Protein AF-0000000071460718 (afdb_homodimer)

Radius of gyration: 25.27 Å; Cα contacts (8 Å, |Δi|>4): 1252; chains: 2; bounding box: 59×72×71 Å

Secondary structure (DSSP, 8-state):
-HHHHHHHHHHHHHHHHHHHH-B-S-GGG-EEEES--SSHHHHHHHHHHHHHT-EEEEEESSHHHHHHHHHTS-TTEEEEE--TT-HHHHHHHHHHHHHHHGGG--SEEEE----------GGG--HHHHHHHIIIIIIIHHHHHHHHHHHHHHHT-EEEEE--GGGTS--SSSSHHHHHHHHHHHHHHHHHHHGGGT-EEEEEEE-SB-SSTT-HHHHHHHHHHHHTTS-HHHHHHH-TTHHHHHHHHHHHHGGG-B--THHHHHHHHHHHHBSS--SEEEESHHIIIIIHHHHTS-HHHHHHHHHTTSPPPS-TT--/-HHHHHHHHHHHHHHHHHHHH-B-S-GGG-EEEES--SSHHHHHHHHHHHHHT-EEEEEESSHHHHHHHHHTS-TTEEEEE--TT-HHHHHHHHHHHHHHHGGG--SEEEE----------GGG--HHHHHHHIIIIIIIHHHHHHHHHHHHHHHT-EEEEE--GGGTS--SSSSHHHHHHHHHHHHHHHHHHHGGGT-EEEEEEE-SB-SSTT-HHHHHHHHHHHHTTS-HHHHHHH-TTHHHHHHHHHHHHGGG-B--THHHHHHHHHHHHBSS--SEEEESHHIIIIIHHHHTS-HHHHHHHHHTTSPPPS-TT--

Solvent-accessible surface area (backbone atoms only — not comparable to full-atom values): 31815 Å² total; per-residue (Å²): 110,68,64,57,52,50,51,50,50,49,50,50,50,48,50,51,53,52,50,64,66,40,57,66,84,70,48,66,81,32,32,33,39,36,31,37,25,52,49,55,66,30,28,53,37,49,50,51,43,35,73,74,37,27,31,30,39,35,22,6,69,42,68,68,30,31,52,58,50,48,72,74,47,60,91,51,41,44,64,44,83,41,51,57,72,36,67,66,50,42,53,51,48,37,52,52,49,50,69,71,41,54,88,59,21,29,31,31,40,35,42,48,44,65,54,49,60,48,62,41,56,52,93,78,56,55,62,64,44,31,45,55,10,27,42,38,38,29,50,9,41,48,42,48,47,64,60,41,40,67,35,22,47,51,36,38,17,28,39,37,40,54,53,25,45,41,32,63,40,49,87,46,22,44,9,31,24,20,17,22,12,16,37,50,25,46,48,49,15,45,27,64,61,30,46,77,40,54,26,47,42,27,34,37,22,38,36,57,49,72,36,80,79,61,34,62,66,62,48,49,49,50,40,51,60,49,55,74,70,51,54,68,51,58,46,50,17,41,30,89,57,43,67,60,53,41,52,54,45,46,64,72,59,51,85,53,60,39,74,65,60,61,57,54,39,50,52,50,47,40,51,70,35,31,77,62,50,56,58,65,42,68,23,52,70,48,16,59,71,43,51,53,58,43,51,73,45,58,65,71,58,43,48,55,63,61,53,68,66,53,68,78,59,63,28,59,71,59,100,109,67,65,58,52,48,50,51,50,50,50,48,51,49,51,51,52,52,51,67,66,41,59,66,83,70,49,65,80,32,30,32,39,34,30,37,27,52,47,55,63,30,27,53,36,50,49,50,42,35,74,75,37,29,30,30,39,34,22,7,69,43,70,67,32,33,52,57,50,50,73,73,47,59,90,50,40,46,65,43,83,40,50,55,71,36,67,66,52,41,53,53,48,36,52,53,49,48,69,71,40,55,88,58,20,29,32,31,40,35,42,47,42,65,55,48,59,48,62,41,58,52,93,76,56,55,62,64,43,30,45,55,10,27,42,39,37,29,50,9,43,49,42,49,47,64,61,42,40,66,35,22,48,51,37,38,16,29,39,37,40,56,52,26,44,43,32,63,41,50,87,48,21,44,9,31,23,21,17,21,13,16,36,48,27,45,48,49,16,46,26,64,60,30,46,77,40,53,26,47,43,29,35,37,21,39,36,56,48,72,36,80,78,61,34,63,67,63,49,48,51,50,42,51,60,49,57,74,69,51,55,70,50,58,47,49,18,42,30,89,59,43,68,60,52,40,52,54,46,47,61,72,59,53,84,52,61,37,73,68,60,60,56,54,41,50,51,50,46,40,50,70,35,31,77,62,50,57,60,64,42,67,24,53,70,47,16,58,70,44,51,54,57,43,51,73,46,58,65,71,59,42,48,53,62,62,51,67,65,52,68,78,61,62,28,58,72,59,100

InterPro domains:
  IPR002347 Short-chain dehydrogenase/reductase SDR [PF00106] (30-220)
  IPR002347 Short-chain dehydrogenase/reductase SDR [PR00080] (104-115)
  IPR002347 Short-chain dehydrogenase/reductase SDR [PR00080] (157-165)
  IPR002347 Short-chain dehydrogenase/reductase SDR [PR00080] (176-195)
  IPR002347 Short-chain dehydrogenase/reductase SDR [PR00081] (31-48)
  IPR002347 Short-chain dehydrogenase/reductase SDR [PR00081] (104-115)
  IPR002347 Short-chain dehydrogenase/reductase SDR [PR00081] (151-167)
  IPR002347 Short-chain dehydrogenase/reductase SDR [PR00081] (176-195)
  IPR002347 Short-chain dehydrogenase/reductase SDR [PR00081] (197-214)
  IPR036291 NAD(P)-binding domain superfamily [SSF51735] (25-234)

Sequence (638 aa):
MFFCVLALLILCAFLWNYKGQLKISDITDKYIFITGCDTGFGNLAARTFDKKGFHVFAACLTESGSTALKANTSERLHTVLLDVTDPENVKRTAQWVKNQVGEKGLWGLINNAGILGVLAPTDWLTVEDYREPVEVNLFGLINVTLNMLPLVKKAQGRVINVSSIGGRLAFSGGGYVPSKYAVEGFNDSLRRDMKAFGVHVSCIEPGLFKTELSDPVKTAEKKLAIWKHLSPDIKQQYGEGYIEKSLDKLKGATSSVNTDLSLVVESMDHALTSLFPKTHYAVGNDAKTLWIPLSHMPAVLQDFLLLKQKVELANPKAVMFFCVLALLILCAFLWNYKGQLKISDITDKYIFITGCDTGFGNLAARTFDKKGFHVFAACLTESGSTALKANTSERLHTVLLDVTDPENVKRTAQWVKNQVGEKGLWGLINNAGILGVLAPTDWLTVEDYREPVEVNLFGLINVTLNMLPLVKKAQGRVINVSSIGGRLAFSGGGYVPSKYAVEGFNDSLRRDMKAFGVHVSCIEPGLFKTELSDPVKTAEKKLAIWKHLSPDIKQQYGEGYIEKSLDKLKGATSSVNTDLSLVVESMDHALTSLFPKTHYAVGNDAKTLWIPLSHMPAVLQDFLLLKQKVELANPKAV

Foldseek 3Di:
DVVVVVVVVVVVVVVVVVLLPAWDDPQLLAEEEAEACLWFLLVVLLQVSQVVRHQYEREHQDPVSQVVSVVRGDPSYHYDYDDLLDLVRLLVVLVVVCVVNPQQFHAEYEYDWFAQFAFAAAVLDDPVQQVVRLSTLPVSSVSNCVSRVVRNLSNLHEYEREAALLLLAPQTDTNNSVNSVNVVVVQVVVQVVCVVSSYHTAYEYEYAADIPRNPVVVNLVSHVVSVVVDDPLVCQFADPCQSVLLVVLVVVVPPFYHHDSVQRSVLVVSRGIRPDRDRYHYTGPCRVPPSVVLSPDDPVSVCVVSCVSHDHTNHNPSD/DVVVVVVVVVVVVVVVVVLLPAWDDPQLLAEEEAEACLWFLLVVLLAVSQVVRHQYEREHQDPVSQVVSVVNGDPSYHYDYDDLLDLVRLLVVLVVVCVVNPQQFHAEYEYDWFAQFAFAAAVLDDPVQQVVRLSTLPVSSVSNCVSRVVRNLSNLHEYEREAALLLLAPQTDTNNSVNSVNVVVVQVVVQVVCVVSSYHTAYEYEYAEDIPRNPVVVNLVSHVVSVVVDDPLVCQFADDCQSVLLVVLVVVVPPFYHHDSVQRSVLVVSRGIRPDRDRYHYTGPCRVPPSVVLSPDDPVSVCVVSCVSHDHTNHNPSD

pLDDT: mean 95.28, std 6.21, range [56.62, 99.0]

Nearest PDB structures (foldseek):
  2jap-assembly1_D  TM=8.401E-01  e=3.786E-17  Streptomyces clavuligerus
  3ndr-assembly1_D  TM=8.347E-01  e=1.167E-15  Mesorhizobium loti
  3wds-assembly1_B  TM=8.413E-01  e=2.013E-14  Agrobacterium tumefaciens
  6d9y-assembly1_A  TM=8.128E-01  e=1.667E-12  Paraburkholderia phymatum STM815
  6t6n-assembly1_A  TM=7.447E-01  e=9.668E-14  Klebsiella pneumoniae 30684/NJST258_2

Organism: Rhinolophus ferrumequinum (NCBI:txid59479)

Structure (mmCIF, N/CA/C/O backbone):
data_AF-0000000071460718-model_v1
#
loop_
_entity.id
_entity.type
_entity.pdbx_description
1 polymer 'Dehydrogenase/reductase 9'
#
loop_
_atom_site.group_PDB
_atom_site.id
_atom_site.type_symbol
_atom_site.label_atom_id
_atom_site.label_alt_id
_atom_site.label_comp_id
_atom_site.label_asym_id
_atom_site.label_entity_id
_atom_site.label_seq_id
_atom_site.pdbx_PDB_ins_code
_atom_site.Cartn_x
_atom_site.Cartn_y
_atom_site.Cartn_z
_atom_site.occupancy
_atom_site.B_iso_or_equiv
_atom_site.auth_seq_id
_atom_site.auth_comp_id
_atom_site.auth_asym_id
_atom_site.auth_atom_id
_atom_site.pdbx_PDB_model_num
ATOM 1 N N . MET A 1 1 ? -6.367 6.621 -45.938 1 82.19 1 MET A N 1
ATOM 2 C CA . MET A 1 1 ? -5.617 6.703 -44.688 1 82.19 1 MET A CA 1
ATOM 3 C C . MET A 1 1 ? -6.465 6.227 -43.531 1 82.19 1 MET A C 1
ATOM 5 O O . MET A 1 1 ? -6.031 5.379 -42.75 1 82.19 1 MET A O 1
ATOM 9 N N . PHE A 1 2 ? -7.703 6.555 -43.531 1 90.69 2 PHE A N 1
ATOM 10 C CA . PHE A 1 2 ? -8.617 6.164 -42.469 1 90.69 2 PHE A CA 1
ATOM 11 C C . PHE A 1 2 ? -8.914 4.672 -42.531 1 90.69 2 PHE A C 1
ATOM 13 O O . PHE A 1 2 ? -8.883 3.986 -41.5 1 90.69 2 PHE A O 1
ATOM 20 N N . PHE A 1 3 ? -9.117 4.137 -43.688 1 90 3 PHE A N 1
ATOM 21 C CA . PHE A 1 3 ? -9.445 2.723 -43.844 1 90 3 PHE A CA 1
ATOM 22 C C . PHE A 1 3 ? -8.25 1.848 -43.469 1 90 3 PHE A C 1
ATOM 24 O O . PHE A 1 3 ? -8.414 0.766 -42.906 1 90 3 PHE A O 1
ATOM 31 N N . CYS A 1 4 ? -7.09 2.281 -43.875 1 90.06 4 CYS A N 1
ATOM 32 C CA . CYS A 1 4 ? -5.875 1.55 -43.531 1 90.06 4 CYS A CA 1
ATOM 33 C C . CYS A 1 4 ? -5.672 1.506 -42.031 1 90.06 4 CYS A C 1
ATOM 35 O O . CYS A 1 4 ? -5.305 0.466 -41.469 1 90.06 4 CYS A O 1
ATOM 37 N N . VAL A 1 5 ? -5.871 2.672 -41.406 1 91 5 VAL A N 1
ATOM 38 C CA . VAL A 1 5 ? -5.754 2.736 -39.938 1 91 5 VAL A CA 1
ATOM 39 C C . VAL A 1 5 ? -6.793 1.818 -39.312 1 91 5 VAL A C 1
ATOM 41 O O . VAL A 1 5 ? -6.484 1.088 -38.375 1 91 5 VAL A O 1
ATOM 44 N N . LEU A 1 6 ? -7.934 1.84 -39.781 1 90.81 6 LEU A N 1
ATOM 45 C CA . LEU A 1 6 ? -9 0.997 -39.25 1 90.81 6 LEU A CA 1
ATOM 46 C C . LEU A 1 6 ? -8.672 -0.48 -39.438 1 90.81 6 LEU A C 1
ATOM 48 O O . LEU A 1 6 ? -8.891 -1.289 -38.531 1 90.81 6 LEU A O 1
ATOM 52 N N . ALA A 1 7 ? -8.242 -0.899 -40.625 1 89.25 7 ALA A N 1
ATOM 53 C CA . ALA A 1 7 ? -7.84 -2.275 -40.906 1 89.25 7 ALA A CA 1
ATOM 54 C C . ALA A 1 7 ? -6.723 -2.711 -39.938 1 89.25 7 ALA A C 1
ATOM 56 O O . ALA A 1 7 ? -6.73 -3.836 -39.438 1 89.25 7 ALA A O 1
ATOM 57 N N . LEU A 1 8 ? -5.793 -1.859 -39.844 1 91.19 8 LEU A N 1
ATOM 58 C CA . LEU A 1 8 ? -4.699 -2.146 -38.906 1 91.19 8 LEU A CA 1
ATOM 59 C C . LEU A 1 8 ? -5.219 -2.324 -37.5 1 91.19 8 LEU A C 1
ATOM 61 O O . LEU A 1 8 ? -4.77 -3.215 -36.781 1 91.19 8 LEU A O 1
ATOM 65 N N . LEU A 1 9 ? -6.117 -1.527 -37.062 1 89.75 9 LEU A N 1
ATOM 66 C CA . LEU A 1 9 ? -6.711 -1.631 -35.719 1 89.75 9 LEU A CA 1
ATOM 67 C C . LEU A 1 9 ? -7.477 -2.939 -35.562 1 89.75 9 LEU A C 1
ATOM 69 O O . LEU A 1 9 ? -7.398 -3.59 -34.531 1 89.75 9 LEU A O 1
ATOM 73 N N . ILE A 1 10 ? -8.148 -3.256 -36.531 1 88.88 10 ILE A N 1
ATOM 74 C CA . ILE A 1 10 ? -8.906 -4.504 -36.531 1 88.88 10 ILE A CA 1
ATOM 75 C C . ILE A 1 10 ? -7.949 -5.688 -36.469 1 88.88 10 ILE A C 1
ATOM 77 O O . ILE A 1 10 ? -8.18 -6.637 -35.719 1 88.88 10 ILE A O 1
ATOM 81 N N . LEU A 1 11 ? -6.941 -5.672 -37.281 1 88.69 11 LEU A N 1
ATOM 82 C CA . LEU A 1 11 ? -5.934 -6.727 -37.25 1 88.69 11 LEU A CA 1
ATOM 83 C C . LEU A 1 11 ? -5.293 -6.824 -35.875 1 88.69 11 LEU A C 1
ATOM 85 O O . LEU A 1 11 ? -5.094 -7.926 -35.344 1 88.69 11 LEU A O 1
ATOM 89 N N . CYS A 1 12 ? -4.93 -5.719 -35.344 1 86.62 12 CYS A N 1
ATOM 90 C CA . CYS A 1 12 ? -4.352 -5.707 -34 1 86.62 12 CYS A CA 1
ATOM 91 C C . CYS A 1 12 ? -5.32 -6.309 -33 1 86.62 12 CYS A C 1
ATOM 93 O O . CYS A 1 12 ? -4.914 -7.098 -32.125 1 86.62 12 CYS A O 1
ATOM 95 N N . ALA A 1 13 ? -6.465 -5.934 -33.094 1 85.25 13 ALA A N 1
ATOM 96 C CA . ALA A 1 13 ? -7.488 -6.477 -32.188 1 85.25 13 ALA A CA 1
ATOM 97 C C . ALA A 1 13 ? -7.621 -7.988 -32.375 1 85.25 13 ALA A C 1
ATOM 99 O O . ALA A 1 13 ? -7.758 -8.719 -31.375 1 85.25 13 ALA A O 1
ATOM 100 N N . PHE A 1 14 ? -7.613 -8.383 -33.562 1 85.69 14 PHE A N 1
ATOM 101 C CA . PHE A 1 14 ? -7.707 -9.812 -33.844 1 85.69 14 PHE A CA 1
ATOM 102 C C . PHE A 1 14 ? -6.504 -10.555 -33.312 1 85.69 14 PHE A C 1
ATOM 104 O O . PHE A 1 14 ? -6.656 -11.617 -32.688 1 85.69 14 PHE A O 1
ATOM 111 N N . LEU A 1 15 ? -5.391 -10.094 -33.531 1 84.75 15 LEU A N 1
ATOM 112 C CA . LEU A 1 15 ? -4.176 -10.734 -33.031 1 84.75 15 LEU A CA 1
ATOM 113 C C . LEU A 1 15 ? -4.152 -10.75 -31.516 1 84.75 15 LEU A C 1
ATOM 115 O O . LEU A 1 15 ? -3.719 -11.727 -30.906 1 84.75 15 LEU A O 1
ATOM 119 N N . TRP A 1 16 ? -4.605 -9.68 -31.016 1 82.12 16 TRP A N 1
ATOM 120 C CA . TRP A 1 16 ? -4.688 -9.594 -29.562 1 82.12 16 TRP A CA 1
ATOM 121 C C . TRP A 1 16 ? -5.637 -10.648 -29 1 82.12 16 TRP A C 1
ATOM 123 O O . TRP A 1 16 ? -5.316 -11.312 -28.016 1 82.12 16 TRP A O 1
ATOM 133 N N . ASN A 1 17 ? -6.688 -10.758 -29.641 1 82.31 17 ASN A N 1
ATOM 134 C CA . ASN A 1 17 ? -7.664 -11.758 -29.219 1 82.31 17 ASN A CA 1
ATOM 135 C C . ASN A 1 17 ? -7.133 -13.18 -29.422 1 82.31 17 ASN A C 1
ATOM 137 O O . ASN A 1 17 ? -7.367 -14.055 -28.594 1 82.31 17 ASN A O 1
ATOM 141 N N . TYR A 1 18 ? -6.539 -13.352 -30.516 1 82.69 18 TYR A N 1
ATOM 142 C CA . TYR A 1 18 ? -5.965 -14.664 -30.797 1 82.69 18 TYR A CA 1
ATOM 143 C C . TYR A 1 18 ? -4.91 -15.031 -29.75 1 82.69 18 TYR A C 1
ATOM 145 O O . TYR A 1 18 ? -4.922 -16.141 -29.219 1 82.69 18 TYR A O 1
ATOM 153 N N . LYS A 1 19 ? -4.094 -14.172 -29.5 1 83.38 19 LYS A N 1
ATOM 154 C CA . LYS A 1 19 ? -3.064 -14.383 -28.484 1 83.38 19 LYS A CA 1
ATOM 155 C C . LYS A 1 19 ? -3.684 -14.734 -27.141 1 83.38 19 LYS A C 1
ATOM 157 O O . LYS A 1 19 ? -3.164 -15.586 -26.406 1 83.38 19 LYS A O 1
ATOM 162 N N . GLY A 1 20 ? -4.727 -14.188 -26.859 1 83.88 20 GLY A N 1
ATOM 163 C CA . GLY A 1 20 ? -5.418 -14.406 -25.594 1 83.88 20 GLY A CA 1
ATOM 164 C C . GLY A 1 20 ? -6.016 -15.789 -25.469 1 83.88 20 GLY A C 1
ATOM 165 O O . GLY A 1 20 ? -6.301 -16.25 -24.359 1 83.88 20 GLY A O 1
ATOM 166 N N . GLN A 1 21 ? -6.062 -16.5 -26.578 1 85.88 21 GLN A N 1
ATOM 167 C CA . GLN A 1 21 ? -6.703 -17.812 -26.578 1 85.88 21 GLN A CA 1
ATOM 168 C C . GLN A 1 21 ? -5.668 -18.922 -26.531 1 85.88 21 GLN A C 1
ATOM 170 O O . GLN A 1 21 ? -6.008 -20.094 -26.297 1 85.88 21 GLN A O 1
ATOM 175 N N . LEU A 1 22 ? -4.469 -18.625 -26.688 1 90.75 22 LEU A N 1
ATOM 176 C CA . LEU A 1 22 ? -3.42 -19.641 -26.656 1 90.75 22 LEU A CA 1
ATOM 177 C C . LEU A 1 22 ? -3.107 -20.078 -25.234 1 90.75 22 LEU A C 1
ATOM 179 O O . LEU A 1 22 ? -2.787 -19.234 -24.391 1 90.75 22 LEU A O 1
ATOM 183 N N . LYS A 1 23 ? -3.223 -21.438 -24.984 1 94.5 23 LYS A N 1
ATOM 184 C CA . LYS A 1 23 ? -3.07 -21.969 -23.641 1 94.5 23 LYS A CA 1
ATOM 185 C C . LYS A 1 23 ? -2.07 -23.125 -23.609 1 94.5 23 LYS A C 1
ATOM 187 O O . LYS A 1 23 ? -1.806 -23.734 -24.641 1 94.5 23 LYS A O 1
ATOM 192 N N . ILE A 1 24 ? -1.594 -23.312 -22.469 1 94.25 24 ILE A N 1
ATOM 193 C CA . ILE A 1 24 ? -0.748 -24.484 -22.266 1 94.25 24 ILE A CA 1
ATOM 194 C C . ILE A 1 24 ? -1.6 -25.75 -22.312 1 94.25 24 ILE A C 1
ATOM 196 O O . ILE A 1 24 ? -2.787 -25.734 -21.984 1 94.25 24 ILE A O 1
ATOM 200 N N . SER A 1 25 ? -1.028 -26.922 -22.703 1 89.31 25 SER A N 1
ATOM 201 C CA . SER A 1 25 ? -1.805 -28.141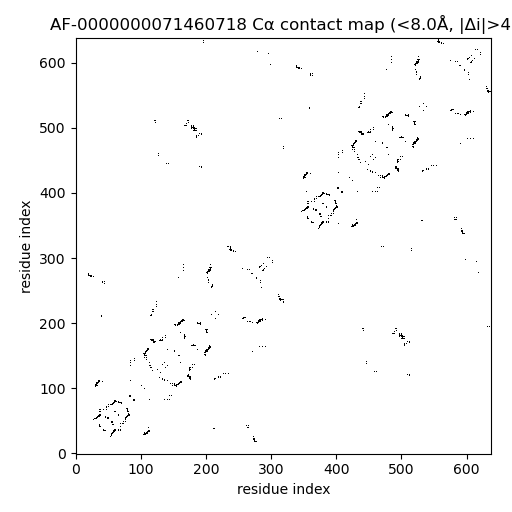 -22.938 1 89.31 25 SER A CA 1
ATOM 202 C C . SER A 1 25 ? -1.619 -29.141 -21.797 1 89.31 25 SER A C 1
ATOM 204 O O . SER A 1 25 ? -2.449 -30.031 -21.609 1 89.31 25 SER A O 1
ATOM 206 N N . ASP A 1 26 ? -0.626 -29.047 -20.984 1 93.06 26 ASP A N 1
ATOM 207 C CA . ASP A 1 26 ? -0.289 -30.109 -20.031 1 93.06 26 ASP A CA 1
ATOM 208 C C . ASP A 1 26 ? -0.698 -29.734 -18.609 1 93.06 26 ASP A C 1
ATOM 210 O O . ASP A 1 26 ? 0.083 -29.891 -17.672 1 93.06 26 ASP A O 1
ATOM 214 N N . ILE A 1 27 ? -2.01 -29.406 -18.406 1 95.44 27 ILE A N 1
ATOM 215 C CA . ILE A 1 27 ? -2.41 -28.875 -17.109 1 95.44 27 ILE A CA 1
ATOM 216 C C . ILE A 1 27 ? -2.627 -30.031 -16.125 1 95.44 27 ILE A C 1
ATOM 218 O O . ILE A 1 27 ? -2.533 -29.844 -14.914 1 95.44 27 ILE A O 1
ATOM 222 N N . THR A 1 28 ? -2.824 -31.219 -16.641 1 95.5 28 THR A N 1
ATOM 223 C CA . THR A 1 28 ? -3.166 -32.344 -15.789 1 95.5 28 THR A CA 1
ATOM 224 C C . THR A 1 28 ? -1.958 -32.812 -14.969 1 95.5 28 THR A C 1
ATOM 226 O O . THR A 1 28 ? -2.1 -33.531 -13.992 1 95.5 28 THR A O 1
ATOM 229 N N . ASP A 1 29 ? -0.791 -32.344 -15.289 1 95.81 29 ASP A N 1
ATOM 230 C CA . ASP A 1 29 ? 0.426 -32.688 -14.555 1 95.81 29 ASP A CA 1
ATOM 231 C C . ASP A 1 29 ? 0.872 -31.531 -13.664 1 95.81 29 ASP A C 1
ATOM 233 O O . ASP A 1 29 ? 1.933 -31.609 -13.039 1 95.81 29 ASP A O 1
ATOM 237 N N . LYS A 1 30 ? 0.063 -30.547 -13.547 1 98.44 30 LYS A N 1
ATOM 238 C CA . LYS A 1 30 ? 0.506 -29.328 -12.867 1 98.44 30 LYS A CA 1
ATOM 239 C C . LYS A 1 30 ? -0.198 -29.172 -11.523 1 98.44 30 LYS A C 1
ATOM 241 O O . LYS A 1 30 ? -1.395 -29.438 -11.406 1 98.44 30 LYS A O 1
ATOM 246 N N . TYR A 1 31 ? 0.574 -28.719 -10.508 1 98.88 31 TYR A N 1
ATOM 247 C CA . TYR A 1 31 ? 0.092 -28.484 -9.156 1 98.88 31 TYR A CA 1
ATOM 248 C C . TYR A 1 31 ? -0.147 -27 -8.906 1 98.88 31 TYR A C 1
ATOM 250 O O . TYR A 1 31 ? 0.646 -26.156 -9.328 1 98.88 31 TYR A O 1
ATOM 258 N N . ILE A 1 32 ? -1.26 -26.719 -8.273 1 98.88 32 ILE A N 1
ATOM 259 C CA . ILE A 1 32 ? -1.519 -25.328 -7.891 1 98.88 32 ILE A CA 1
ATOM 260 C C . ILE A 1 32 ? -1.892 -25.266 -6.41 1 98.88 32 ILE A C 1
ATOM 262 O O . ILE A 1 32 ? -2.482 -26.203 -5.871 1 98.88 32 ILE A O 1
ATOM 266 N N . PHE A 1 33 ? -1.486 -24.188 -5.727 1 99 33 PHE A N 1
ATOM 267 C CA . PHE A 1 33 ? -1.799 -23.906 -4.332 1 99 33 PHE A CA 1
ATOM 268 C C . PHE A 1 33 ? -2.648 -22.641 -4.223 1 99 33 PHE A C 1
ATOM 270 O O . PHE A 1 33 ? -2.301 -21.594 -4.789 1 99 33 PHE A O 1
ATOM 277 N N . ILE A 1 34 ? -3.768 -22.703 -3.543 1 99 34 ILE A N 1
ATOM 278 C CA . ILE A 1 34 ? -4.691 -21.578 -3.41 1 99 34 ILE A CA 1
ATOM 279 C C . ILE A 1 34 ? -4.961 -21.312 -1.933 1 99 34 ILE A C 1
ATOM 281 O O . ILE A 1 34 ? -5.301 -22.219 -1.177 1 99 34 ILE A O 1
ATOM 285 N N . THR A 1 35 ? -4.812 -20.078 -1.511 1 98.94 35 THR A N 1
ATOM 286 C CA . THR A 1 35 ? -5.164 -19.734 -0.14 1 98.94 35 THR A CA 1
ATOM 287 C C . THR A 1 35 ? -6.586 -19.188 -0.07 1 98.94 35 THR A C 1
ATOM 289 O O . THR A 1 35 ? -7.102 -18.656 -1.056 1 98.94 35 THR A O 1
ATOM 292 N N . GLY A 1 36 ? -7.188 -19.281 1.138 1 98.62 36 GLY A N 1
ATOM 293 C CA . GLY A 1 36 ? -8.508 -18.703 1.36 1 98.62 36 GLY A CA 1
ATOM 294 C C . GLY A 1 36 ? -9.609 -19.438 0.613 1 98.62 36 GLY A C 1
ATOM 295 O O . GLY A 1 36 ? -10.398 -18.828 -0.1 1 98.62 36 GLY A O 1
ATOM 296 N N . CYS A 1 37 ? -9.727 -20.766 0.796 1 98.75 37 CYS A N 1
ATOM 297 C CA . CYS A 1 37 ? -10.633 -21.578 -0.014 1 98.75 37 CYS A CA 1
ATOM 298 C C . CYS A 1 37 ? -11.906 -21.906 0.759 1 98.75 37 CYS A C 1
ATOM 300 O O . CYS A 1 37 ? -12.703 -22.75 0.322 1 98.75 37 CYS A O 1
ATOM 302 N N . ASP A 1 38 ? -12.156 -21.25 1.897 1 97.94 38 ASP A N 1
ATOM 303 C CA . ASP A 1 38 ? -13.359 -21.531 2.678 1 97.94 38 ASP A CA 1
ATOM 304 C C . ASP A 1 38 ? -14.617 -21.141 1.903 1 97.94 38 ASP A C 1
ATOM 306 O O . ASP A 1 38 ? -15.617 -21.859 1.921 1 97.94 38 ASP A O 1
ATOM 310 N N . THR A 1 39 ? -14.578 -20 1.27 1 96.44 39 THR A N 1
ATOM 311 C CA . THR A 1 39 ? -15.727 -19.422 0.567 1 96.44 39 THR A CA 1
ATOM 312 C C . THR A 1 39 ? -15.266 -18.531 -0.582 1 96.44 39 THR A C 1
ATOM 314 O O . THR A 1 39 ? -14.07 -18.438 -0.864 1 96.44 39 THR A O 1
ATOM 317 N N . GLY A 1 40 ? -16.188 -18.094 -1.299 1 97.12 40 GLY A N 1
ATOM 318 C CA . GLY A 1 40 ? -15.938 -17.016 -2.238 1 97.12 40 GLY A CA 1
ATOM 319 C C . GLY A 1 40 ? -15.094 -17.438 -3.426 1 97.12 40 GLY A C 1
ATOM 320 O O . GLY A 1 40 ? -15.312 -18.5 -3.996 1 97.12 40 GLY A O 1
ATOM 321 N N . PHE A 1 41 ? -14.211 -16.516 -3.857 1 98.56 41 PHE A N 1
ATOM 322 C CA . PHE A 1 41 ? -13.391 -16.719 -5.047 1 98.56 41 PHE A CA 1
ATOM 323 C C . PHE A 1 41 ? -12.539 -17.969 -4.91 1 98.56 41 PHE A C 1
ATOM 325 O O . PHE A 1 41 ? -12.461 -18.781 -5.836 1 98.56 41 PHE A O 1
ATOM 332 N N . GLY A 1 42 ? -11.875 -18.078 -3.727 1 98.75 42 GLY A N 1
ATOM 333 C CA . GLY A 1 42 ? -10.977 -19.203 -3.521 1 98.75 42 GLY A CA 1
ATOM 334 C C . GLY A 1 42 ? -11.672 -20.547 -3.6 1 98.75 42 GLY A C 1
ATOM 335 O O . GLY A 1 42 ? -11.148 -21.484 -4.203 1 98.75 42 GLY A O 1
ATOM 336 N N . ASN A 1 43 ? -12.805 -20.594 -2.965 1 98.69 43 ASN A N 1
ATOM 337 C CA . ASN A 1 43 ? -13.594 -21.828 -2.992 1 98.69 43 ASN A CA 1
ATOM 338 C C . ASN A 1 43 ? -13.992 -22.203 -4.418 1 98.69 43 ASN A C 1
ATOM 340 O O . ASN A 1 43 ? -13.781 -23.344 -4.844 1 98.69 43 ASN A O 1
ATOM 344 N N . LEU A 1 44 ? -14.523 -21.266 -5.125 1 98.69 44 LEU A N 1
ATOM 345 C CA . LEU A 1 44 ? -14.938 -21.5 -6.504 1 98.69 44 LEU A CA 1
ATOM 346 C C . LEU A 1 44 ? -13.734 -21.859 -7.375 1 98.69 44 LEU A C 1
ATOM 348 O O . LEU A 1 44 ? -13.82 -22.719 -8.242 1 98.69 44 LEU A O 1
ATOM 352 N N . ALA A 1 45 ? -12.633 -21.188 -7.152 1 98.88 45 ALA A N 1
ATOM 353 C CA . ALA A 1 45 ? -11.422 -21.469 -7.914 1 98.88 45 ALA A CA 1
ATOM 354 C C . ALA A 1 45 ? -10.938 -22.891 -7.684 1 98.88 45 ALA A C 1
ATOM 356 O O . ALA A 1 45 ? -10.609 -23.609 -8.633 1 98.88 45 ALA A O 1
ATOM 357 N N . ALA A 1 46 ? -10.906 -23.266 -6.414 1 98.88 46 ALA A N 1
ATOM 358 C CA . ALA A 1 46 ? -10.453 -24.609 -6.082 1 98.88 46 ALA A CA 1
ATOM 359 C C . ALA A 1 46 ? -11.289 -25.672 -6.812 1 98.88 46 ALA A C 1
ATOM 361 O O . ALA A 1 46 ? -10.742 -26.578 -7.438 1 98.88 46 ALA A O 1
ATOM 362 N N . ARG A 1 47 ? -12.57 -25.516 -6.809 1 98.81 47 ARG A N 1
ATOM 363 C CA . ARG A 1 47 ? -13.461 -26.469 -7.457 1 98.81 47 ARG A CA 1
ATOM 364 C C . ARG A 1 47 ? -13.289 -26.438 -8.977 1 98.81 47 ARG A C 1
ATOM 366 O O . ARG A 1 47 ? -13.289 -27.484 -9.625 1 98.81 47 ARG A O 1
ATOM 373 N N . THR A 1 48 ? -13.18 -25.25 -9.484 1 98.81 48 THR A N 1
ATOM 374 C CA . THR A 1 48 ? -13.078 -25.078 -10.93 1 98.81 48 THR A CA 1
ATOM 375 C C . THR A 1 48 ? -11.797 -25.703 -11.461 1 98.81 48 THR A C 1
ATOM 377 O O . THR A 1 48 ? -11.828 -26.422 -12.461 1 98.81 48 THR A O 1
ATOM 380 N N . PHE A 1 49 ? -10.68 -25.5 -10.805 1 98.81 49 PHE A N 1
ATOM 381 C CA . PHE A 1 49 ? -9.398 -26 -11.305 1 98.81 49 PHE A CA 1
ATOM 382 C C . PHE A 1 49 ? -9.266 -27.484 -11.062 1 98.81 49 PHE A C 1
ATOM 384 O O . PHE A 1 49 ? -8.625 -28.203 -11.836 1 98.81 49 PHE A O 1
ATOM 391 N N . ASP A 1 50 ? -9.93 -27.953 -10 1 98.75 50 ASP A N 1
ATOM 392 C CA . ASP A 1 50 ? -10.031 -29.391 -9.797 1 98.75 50 ASP A CA 1
ATOM 393 C C . ASP A 1 50 ? -10.766 -30.047 -10.969 1 98.75 50 ASP A C 1
ATOM 395 O O . ASP A 1 50 ? -10.281 -31.031 -11.531 1 98.75 50 ASP A O 1
ATOM 399 N N . LYS A 1 51 ? -11.859 -29.5 -11.328 1 98.25 51 LYS A N 1
ATOM 400 C CA . LYS A 1 51 ? -12.664 -30.031 -12.43 1 98.25 51 LYS A CA 1
ATOM 401 C C . LYS A 1 51 ? -11.906 -29.953 -13.75 1 98.25 51 LYS A C 1
ATOM 403 O O . LYS A 1 51 ? -12.062 -30.828 -14.609 1 98.25 51 LYS A O 1
ATOM 408 N N . LYS A 1 52 ? -11.094 -29 -13.914 1 97.44 52 LYS A N 1
ATOM 409 C CA . LYS A 1 52 ? -10.328 -28.812 -15.141 1 97.44 52 LYS A CA 1
ATOM 410 C C . LYS A 1 52 ? -9.203 -29.828 -15.258 1 97.44 52 LYS A C 1
ATOM 412 O O . LYS A 1 52 ? -8.703 -30.094 -16.344 1 97.44 52 LYS A O 1
ATOM 417 N N . GLY A 1 53 ? -8.742 -30.328 -14.055 1 97.81 53 GLY A N 1
ATOM 418 C CA . GLY A 1 53 ? -7.785 -31.422 -14.117 1 97.81 53 GLY A CA 1
ATOM 419 C C . GLY A 1 53 ? -6.477 -31.109 -13.422 1 97.81 53 GLY A C 1
ATOM 420 O O . GLY A 1 53 ? -5.574 -31.953 -13.375 1 97.81 53 GLY A O 1
ATOM 421 N N . PHE A 1 54 ? -6.324 -29.906 -12.828 1 98.62 54 PHE A N 1
ATOM 422 C CA . PHE A 1 54 ? -5.133 -29.578 -12.047 1 98.62 54 PHE A CA 1
ATOM 423 C C . PHE A 1 54 ? -5.066 -30.438 -10.781 1 98.62 54 PHE A C 1
ATOM 425 O O . PHE A 1 54 ? -6.09 -30.922 -10.297 1 98.62 54 PHE A O 1
ATOM 432 N N . HIS A 1 55 ? -3.846 -30.656 -10.305 1 98.75 55 HIS A N 1
ATOM 433 C CA . HIS A 1 55 ? -3.686 -31.016 -8.906 1 98.75 55 HIS A CA 1
ATOM 434 C C . HIS A 1 55 ? -3.781 -29.797 -8 1 98.75 55 HIS A C 1
ATOM 436 O O . HIS A 1 55 ? -2.943 -28.891 -8.086 1 98.75 55 HIS A O 1
ATOM 442 N N . VAL A 1 56 ? -4.789 -29.797 -7.109 1 98.94 56 VAL A N 1
ATOM 443 C CA . VAL A 1 56 ? -5.082 -28.562 -6.379 1 98.94 56 VAL A CA 1
ATOM 444 C C . VAL A 1 56 ? -4.812 -28.781 -4.891 1 98.94 56 VAL A C 1
ATOM 446 O O . VAL A 1 56 ? -5.336 -29.719 -4.285 1 98.94 56 VAL A O 1
ATOM 449 N N . PHE A 1 57 ? -3.945 -27.984 -4.305 1 98.94 57 PHE A N 1
ATOM 450 C CA . PHE A 1 57 ? -3.852 -27.812 -2.859 1 98.94 57 PHE A CA 1
ATOM 451 C C . PHE A 1 57 ? -4.672 -26.609 -2.402 1 98.94 57 PHE A C 1
ATOM 453 O O . PHE A 1 57 ? -4.324 -25.453 -2.695 1 98.94 57 PHE A O 1
ATOM 460 N N . ALA A 1 58 ? -5.766 -26.875 -1.711 1 98.94 58 ALA A N 1
ATOM 461 C CA . ALA A 1 58 ? -6.684 -25.828 -1.266 1 98.94 58 ALA A CA 1
ATOM 462 C C . ALA A 1 58 ? -6.512 -25.547 0.224 1 98.94 58 ALA A C 1
ATOM 464 O O . ALA A 1 58 ? -6.809 -26.406 1.062 1 98.94 58 ALA A O 1
ATOM 465 N N . ALA A 1 59 ? -6.039 -24.391 0.556 1 98.94 59 ALA A N 1
ATOM 466 C CA . ALA A 1 59 ? -5.848 -24 1.953 1 98.94 59 ALA A CA 1
ATOM 467 C C . ALA A 1 59 ? -7.094 -23.328 2.512 1 98.94 59 ALA A C 1
ATOM 469 O O . ALA A 1 59 ? -7.566 -22.328 1.957 1 98.94 59 ALA A O 1
ATOM 470 N N . CYS A 1 60 ? -7.602 -23.875 3.586 1 98.75 60 CYS A N 1
ATOM 471 C CA . CYS A 1 60 ? -8.75 -23.328 4.309 1 98.75 60 CYS A CA 1
ATOM 472 C C . CYS A 1 60 ? -8.344 -22.875 5.707 1 98.75 60 CYS A C 1
ATOM 474 O O . CYS A 1 60 ? -7.457 -23.469 6.324 1 98.75 60 CYS A O 1
ATOM 476 N N . LEU A 1 61 ? -8.992 -21.828 6.121 1 98.5 61 LEU A N 1
ATOM 477 C CA . LEU A 1 61 ? -8.758 -21.359 7.48 1 98.5 61 LEU A CA 1
ATOM 478 C C . LEU A 1 61 ? -9.492 -22.219 8.5 1 98.5 61 LEU A C 1
ATOM 480 O O . LEU A 1 61 ? -9 -22.438 9.602 1 98.5 61 LEU A O 1
ATOM 484 N N . THR A 1 62 ? -10.68 -22.719 8.109 1 98.31 62 THR A N 1
ATOM 485 C CA . THR A 1 62 ? -11.531 -23.438 9.055 1 98.31 62 THR A CA 1
ATOM 486 C C . THR A 1 62 ? -11.633 -24.906 8.695 1 98.31 62 THR A C 1
ATOM 488 O O . THR A 1 62 ? -11.602 -25.266 7.516 1 98.31 62 THR A O 1
ATOM 491 N N . GLU A 1 63 ? -11.844 -25.719 9.688 1 98.25 63 GLU A N 1
ATOM 492 C CA . GLU A 1 63 ? -12.047 -27.141 9.484 1 98.25 63 GLU A CA 1
ATOM 493 C C . GLU A 1 63 ? -13.328 -27.422 8.711 1 98.25 63 GLU A C 1
ATOM 495 O O . GLU A 1 63 ? -13.367 -28.297 7.852 1 98.25 63 GLU A O 1
ATOM 500 N N . SER A 1 64 ? -14.344 -26.641 9.039 1 98.19 64 SER A N 1
ATOM 501 C CA . SER A 1 64 ? -15.625 -26.828 8.367 1 98.19 64 SER A CA 1
ATOM 502 C C . SER A 1 64 ? -15.508 -26.547 6.871 1 98.19 64 SER A C 1
ATOM 504 O O . SER A 1 64 ? -16.031 -27.297 6.051 1 98.19 64 SER A O 1
ATOM 506 N N . GLY A 1 65 ? -14.844 -25.453 6.52 1 97.81 65 GLY A N 1
ATOM 507 C CA . GLY A 1 65 ? -14.625 -25.141 5.117 1 97.81 65 GLY A CA 1
ATOM 508 C C . GLY A 1 65 ? -13.812 -26.203 4.391 1 97.81 65 GLY A C 1
ATOM 509 O O . GLY A 1 65 ? -14.141 -26.578 3.268 1 97.81 65 GLY A O 1
ATOM 510 N N . SER A 1 66 ? -12.805 -26.672 5.059 1 98.19 66 SER A N 1
ATOM 511 C CA . SER A 1 66 ? -11.945 -27.719 4.508 1 98.19 66 SER A CA 1
ATOM 512 C C . SER A 1 66 ? -12.727 -28.984 4.223 1 98.19 66 SER A C 1
ATOM 514 O O . SER A 1 66 ? -12.609 -29.562 3.137 1 98.19 66 SER A O 1
ATOM 516 N N . THR A 1 67 ? -13.508 -29.391 5.148 1 98.12 67 THR A N 1
ATOM 517 C CA . THR A 1 67 ? -14.289 -30.609 5.027 1 98.12 67 THR A CA 1
ATOM 518 C C . THR A 1 67 ? -15.312 -30.5 3.9 1 98.12 67 THR A C 1
ATOM 520 O O . THR A 1 67 ? -15.461 -31.406 3.09 1 98.12 67 THR A O 1
ATOM 523 N N . ALA A 1 68 ? -15.992 -29.375 3.896 1 98.19 68 ALA A N 1
ATOM 524 C CA . ALA A 1 68 ? -17.016 -29.141 2.879 1 98.19 68 ALA A CA 1
ATOM 525 C C . ALA A 1 68 ? -16.406 -29.156 1.479 1 98.19 68 ALA A C 1
ATOM 527 O O . ALA A 1 68 ? -17 -29.719 0.547 1 98.19 68 ALA A O 1
ATOM 528 N N . LEU A 1 69 ? -15.289 -28.562 1.336 1 98.31 69 LEU A N 1
ATOM 529 C CA . LEU A 1 69 ? -14.633 -28.484 0.035 1 98.31 69 LEU A CA 1
ATOM 530 C C . LEU A 1 69 ? -14.156 -29.859 -0.419 1 98.31 69 LEU A C 1
ATOM 532 O O . LEU A 1 69 ? -14.344 -30.234 -1.579 1 98.31 69 LEU A O 1
ATOM 536 N N . LYS A 1 70 ? -13.602 -30.562 0.432 1 97.56 70 LYS A N 1
ATOM 537 C CA . LYS A 1 70 ? -13.102 -31.906 0.126 1 97.56 70 LYS A CA 1
ATOM 538 C C . LYS A 1 70 ? -14.234 -32.812 -0.319 1 97.56 70 LYS A C 1
ATOM 540 O O . LYS A 1 70 ? -14.055 -33.656 -1.22 1 97.56 70 LYS A O 1
ATOM 545 N N . ALA A 1 71 ? -15.367 -32.688 0.24 1 97.38 71 ALA A N 1
ATOM 546 C CA . ALA A 1 71 ? -16.516 -33.531 -0.026 1 97.38 71 ALA A CA 1
ATOM 547 C C . ALA A 1 71 ? -17.047 -33.344 -1.439 1 97.38 71 ALA A C 1
ATOM 549 O O . ALA A 1 71 ? -17.688 -34.219 -2.008 1 97.38 71 ALA A O 1
ATOM 550 N N . ASN A 1 72 ? -16.719 -32.25 -2.053 1 95.62 72 ASN A N 1
ATOM 551 C CA . ASN A 1 72 ? -17.328 -31.891 -3.328 1 95.62 72 ASN A CA 1
ATOM 552 C C . ASN A 1 72 ? -16.297 -31.812 -4.449 1 95.62 72 ASN A C 1
ATOM 554 O O . ASN A 1 72 ? -16.516 -31.125 -5.449 1 95.62 72 ASN A O 1
ATOM 558 N N . THR A 1 73 ? -15.133 -32.438 -4.172 1 97.94 73 THR A N 1
ATOM 559 C CA . THR A 1 73 ? -14.062 -32.344 -5.164 1 97.94 73 THR A CA 1
ATOM 560 C C . THR A 1 73 ? -13.414 -33.719 -5.355 1 97.94 73 THR A C 1
ATOM 562 O O . THR A 1 73 ? -13.719 -34.656 -4.621 1 97.94 73 THR A O 1
ATOM 565 N N . SER A 1 74 ? -12.688 -33.875 -6.414 1 97.69 74 SER A N 1
ATOM 566 C CA . SER A 1 74 ? -12.078 -35.156 -6.766 1 97.69 74 SER A CA 1
ATOM 567 C C . SER A 1 74 ? -10.898 -35.469 -5.859 1 97.69 74 SER A C 1
ATOM 569 O O . SER A 1 74 ? -10.57 -34.688 -4.957 1 97.69 74 SER A O 1
ATOM 571 N N . GLU A 1 75 ? -10.219 -36.562 -6.109 1 96.94 75 GLU A N 1
ATOM 572 C CA . GLU A 1 75 ? -9.047 -37.031 -5.352 1 96.94 75 GLU A CA 1
ATOM 573 C C . GLU A 1 75 ? -7.824 -36.188 -5.691 1 96.94 75 GLU A C 1
ATOM 575 O O . GLU A 1 75 ? -6.812 -36.219 -4.984 1 96.94 75 GLU A O 1
ATOM 580 N N . ARG A 1 76 ? -7.926 -35.375 -6.711 1 97.75 76 ARG A N 1
ATOM 581 C CA . ARG A 1 76 ? -6.801 -34.531 -7.121 1 97.75 76 ARG A CA 1
ATOM 582 C C . ARG A 1 76 ? -6.734 -33.25 -6.289 1 97.75 76 ARG A C 1
ATOM 584 O O . ARG A 1 76 ? -5.73 -32.562 -6.316 1 97.75 76 ARG A O 1
ATOM 591 N N . LEU A 1 77 ? -7.77 -33 -5.605 1 98.69 77 LEU A N 1
ATOM 592 C CA . LEU A 1 77 ? -7.762 -31.828 -4.715 1 98.69 77 LEU A CA 1
ATOM 593 C C . LEU A 1 77 ? -7.504 -32.25 -3.271 1 98.69 77 LEU A C 1
ATOM 595 O O . LEU A 1 77 ? -8.18 -33.156 -2.756 1 98.69 77 LEU A O 1
ATOM 599 N N . HIS A 1 78 ? -6.531 -31.703 -2.643 1 98.62 78 HIS A N 1
ATOM 600 C CA . HIS A 1 78 ? -6.207 -31.906 -1.234 1 98.62 78 HIS A CA 1
ATOM 601 C C . HIS A 1 78 ? -6.383 -30.609 -0.439 1 98.62 78 HIS A C 1
ATOM 603 O O . HIS A 1 78 ? -5.828 -29.578 -0.804 1 98.62 78 HIS A O 1
ATOM 609 N N . THR A 1 79 ? -7.125 -30.688 0.608 1 98.62 79 THR A N 1
ATOM 610 C CA . THR A 1 79 ? -7.285 -29.531 1.473 1 98.62 79 THR A CA 1
ATOM 611 C C . THR A 1 79 ? -6.215 -29.516 2.561 1 98.62 79 THR A C 1
ATOM 613 O O . THR A 1 79 ? -5.691 -30.562 2.939 1 98.62 79 THR A O 1
ATOM 616 N N . VAL A 1 80 ? -5.867 -28.328 3.023 1 98.62 80 VAL A N 1
ATOM 617 C CA . VAL A 1 80 ? -4.941 -28.141 4.137 1 98.62 80 VAL A CA 1
ATOM 618 C C . VAL A 1 80 ? -5.383 -26.953 4.984 1 98.62 80 VAL A C 1
ATOM 620 O O . VAL A 1 80 ? -5.883 -25.953 4.457 1 98.62 80 VAL A O 1
ATOM 623 N N . LEU A 1 81 ? -5.309 -27.094 6.34 1 98.75 81 LEU A N 1
ATOM 624 C CA . LEU A 1 81 ? -5.613 -25.984 7.234 1 98.75 81 LEU A CA 1
ATOM 625 C C . LEU A 1 81 ? -4.449 -25 7.305 1 98.75 81 LEU A C 1
ATOM 627 O O . LEU A 1 81 ? -3.334 -25.391 7.668 1 98.75 81 LEU A O 1
ATOM 631 N N . LEU A 1 82 ? -4.754 -23.734 6.988 1 98.88 82 LEU A N 1
ATOM 632 C CA . LEU A 1 82 ? -3.686 -22.75 6.961 1 98.88 82 LEU A CA 1
ATOM 633 C C . LEU A 1 82 ? -4.191 -21.391 7.438 1 98.88 82 LEU A C 1
ATOM 635 O O . LEU A 1 82 ? -5.188 -20.875 6.922 1 98.88 82 LEU A O 1
ATOM 639 N N . ASP A 1 83 ? -3.613 -20.891 8.453 1 98.88 83 ASP A N 1
ATOM 640 C CA . ASP A 1 83 ? -3.652 -19.469 8.812 1 98.88 83 ASP A CA 1
ATOM 641 C C . ASP A 1 83 ? -2.43 -18.734 8.266 1 98.88 83 ASP A C 1
ATOM 643 O O . ASP A 1 83 ? -1.323 -18.891 8.789 1 98.88 83 ASP A O 1
ATOM 647 N N . VAL A 1 84 ? -2.645 -17.891 7.277 1 98.88 84 VAL A N 1
ATOM 648 C CA . VAL A 1 84 ? -1.535 -17.281 6.555 1 98.88 84 VAL A CA 1
ATOM 649 C C . VAL A 1 84 ? -0.773 -16.344 7.488 1 98.88 84 VAL A C 1
ATOM 651 O O . VAL A 1 84 ? 0.34 -15.914 7.176 1 98.88 84 VAL A O 1
ATOM 654 N N . THR A 1 85 ? -1.373 -15.945 8.656 1 98.62 85 THR A N 1
ATOM 655 C CA . THR A 1 85 ? -0.72 -15.031 9.586 1 98.62 85 THR A CA 1
ATOM 656 C C . THR A 1 85 ? 0.163 -15.797 10.562 1 98.62 85 THR A C 1
ATOM 658 O O . THR A 1 85 ? 0.845 -15.195 11.398 1 98.62 85 THR A O 1
ATOM 661 N N . ASP A 1 86 ? 0.141 -17.094 10.5 1 98.62 86 ASP A N 1
ATOM 662 C CA . ASP A 1 86 ? 0.949 -17.938 11.375 1 98.62 86 ASP A CA 1
ATOM 663 C C . ASP A 1 86 ? 2.193 -18.438 10.648 1 98.62 86 ASP A C 1
ATOM 665 O O . ASP A 1 86 ? 2.123 -19.406 9.875 1 98.62 86 ASP A O 1
ATOM 669 N N . PRO A 1 87 ? 3.314 -17.891 10.969 1 97.94 87 PRO A N 1
ATOM 670 C CA . PRO A 1 87 ? 4.523 -18.219 10.211 1 97.94 87 PRO A CA 1
ATOM 671 C C . PRO A 1 87 ? 4.891 -19.703 10.305 1 97.94 87 PRO A C 1
ATOM 673 O O . PRO A 1 87 ? 5.359 -20.281 9.328 1 97.94 87 PRO A O 1
ATOM 676 N N . GLU A 1 88 ? 4.68 -20.312 11.406 1 98.25 88 GLU A N 1
ATOM 677 C CA . GLU A 1 88 ? 5.008 -21.719 11.555 1 98.25 88 GLU A CA 1
ATOM 678 C C . GLU A 1 88 ? 4.059 -22.594 10.734 1 98.25 88 GLU A C 1
ATOM 680 O O . GLU A 1 88 ? 4.48 -23.594 10.148 1 98.25 88 GLU A O 1
ATOM 685 N N . ASN A 1 89 ? 2.816 -22.25 10.758 1 98.75 89 ASN A N 1
ATOM 686 C CA . ASN A 1 89 ? 1.841 -22.938 9.922 1 98.75 89 ASN A CA 1
ATOM 687 C C . ASN A 1 89 ? 2.199 -22.844 8.445 1 98.75 89 ASN A C 1
ATOM 689 O O . ASN A 1 89 ? 2.129 -23.844 7.723 1 98.75 89 ASN A O 1
ATOM 693 N N . VAL A 1 90 ? 2.611 -21.703 8.023 1 98.88 90 VAL A N 1
ATOM 694 C CA . VAL A 1 90 ? 2.979 -21.484 6.625 1 98.88 90 VAL A CA 1
ATOM 695 C C . VAL A 1 90 ? 4.203 -22.328 6.273 1 98.88 90 VAL A C 1
ATOM 697 O O . VAL A 1 90 ? 4.234 -22.984 5.23 1 98.88 90 VAL A O 1
ATOM 700 N N . LYS A 1 91 ? 5.168 -22.328 7.121 1 98.5 91 LYS A N 1
ATOM 701 C CA . LYS A 1 91 ? 6.391 -23.094 6.887 1 98.5 91 LYS A CA 1
ATOM 702 C C . LYS A 1 91 ? 6.098 -24.578 6.789 1 98.5 91 LYS A C 1
ATOM 704 O O . LYS A 1 91 ? 6.602 -25.266 5.891 1 98.5 91 LYS A O 1
ATOM 709 N N . ARG A 1 92 ? 5.312 -25.078 7.684 1 98.62 92 ARG A N 1
ATOM 710 C CA . ARG A 1 92 ? 4.953 -26.484 7.676 1 98.62 92 ARG A CA 1
ATOM 711 C C . ARG A 1 92 ? 4.164 -26.844 6.422 1 98.62 92 ARG A C 1
ATOM 713 O O . ARG A 1 92 ? 4.379 -27.906 5.832 1 98.62 92 ARG A O 1
ATOM 720 N N . THR A 1 93 ? 3.289 -26 6.078 1 98.88 93 THR A N 1
ATOM 721 C CA . THR A 1 93 ? 2.49 -26.234 4.879 1 98.88 93 THR A CA 1
ATOM 722 C C . THR A 1 93 ? 3.375 -26.234 3.633 1 98.88 93 THR A C 1
ATOM 724 O O . THR A 1 93 ? 3.199 -27.078 2.746 1 98.88 93 THR A O 1
ATOM 727 N N . ALA A 1 94 ? 4.305 -25.312 3.533 1 98.81 94 ALA A N 1
ATOM 728 C CA . ALA A 1 94 ? 5.219 -25.25 2.395 1 98.81 94 ALA A CA 1
ATOM 729 C C . ALA A 1 94 ? 6.035 -26.531 2.281 1 98.81 94 ALA A C 1
ATOM 731 O O . ALA A 1 94 ? 6.266 -27.047 1.18 1 98.81 94 ALA A O 1
ATOM 732 N N . GLN A 1 95 ? 6.477 -27.016 3.428 1 98.56 95 GLN A N 1
ATOM 733 C CA . GLN A 1 95 ? 7.211 -28.281 3.432 1 98.56 95 GLN A CA 1
ATOM 734 C C . GLN A 1 95 ? 6.336 -29.438 2.957 1 98.56 95 GLN A C 1
ATOM 736 O O . GLN A 1 95 ? 6.789 -30.297 2.211 1 98.56 95 GLN A O 1
ATOM 741 N N . TRP A 1 96 ? 5.152 -29.469 3.426 1 98.81 96 TRP A N 1
ATOM 742 C CA . TRP A 1 96 ? 4.203 -30.484 2.986 1 98.81 96 TRP A CA 1
ATOM 743 C C . TRP A 1 96 ? 3.996 -30.422 1.477 1 98.81 96 TRP A C 1
ATOM 745 O O . TRP A 1 96 ? 4 -31.453 0.798 1 98.81 96 TRP A O 1
ATOM 755 N N . VAL A 1 97 ? 3.811 -29.219 0.916 1 98.88 97 VAL A N 1
ATOM 756 C CA . VAL A 1 97 ? 3.633 -29.031 -0.52 1 98.88 97 VAL A CA 1
ATOM 757 C C . VAL A 1 97 ? 4.871 -29.516 -1.265 1 98.88 97 VAL A C 1
ATOM 759 O O . VAL A 1 97 ? 4.758 -30.188 -2.291 1 98.88 97 VAL A O 1
ATOM 762 N N . LYS A 1 98 ? 6.02 -29.172 -0.777 1 98.62 98 LYS A N 1
ATOM 763 C CA . LYS A 1 98 ? 7.273 -29.594 -1.386 1 98.62 98 LYS A CA 1
ATOM 764 C C . LYS A 1 98 ? 7.324 -31.109 -1.522 1 98.62 98 LYS A C 1
ATOM 766 O O . LYS A 1 98 ? 7.719 -31.641 -2.568 1 98.62 98 LYS A O 1
ATOM 771 N N . ASN A 1 99 ? 6.906 -31.781 -0.475 1 98.38 99 ASN A N 1
ATOM 772 C CA . ASN A 1 99 ? 6.906 -33.25 -0.479 1 98.38 99 ASN A CA 1
ATOM 773 C C . ASN A 1 99 ? 5.922 -33.781 -1.5 1 98.38 99 ASN A C 1
ATOM 775 O O . ASN A 1 99 ? 6.145 -34.875 -2.064 1 98.38 99 ASN A O 1
ATOM 779 N N . GLN A 1 100 ? 4.891 -33.125 -1.742 1 98.19 100 GLN A N 1
ATOM 780 C CA . GLN A 1 100 ? 3.852 -33.562 -2.656 1 98.19 100 GLN A CA 1
ATOM 781 C C . GLN A 1 100 ? 4.266 -33.375 -4.109 1 98.19 100 GLN A C 1
ATOM 783 O O . GLN A 1 100 ? 4.027 -34.219 -4.961 1 98.19 100 GLN A O 1
ATOM 788 N N . VAL A 1 101 ? 4.867 -32.281 -4.41 1 98.25 101 VAL A N 1
ATOM 789 C CA . VAL A 1 101 ? 5.055 -31.891 -5.805 1 98.25 101 VAL A CA 1
ATOM 790 C C . VAL A 1 101 ? 6.379 -32.438 -6.32 1 98.25 101 VAL A C 1
ATOM 792 O O . VAL A 1 101 ? 6.551 -32.625 -7.527 1 98.25 101 VAL A O 1
ATOM 795 N N . GLY A 1 102 ? 7.418 -32.656 -5.48 1 96.5 102 GLY A N 1
ATOM 796 C CA . GLY A 1 102 ? 8.711 -33.219 -5.875 1 96.5 102 GLY A CA 1
ATOM 797 C C . GLY A 1 102 ? 9.414 -32.344 -6.914 1 96.5 102 GLY A C 1
ATOM 798 O O . GLY A 1 102 ? 9.484 -31.141 -6.785 1 96.5 102 GLY A O 1
ATOM 799 N N . GLU A 1 103 ? 9.891 -33 -7.953 1 96.06 103 GLU A N 1
ATOM 800 C CA . GLU A 1 103 ? 10.719 -32.344 -8.961 1 96.06 103 GLU A CA 1
ATOM 801 C C . GLU A 1 103 ? 9.875 -31.516 -9.922 1 96.06 103 GLU A C 1
ATOM 803 O O . GLU A 1 103 ? 10.398 -30.672 -10.648 1 96.06 103 GLU A O 1
ATOM 808 N N . LYS A 1 104 ? 8.602 -31.75 -9.898 1 97.19 104 LYS A N 1
ATOM 809 C CA . LYS A 1 104 ? 7.719 -31 -10.797 1 97.19 104 LYS A CA 1
ATOM 810 C C . LYS A 1 104 ? 7.586 -29.547 -10.352 1 97.19 104 LYS A C 1
ATOM 812 O O . LYS A 1 104 ? 7.375 -28.656 -11.18 1 97.19 104 LYS A O 1
ATOM 817 N N . GLY A 1 105 ? 7.68 -29.375 -9.055 1 98.38 105 GLY A N 1
ATOM 818 C CA . GLY A 1 105 ? 7.488 -28.031 -8.516 1 98.38 105 GLY A CA 1
ATOM 819 C C . GLY A 1 105 ? 6.031 -27.609 -8.5 1 98.38 105 GLY A C 1
ATOM 820 O O . GLY A 1 105 ? 5.133 -28.422 -8.711 1 98.38 105 GLY A O 1
ATOM 821 N N . LEU A 1 106 ? 5.852 -26.344 -8.156 1 98.88 106 LEU A N 1
ATOM 822 C CA . LEU A 1 106 ? 4.523 -25.75 -8.055 1 98.88 106 LEU A CA 1
ATOM 823 C C . LEU A 1 106 ? 4.246 -24.844 -9.242 1 98.88 106 LEU A C 1
ATOM 825 O O . LEU A 1 106 ? 4.879 -23.781 -9.391 1 98.88 106 LEU A O 1
ATOM 829 N N . TRP A 1 107 ? 3.271 -25.203 -10.047 1 98.81 107 TRP A N 1
ATOM 830 C CA . TRP A 1 107 ? 2.973 -24.438 -11.258 1 98.81 107 TRP A CA 1
ATOM 831 C C . TRP A 1 107 ? 2.312 -23.109 -10.914 1 98.81 107 TRP A C 1
ATOM 833 O O . TRP A 1 107 ? 2.648 -22.062 -11.492 1 98.81 107 TRP A O 1
ATOM 843 N N . GLY A 1 108 ? 1.349 -23.188 -10.016 1 98.88 108 GLY A N 1
ATOM 844 C CA . GLY A 1 108 ? 0.599 -21.984 -9.711 1 98.88 108 GLY A CA 1
ATOM 845 C C . GLY A 1 108 ? 0.441 -21.75 -8.219 1 98.88 108 GLY A C 1
ATOM 846 O O . GLY A 1 108 ? 0.101 -22.656 -7.473 1 98.88 108 GLY A O 1
ATOM 847 N N . LEU A 1 109 ? 0.735 -20.562 -7.773 1 99 109 LEU A N 1
ATOM 848 C CA . LEU A 1 109 ? 0.414 -20.047 -6.441 1 99 109 LEU A CA 1
ATOM 849 C C . LEU A 1 109 ? -0.619 -18.938 -6.523 1 99 109 LEU A C 1
ATOM 851 O O . LEU A 1 109 ? -0.362 -17.891 -7.125 1 99 109 LEU A O 1
ATOM 855 N N . ILE A 1 110 ? -1.784 -19.156 -6.004 1 99 110 ILE A N 1
ATOM 856 C CA . ILE A 1 110 ? -2.838 -18.156 -5.973 1 99 110 ILE A CA 1
ATOM 857 C C . ILE A 1 110 ? -3.037 -17.656 -4.547 1 99 110 ILE A C 1
ATOM 859 O O . ILE A 1 110 ? -3.619 -18.344 -3.713 1 99 110 ILE A O 1
ATOM 863 N N . ASN A 1 111 ? -2.533 -16.5 -4.297 1 98.94 111 ASN A N 1
ATOM 864 C CA . ASN A 1 111 ? -2.773 -15.82 -3.029 1 98.94 111 ASN A CA 1
ATOM 865 C C . ASN A 1 111 ? -4.117 -15.094 -3.027 1 98.94 111 ASN A C 1
ATOM 867 O O . ASN A 1 111 ? -4.215 -13.953 -3.48 1 98.94 111 ASN A O 1
ATOM 871 N N . ASN A 1 112 ? -5.082 -15.727 -2.414 1 98.88 112 ASN A N 1
ATOM 872 C CA . ASN A 1 112 ? -6.453 -15.234 -2.461 1 98.88 112 ASN A CA 1
ATOM 873 C C . ASN A 1 112 ? -6.969 -14.875 -1.071 1 98.88 112 ASN A C 1
ATOM 875 O O . ASN A 1 112 ? -7.926 -14.109 -0.938 1 98.88 112 ASN A O 1
ATOM 879 N N . ALA A 1 113 ? -6.332 -15.414 -0.018 1 98.81 113 ALA A N 1
ATOM 880 C CA . ALA A 1 113 ? -6.766 -15.117 1.345 1 98.81 113 ALA A CA 1
ATOM 881 C C . ALA A 1 113 ? -6.777 -13.617 1.601 1 98.81 113 ALA A C 1
ATOM 883 O O . ALA A 1 113 ? -5.852 -12.906 1.203 1 98.81 113 ALA A O 1
ATOM 884 N N . GLY A 1 114 ? -7.809 -13.148 2.182 1 98.31 114 GLY A N 1
ATOM 885 C CA . GLY A 1 114 ? -7.922 -11.727 2.494 1 98.31 114 GLY A CA 1
ATOM 886 C C . GLY A 1 114 ? -9.125 -11.406 3.355 1 98.31 114 GLY A C 1
ATOM 887 O O . GLY A 1 114 ? -10.07 -12.195 3.436 1 98.31 114 GLY A O 1
ATOM 888 N N . ILE A 1 115 ? -9.078 -10.297 4.012 1 98.38 115 ILE A N 1
ATOM 889 C CA . ILE A 1 115 ? -10.195 -9.797 4.805 1 98.38 115 ILE A CA 1
ATOM 890 C C . ILE A 1 115 ? -10.383 -8.305 4.555 1 98.38 115 ILE A C 1
ATOM 892 O O . ILE A 1 115 ? -9.445 -7.613 4.141 1 98.38 115 ILE A O 1
ATOM 896 N N . LEU A 1 116 ? -11.562 -7.898 4.832 1 97.56 116 LEU A N 1
ATOM 897 C CA . LEU A 1 116 ? -11.891 -6.484 4.66 1 97.56 116 LEU A CA 1
ATOM 898 C C . LEU A 1 116 ? -11.445 -5.676 5.875 1 97.56 116 LEU A C 1
ATOM 900 O O . LEU A 1 116 ? -11.008 -4.531 5.738 1 97.56 116 LEU A O 1
ATOM 904 N N . GLY A 1 117 ? -11.531 -6.262 7.066 1 97.62 117 GLY A N 1
ATOM 905 C CA . GLY A 1 117 ? -11.445 -5.488 8.289 1 97.62 117 GLY A CA 1
ATOM 906 C C . GLY A 1 117 ? -12.602 -4.523 8.469 1 97.62 117 GLY A C 1
ATOM 907 O O . GLY A 1 117 ? -13.672 -4.719 7.891 1 97.62 117 GLY A O 1
ATOM 908 N N . VAL A 1 118 ? -12.422 -3.602 9.328 1 96.94 118 VAL A N 1
ATOM 909 C CA . VAL A 1 118 ? -13.461 -2.602 9.562 1 96.94 118 VAL A CA 1
ATOM 910 C C . VAL A 1 118 ? -13.336 -1.479 8.531 1 96.94 118 VAL A C 1
ATOM 912 O O . VAL A 1 118 ? -12.234 -0.981 8.281 1 96.94 118 VAL A O 1
ATOM 915 N N . LEU A 1 119 ? -14.398 -1.173 7.945 1 96.25 119 LEU A N 1
ATOM 916 C CA . LEU A 1 119 ? -14.492 -0.006 7.074 1 96.25 119 LEU A CA 1
ATOM 917 C C . LEU A 1 119 ? -15.273 1.115 7.742 1 96.25 119 LEU A C 1
ATOM 919 O O . LEU A 1 119 ? -16.484 1.01 7.914 1 96.25 119 LEU A O 1
ATOM 923 N N . ALA A 1 120 ? -14.664 2.109 8.141 1 97.19 120 ALA A N 1
ATOM 924 C CA . ALA A 1 120 ? -15.258 3.242 8.844 1 97.19 120 ALA A CA 1
ATOM 925 C C . ALA A 1 120 ? -14.43 4.508 8.648 1 97.19 120 ALA A C 1
ATOM 927 O O . ALA A 1 120 ? -13.297 4.445 8.18 1 97.19 120 ALA A O 1
ATOM 928 N N . PRO A 1 121 ? -15.016 5.672 8.867 1 97.38 121 PRO A N 1
ATOM 929 C CA . PRO A 1 121 ? -14.219 6.895 8.805 1 97.38 121 PRO A CA 1
ATOM 930 C C . PRO A 1 121 ? -12.938 6.809 9.633 1 97.38 121 PRO A C 1
ATOM 932 O O . PRO A 1 121 ? -12.93 6.207 10.711 1 97.38 121 PRO A O 1
ATOM 935 N N . THR A 1 122 ? -11.945 7.449 9.203 1 98.38 122 THR A N 1
ATOM 936 C CA . THR A 1 122 ? -10.602 7.328 9.758 1 98.38 122 THR A CA 1
ATOM 937 C C . THR A 1 122 ? -10.594 7.715 11.234 1 98.38 122 THR A C 1
ATOM 939 O O . THR A 1 122 ? -9.945 7.059 12.055 1 98.38 122 THR A O 1
ATOM 942 N N . ASP A 1 123 ? -11.336 8.75 11.586 1 97.81 123 ASP A N 1
ATOM 943 C CA . ASP A 1 123 ? -11.258 9.273 12.945 1 97.81 123 ASP A CA 1
ATOM 944 C C . ASP A 1 123 ? -12.094 8.43 13.906 1 97.81 123 ASP A C 1
ATOM 946 O O . ASP A 1 123 ? -12.188 8.742 15.094 1 97.81 123 ASP A O 1
ATOM 950 N N . TRP A 1 124 ? -12.742 7.27 13.383 1 98.31 124 TRP A N 1
ATOM 951 C CA . TRP A 1 124 ? -13.406 6.289 14.234 1 98.31 124 TRP A CA 1
ATOM 952 C C . TRP A 1 124 ? -12.438 5.184 14.648 1 98.31 124 TRP A C 1
ATOM 954 O O . TRP A 1 124 ? -12.711 4.434 15.594 1 98.31 124 TRP A O 1
ATOM 964 N N . LEU A 1 125 ? -11.32 5.078 14.016 1 98.5 125 LEU A N 1
ATOM 965 C CA . LEU A 1 125 ? -10.547 3.84 13.977 1 98.5 125 LEU A CA 1
ATOM 966 C C . LEU A 1 125 ? -9.305 3.953 14.852 1 98.5 125 LEU A C 1
ATOM 968 O O . LEU A 1 125 ? -8.883 5.059 15.195 1 98.5 125 LEU A O 1
ATOM 972 N N . THR A 1 126 ? -8.773 2.828 15.219 1 97.81 126 THR A N 1
ATOM 973 C CA . THR A 1 126 ? -7.488 2.693 15.898 1 97.81 126 THR A CA 1
ATOM 974 C C . THR A 1 126 ? -6.438 2.098 14.969 1 97.81 126 THR A C 1
ATOM 976 O O . THR A 1 126 ? -6.766 1.62 13.883 1 97.81 126 THR A O 1
ATOM 979 N N . VAL A 1 127 ? -5.215 2.141 15.43 1 98.25 127 VAL A N 1
ATOM 980 C CA . VAL A 1 127 ? -4.137 1.583 14.617 1 98.25 127 VAL A CA 1
ATOM 981 C C . VAL A 1 127 ? -4.367 0.087 14.414 1 98.25 127 VAL A C 1
ATOM 983 O O . VAL A 1 127 ? -4.055 -0.456 13.352 1 98.25 127 VAL A O 1
ATOM 986 N N . GLU A 1 128 ? -4.938 -0.592 15.375 1 98.06 128 GLU A N 1
ATOM 987 C CA . GLU A 1 128 ? -5.172 -2.029 15.289 1 98.06 128 GLU A CA 1
ATOM 988 C C . GLU A 1 128 ? -6.207 -2.355 14.211 1 98.06 128 GLU A C 1
ATOM 990 O O . GLU A 1 128 ? -6.121 -3.396 13.555 1 98.06 128 GLU A O 1
ATOM 995 N N . ASP A 1 129 ? -7.164 -1.488 14.008 1 98.31 129 ASP A N 1
ATOM 996 C CA . ASP A 1 129 ? -8.133 -1.666 12.93 1 98.31 129 ASP A CA 1
ATOM 997 C C . ASP A 1 129 ? -7.438 -1.68 11.57 1 98.31 129 ASP A C 1
ATOM 999 O O . ASP A 1 129 ? -7.887 -2.361 10.648 1 98.31 129 ASP A O 1
ATOM 1003 N N . TYR A 1 130 ? -6.379 -0.93 11.461 1 98.75 130 TYR A N 1
ATOM 1004 C CA . TYR A 1 130 ? -5.594 -0.929 10.234 1 98.75 130 TYR A CA 1
ATOM 1005 C C . TYR A 1 130 ? -4.699 -2.16 10.156 1 98.75 130 TYR A C 1
ATOM 1007 O O . TYR A 1 130 ? -4.52 -2.738 9.078 1 98.75 130 TYR A O 1
ATOM 1015 N N . ARG A 1 131 ? -4.164 -2.553 11.266 1 98.69 131 ARG A N 1
ATOM 1016 C CA . ARG A 1 131 ? -3.195 -3.645 11.328 1 98.69 131 ARG A CA 1
ATOM 1017 C C . ARG A 1 131 ? -3.834 -4.965 10.914 1 98.69 131 ARG A C 1
ATOM 1019 O O . ARG A 1 131 ? -3.205 -5.781 10.234 1 98.69 131 ARG A O 1
ATOM 1026 N N . GLU A 1 132 ? -5.031 -5.172 11.242 1 98.62 132 GLU A N 1
ATOM 1027 C CA . GLU A 1 132 ? -5.684 -6.461 11.039 1 98.62 132 GLU A CA 1
ATOM 1028 C C . GLU A 1 132 ? -5.691 -6.855 9.57 1 98.62 132 GLU A C 1
ATOM 1030 O O . GLU A 1 132 ? -5.18 -7.914 9.195 1 98.62 132 GLU A O 1
ATOM 1035 N N . PRO A 1 133 ? -6.203 -6.012 8.641 1 98.75 133 PRO A N 1
ATOM 1036 C CA . PRO A 1 133 ? -6.156 -6.402 7.234 1 98.75 133 PRO A CA 1
ATOM 1037 C C . PRO A 1 133 ? -4.73 -6.484 6.691 1 98.75 133 PRO A C 1
ATOM 1039 O O . PRO A 1 133 ? -4.438 -7.32 5.832 1 98.75 133 PRO A O 1
ATOM 1042 N N . VAL A 1 134 ? -3.857 -5.66 7.164 1 98.94 134 VAL A N 1
ATOM 1043 C CA . VAL A 1 134 ? -2.486 -5.66 6.66 1 98.94 134 VAL A CA 1
ATOM 1044 C C . VAL A 1 134 ? -1.806 -6.977 7.02 1 98.94 134 VAL A C 1
ATOM 1046 O O . VAL A 1 134 ? -1.038 -7.523 6.223 1 98.94 134 VAL A O 1
ATOM 1049 N N . GLU A 1 135 ? -2.098 -7.496 8.203 1 98.88 135 GLU A N 1
ATOM 1050 C CA . GLU A 1 135 ? -1.509 -8.758 8.641 1 98.88 135 GLU A CA 1
ATOM 1051 C C . GLU A 1 135 ? -1.935 -9.906 7.734 1 98.88 135 GLU A C 1
ATOM 1053 O O . GLU A 1 135 ? -1.122 -10.773 7.395 1 98.88 135 GLU A O 1
ATOM 1058 N N . VAL A 1 136 ? -3.139 -9.898 7.32 1 98.88 136 VAL A N 1
ATOM 1059 C CA . VAL A 1 136 ? -3.672 -11.008 6.535 1 98.88 136 VAL A CA 1
ATOM 1060 C C . VAL A 1 136 ? -3.398 -10.766 5.051 1 98.88 136 VAL A C 1
ATOM 1062 O O . VAL A 1 136 ? -2.771 -11.594 4.387 1 98.88 136 VAL A O 1
ATOM 1065 N N . ASN A 1 137 ? -3.83 -9.594 4.531 1 98.94 137 ASN A N 1
ATOM 1066 C CA . ASN A 1 137 ? -3.854 -9.328 3.096 1 98.94 137 ASN A CA 1
ATOM 1067 C C . ASN A 1 137 ? -2.445 -9.141 2.537 1 98.94 137 ASN A C 1
ATOM 1069 O O . ASN A 1 137 ? -2.189 -9.445 1.371 1 98.94 137 ASN A O 1
ATOM 1073 N N . LEU A 1 138 ? -1.592 -8.602 3.4 1 98.94 138 LEU A N 1
ATOM 1074 C CA . LEU A 1 138 ? -0.255 -8.289 2.908 1 98.94 138 LEU A CA 1
ATOM 1075 C C . LEU A 1 138 ? 0.771 -9.273 3.457 1 98.94 138 LEU A C 1
ATOM 1077 O O . LEU A 1 138 ? 1.379 -10.031 2.697 1 98.94 138 LEU A O 1
ATOM 1081 N N . PHE A 1 139 ? 0.932 -9.281 4.789 1 98.94 139 PHE A N 1
ATOM 1082 C CA . PHE A 1 139 ? 1.999 -10.094 5.359 1 98.94 139 PHE A CA 1
ATOM 1083 C C . PHE A 1 139 ? 1.7 -11.578 5.18 1 98.94 139 PHE A C 1
ATOM 1085 O O . PHE A 1 139 ? 2.611 -12.375 4.961 1 98.94 139 PHE A O 1
ATOM 1092 N N . GLY A 1 140 ? 0.42 -11.977 5.359 1 98.94 140 GLY A N 1
ATOM 1093 C CA . GLY A 1 140 ? 0.06 -13.344 5.039 1 98.94 140 GLY A CA 1
ATOM 1094 C C . GLY A 1 140 ? 0.4 -13.734 3.613 1 98.94 140 GLY A C 1
ATOM 1095 O O . GLY A 1 140 ? 0.985 -14.797 3.377 1 98.94 140 GLY A O 1
ATOM 1096 N N . LEU A 1 141 ? 0.073 -12.883 2.678 1 98.94 141 LEU A N 1
ATOM 1097 C CA . LEU A 1 141 ? 0.366 -13.086 1.264 1 98.94 141 LEU A CA 1
ATOM 1098 C C . LEU A 1 141 ? 1.869 -13.188 1.029 1 98.94 141 LEU A C 1
ATOM 1100 O O . LEU A 1 141 ? 2.332 -14.094 0.333 1 98.94 141 LEU A O 1
ATOM 1104 N N . ILE A 1 142 ? 2.639 -12.281 1.623 1 98.94 142 ILE A N 1
ATOM 1105 C CA . ILE A 1 142 ? 4.09 -12.258 1.462 1 98.94 142 ILE A CA 1
ATOM 1106 C C . ILE A 1 142 ? 4.691 -13.531 2.059 1 98.94 142 ILE A C 1
ATOM 1108 O O . ILE A 1 142 ? 5.559 -14.156 1.448 1 98.94 142 ILE A O 1
ATOM 1112 N N . ASN A 1 143 ? 4.211 -13.867 3.221 1 98.88 143 ASN A N 1
ATOM 1113 C CA . ASN A 1 143 ? 4.727 -15.039 3.922 1 98.88 143 ASN A CA 1
ATOM 1114 C C . ASN A 1 143 ? 4.535 -16.312 3.102 1 98.88 143 ASN A C 1
ATOM 1116 O O . ASN A 1 143 ? 5.473 -17.094 2.926 1 98.88 143 ASN A O 1
ATOM 1120 N N . VAL A 1 144 ? 3.383 -16.516 2.604 1 98.94 144 VAL A N 1
ATOM 1121 C CA . VAL A 1 144 ? 3.098 -17.688 1.78 1 98.94 144 VAL A CA 1
ATOM 1122 C C . VAL A 1 144 ? 3.941 -17.641 0.509 1 98.94 144 VAL A C 1
ATOM 1124 O O . VAL A 1 144 ? 4.539 -18.641 0.121 1 98.94 144 VAL A O 1
ATOM 1127 N N . THR A 1 145 ? 4 -16.5 -0.135 1 98.94 145 THR A N 1
ATOM 1128 C CA . THR A 1 145 ? 4.742 -16.344 -1.382 1 98.94 145 THR A CA 1
ATOM 1129 C C . THR A 1 145 ? 6.207 -16.719 -1.188 1 98.94 145 THR A C 1
ATOM 1131 O O . THR A 1 145 ? 6.758 -17.516 -1.952 1 98.94 145 THR A O 1
ATOM 1134 N N . LEU A 1 146 ? 6.824 -16.188 -0.139 1 98.75 146 LEU A N 1
ATOM 1135 C CA . LEU A 1 146 ? 8.25 -16.406 0.075 1 98.75 146 LEU A CA 1
ATOM 1136 C C . LEU A 1 146 ? 8.547 -17.875 0.345 1 98.75 146 LEU A C 1
ATOM 1138 O O . LEU A 1 146 ? 9.57 -18.391 -0.098 1 98.75 146 LEU A O 1
ATOM 1142 N N . ASN A 1 147 ? 7.652 -18.531 1.013 1 98.75 147 ASN A N 1
ATOM 1143 C CA . ASN A 1 147 ? 7.875 -19.922 1.37 1 98.75 147 ASN A CA 1
ATOM 1144 C C . ASN A 1 147 ? 7.605 -20.859 0.192 1 98.75 147 ASN A C 1
ATOM 1146 O O . ASN A 1 147 ? 8.211 -21.922 0.086 1 98.75 147 ASN A O 1
ATOM 1150 N N . MET A 1 148 ? 6.762 -20.469 -0.73 1 98.88 148 MET A N 1
ATOM 1151 C CA . MET A 1 148 ? 6.398 -21.328 -1.862 1 98.88 148 MET A CA 1
ATOM 1152 C C . MET A 1 148 ? 7.258 -21 -3.08 1 98.88 148 MET A C 1
ATOM 1154 O O . MET A 1 148 ? 7.312 -21.781 -4.027 1 98.88 148 MET A O 1
ATOM 1158 N N . LEU A 1 149 ? 7.93 -19.922 -3.057 1 98.56 149 LEU A N 1
ATOM 1159 C CA . LEU A 1 149 ? 8.562 -19.328 -4.227 1 98.56 149 LEU A CA 1
ATOM 1160 C C . LEU A 1 149 ? 9.609 -20.266 -4.816 1 98.56 149 LEU A C 1
ATOM 1162 O O . LEU A 1 149 ? 9.703 -20.406 -6.039 1 98.56 149 LEU A O 1
ATOM 1166 N N . PRO A 1 150 ? 10.43 -20.953 -3.975 1 97.62 150 PRO A N 1
ATOM 1167 C CA . PRO A 1 150 ? 11.391 -21.891 -4.57 1 97.62 150 PRO A CA 1
ATOM 1168 C C . PRO A 1 150 ? 10.719 -22.969 -5.422 1 97.62 150 PRO A C 1
ATOM 1170 O O . PRO A 1 150 ? 11.25 -23.344 -6.469 1 97.62 150 PRO A O 1
ATOM 1173 N N . LEU A 1 151 ? 9.578 -23.422 -5.043 1 98.56 151 LEU A N 1
ATOM 1174 C CA . LEU A 1 151 ? 8.859 -24.438 -5.789 1 98.56 151 LEU A CA 1
ATOM 1175 C C . LEU A 1 151 ? 8.273 -23.859 -7.074 1 98.56 151 LEU A C 1
ATOM 1177 O O . LEU A 1 151 ? 8.203 -24.547 -8.094 1 98.56 151 LEU A O 1
ATOM 1181 N N . VAL A 1 152 ? 7.848 -22.609 -7.008 1 98.81 152 VAL A N 1
ATOM 1182 C CA . VAL A 1 152 ? 7.312 -21.953 -8.195 1 98.81 152 VAL A CA 1
ATOM 1183 C C . VAL A 1 152 ? 8.43 -21.734 -9.211 1 98.81 152 VAL A C 1
ATOM 1185 O O . VAL A 1 152 ? 8.227 -21.922 -10.414 1 98.81 152 VAL A O 1
ATOM 1188 N N . LYS A 1 153 ? 9.57 -21.312 -8.742 1 98.06 153 LYS A N 1
ATOM 1189 C CA . LYS A 1 153 ? 10.727 -21.156 -9.625 1 98.06 153 LYS A CA 1
ATOM 1190 C C . LYS A 1 153 ? 11.094 -22.469 -10.297 1 98.06 153 LYS A C 1
ATOM 1192 O O . LYS A 1 153 ? 11.391 -22.5 -11.492 1 98.06 153 LYS A O 1
ATOM 1197 N N . LYS A 1 154 ? 11.055 -23.5 -9.5 1 97.12 154 LYS A N 1
ATOM 1198 C CA . LYS A 1 154 ? 11.391 -24.828 -10.023 1 97.12 154 LYS A CA 1
ATOM 1199 C C . LYS A 1 154 ? 10.492 -25.203 -11.195 1 97.12 154 LYS A C 1
ATOM 1201 O O . LYS A 1 154 ? 10.953 -25.781 -12.18 1 97.12 154 LYS A O 1
ATOM 1206 N N . ALA A 1 155 ? 9.297 -24.812 -11.156 1 97.88 155 ALA A N 1
ATOM 1207 C CA . ALA A 1 155 ? 8.328 -25.156 -12.188 1 97.88 155 ALA A CA 1
ATOM 1208 C C . ALA A 1 155 ? 8.266 -24.094 -13.273 1 97.88 155 ALA A C 1
ATOM 1210 O O . ALA A 1 155 ? 7.559 -24.25 -14.273 1 97.88 155 ALA A O 1
ATOM 1211 N N . GLN A 1 156 ? 9.016 -22.969 -13.062 1 97.75 156 GLN A N 1
ATOM 1212 C CA . GLN A 1 156 ? 8.828 -21.812 -13.914 1 97.75 156 GLN A CA 1
ATOM 1213 C C . GLN A 1 156 ? 7.344 -21.469 -14.055 1 97.75 156 GLN A C 1
ATOM 1215 O O . GLN A 1 156 ? 6.836 -21.344 -15.172 1 97.75 156 GLN A O 1
ATOM 1220 N N . GLY A 1 157 ? 6.738 -21.344 -12.891 1 98.44 157 GLY A N 1
ATOM 1221 C CA . GLY A 1 157 ? 5.285 -21.297 -12.812 1 98.44 157 GLY A CA 1
ATOM 1222 C C . GLY A 1 157 ? 4.738 -19.875 -12.758 1 98.44 157 GLY A C 1
ATOM 1223 O O . GLY A 1 157 ? 5.27 -18.969 -13.406 1 98.44 157 GLY A O 1
ATOM 1224 N N . ARG A 1 158 ? 3.533 -19.781 -12.055 1 98.75 158 ARG A N 1
ATOM 1225 C CA . ARG A 1 158 ? 2.756 -18.547 -12.008 1 98.75 158 ARG A CA 1
ATOM 1226 C C . ARG A 1 158 ? 2.418 -18.172 -10.562 1 98.75 158 ARG A C 1
ATOM 1228 O O . ARG A 1 158 ? 2.123 -19.047 -9.742 1 98.75 158 ARG A O 1
ATOM 1235 N N . VAL A 1 159 ? 2.586 -16.922 -10.266 1 98.94 159 VAL A N 1
ATOM 1236 C CA . VAL A 1 159 ? 2.041 -16.375 -9.031 1 98.94 159 VAL A CA 1
ATOM 1237 C C . VAL A 1 159 ? 0.887 -15.43 -9.344 1 98.94 159 VAL A C 1
ATOM 1239 O O . VAL A 1 159 ? 1.019 -14.547 -10.188 1 98.94 159 VAL A O 1
ATOM 1242 N N . ILE A 1 160 ? -0.233 -15.664 -8.75 1 99 160 ILE A N 1
ATOM 1243 C CA . ILE A 1 160 ? -1.413 -14.82 -8.891 1 99 160 ILE A CA 1
ATOM 1244 C C . ILE A 1 160 ? -1.775 -14.211 -7.535 1 99 160 ILE A C 1
ATOM 1246 O O . ILE A 1 160 ? -2.078 -14.938 -6.586 1 99 160 ILE A O 1
ATOM 1250 N N . ASN A 1 161 ? -1.655 -12.945 -7.418 1 98.94 161 ASN A N 1
ATOM 1251 C CA . ASN A 1 161 ? -2.057 -12.219 -6.219 1 98.94 161 ASN A CA 1
ATOM 1252 C C . ASN A 1 161 ? -3.412 -11.539 -6.398 1 98.94 161 ASN A C 1
ATOM 1254 O O . ASN A 1 161 ? -3.607 -10.781 -7.348 1 98.94 161 ASN A O 1
ATOM 1258 N N . VAL A 1 162 ? -4.32 -11.836 -5.484 1 98.94 162 VAL A N 1
ATOM 1259 C CA . VAL A 1 162 ? -5.641 -11.219 -5.555 1 98.94 162 VAL A CA 1
ATOM 1260 C C . VAL A 1 162 ? -5.641 -9.914 -4.758 1 98.94 162 VAL A C 1
ATOM 1262 O O . VAL A 1 162 ? -5.598 -9.93 -3.527 1 98.94 162 VAL A O 1
ATOM 1265 N N . SER A 1 163 ? -5.688 -8.859 -5.453 1 98.69 163 SER A N 1
ATOM 1266 C CA . SER A 1 163 ? -5.812 -7.531 -4.871 1 98.69 163 SER A CA 1
ATOM 1267 C C . SER A 1 163 ? -7.262 -7.055 -4.887 1 98.69 163 SER A C 1
ATOM 1269 O O . SER A 1 163 ? -8.156 -7.758 -4.422 1 98.69 163 SER A O 1
ATOM 1271 N N . SER A 1 164 ? -7.559 -5.926 -5.406 1 98.19 164 SER A N 1
ATOM 1272 C CA . SER A 1 164 ? -8.859 -5.27 -5.484 1 98.19 164 SER A CA 1
ATOM 1273 C C . SER A 1 164 ? -8.758 -3.924 -6.195 1 98.19 164 SER A C 1
ATOM 1275 O O . SER A 1 164 ? -7.668 -3.379 -6.355 1 98.19 164 SER A O 1
ATOM 1277 N N . ILE A 1 165 ? -9.922 -3.447 -6.664 1 97.31 165 ILE A N 1
ATOM 1278 C CA . ILE A 1 165 ? -9.961 -2.045 -7.066 1 97.31 165 ILE A CA 1
ATOM 1279 C C . ILE A 1 165 ? -9.547 -1.158 -5.895 1 97.31 165 ILE A C 1
ATOM 1281 O O . ILE A 1 165 ? -9.078 -0.036 -6.094 1 97.31 165 ILE A O 1
ATOM 1285 N N . GLY A 1 166 ? -9.695 -1.705 -4.676 1 97.62 166 GLY A N 1
ATOM 1286 C CA . GLY A 1 166 ? -9.25 -1.008 -3.479 1 97.62 166 GLY A CA 1
ATOM 1287 C C . GLY A 1 166 ? -7.742 -0.852 -3.406 1 97.62 166 GLY A C 1
ATOM 1288 O O . GLY A 1 166 ? -7.227 -0.129 -2.549 1 97.62 166 GLY A O 1
ATOM 1289 N N . GLY A 1 167 ? -7 -1.507 -4.273 1 98.31 167 GLY A N 1
ATOM 1290 C CA . GLY A 1 167 ? -5.562 -1.333 -4.402 1 98.31 167 GLY A CA 1
ATOM 1291 C C . GLY A 1 167 ? -5.18 -0.219 -5.355 1 98.31 167 GLY A C 1
ATOM 1292 O O . GLY A 1 167 ? -3.996 0.105 -5.496 1 98.31 167 GLY A O 1
ATOM 1293 N N . ARG A 1 168 ? -6.234 0.389 -5.98 1 96.5 168 ARG A N 1
ATOM 1294 C CA . ARG A 1 168 ? -6.039 1.44 -6.977 1 96.5 168 ARG A CA 1
ATOM 1295 C C . ARG A 1 168 ? -6.703 2.74 -6.535 1 96.5 168 ARG A C 1
ATOM 1297 O O . ARG A 1 168 ? -6.293 3.826 -6.949 1 96.5 168 ARG A O 1
ATOM 1304 N N . LEU A 1 169 ? -7.723 2.609 -5.816 1 96.62 169 LEU A N 1
ATOM 1305 C CA . LEU A 1 169 ? -8.547 3.742 -5.406 1 96.62 169 LEU A CA 1
ATOM 1306 C C . LEU A 1 169 ? -8.969 3.604 -3.947 1 96.62 169 LEU A C 1
ATOM 1308 O O . LEU A 1 169 ? -9.398 2.531 -3.521 1 96.62 169 LEU A O 1
ATOM 1312 N N . ALA A 1 170 ? -8.867 4.695 -3.217 1 96.75 170 ALA A N 1
ATOM 1313 C CA . ALA A 1 170 ? -9.227 4.68 -1.801 1 96.75 170 ALA A CA 1
ATOM 1314 C C . ALA A 1 170 ? -10.695 5.047 -1.6 1 96.75 170 ALA A C 1
ATOM 1316 O O . ALA A 1 170 ? -11.078 6.203 -1.773 1 96.75 170 ALA A O 1
ATOM 1317 N N . PHE A 1 171 ? -11.523 4.133 -1.09 1 91.19 171 PHE A N 1
ATOM 1318 C CA . PHE A 1 171 ? -12.961 4.332 -0.988 1 91.19 171 PHE A CA 1
ATOM 1319 C C . PHE A 1 171 ? -13.367 4.625 0.451 1 91.19 171 PHE A C 1
ATOM 1321 O O . PHE A 1 171 ? -14.453 5.152 0.701 1 91.19 171 PHE A O 1
ATOM 1328 N N . SER A 1 172 ? -12.531 4.195 1.327 1 90.75 172 SER A N 1
ATOM 1329 C CA . SER A 1 172 ? -12.922 4.281 2.729 1 90.75 172 SER A CA 1
ATOM 1330 C C . SER A 1 172 ? -11.711 4.242 3.65 1 90.75 172 SER A C 1
ATOM 1332 O O . SER A 1 172 ? -10.609 3.893 3.221 1 90.75 172 SER A O 1
ATOM 1334 N N . GLY A 1 173 ? -12.031 4.68 4.879 1 95.75 173 GLY A N 1
ATOM 1335 C CA . GLY A 1 173 ? -11.055 4.418 5.918 1 95.75 173 GLY A CA 1
ATOM 1336 C C . GLY A 1 173 ? -11 2.961 6.34 1 95.75 173 GLY A C 1
ATOM 1337 O O . GLY A 1 173 ? -11.961 2.215 6.129 1 95.75 173 GLY A O 1
ATOM 1338 N N . GLY A 1 174 ? -9.914 2.602 7.023 1 98 174 GLY A N 1
ATOM 1339 C CA . GLY A 1 174 ? -9.664 1.224 7.414 1 98 174 GLY A CA 1
ATOM 1340 C C . GLY A 1 174 ? -8.43 0.632 6.773 1 98 174 GLY A C 1
ATOM 1341 O O . GLY A 1 174 ? -7.793 1.271 5.93 1 98 174 GLY A O 1
ATOM 1342 N N . GLY A 1 175 ? -8.102 -0.582 7.164 1 98.62 175 GLY A N 1
ATOM 1343 C CA . GLY A 1 175 ? -6.844 -1.174 6.75 1 98.62 175 GLY A CA 1
ATOM 1344 C C . GLY A 1 175 ? -6.926 -1.881 5.41 1 98.62 175 GLY A C 1
ATOM 1345 O O . GLY A 1 175 ? -5.902 -2.27 4.844 1 98.62 175 GLY A O 1
ATOM 1346 N N . TYR A 1 176 ? -8.125 -2.02 4.855 1 98.69 176 TYR A N 1
ATOM 1347 C CA . TYR A 1 176 ? -8.273 -2.766 3.611 1 98.69 176 TYR A CA 1
ATOM 1348 C C . TYR A 1 176 ? -7.562 -2.059 2.463 1 98.69 176 TYR A C 1
ATOM 1350 O O . TYR A 1 176 ? -6.73 -2.656 1.777 1 98.69 176 TYR A O 1
ATOM 1358 N N . VAL A 1 177 ? -7.84 -0.761 2.287 1 98.75 177 VAL A N 1
ATOM 1359 C CA . VAL A 1 177 ? -7.305 0.01 1.17 1 98.75 177 VAL A CA 1
ATOM 1360 C C . VAL A 1 177 ? -5.781 0.058 1.257 1 98.75 177 VAL A C 1
ATOM 1362 O O . VAL A 1 177 ? -5.086 -0.362 0.329 1 98.75 177 VAL A O 1
ATOM 1365 N N . PRO A 1 178 ? -5.23 0.462 2.398 1 98.88 178 PRO A N 1
ATOM 1366 C CA . PRO A 1 178 ? -3.768 0.438 2.453 1 98.88 178 PRO A CA 1
ATOM 1367 C C . PRO A 1 178 ? -3.191 -0.958 2.229 1 98.88 178 PRO A C 1
ATOM 1369 O O . PRO A 1 178 ? -2.135 -1.102 1.606 1 98.88 178 PRO A O 1
ATOM 1372 N N . SER A 1 179 ? -3.807 -1.983 2.734 1 98.94 179 SER A N 1
ATOM 1373 C CA . SER A 1 179 ? -3.297 -3.338 2.549 1 98.94 179 SER A CA 1
ATOM 1374 C C . SER A 1 179 ? -3.27 -3.723 1.073 1 98.94 179 SER A C 1
ATOM 1376 O O . SER A 1 179 ? -2.301 -4.32 0.599 1 98.94 179 SER A O 1
ATOM 1378 N N . LYS A 1 180 ? -4.316 -3.4 0.363 1 98.94 180 LYS A N 1
ATOM 1379 C CA . LYS A 1 180 ? -4.391 -3.795 -1.041 1 98.94 180 LYS A CA 1
ATOM 1380 C C . LYS A 1 180 ? -3.5 -2.912 -1.91 1 98.94 180 LYS A C 1
ATOM 1382 O O . LYS A 1 180 ? -2.941 -3.375 -2.906 1 98.94 180 LYS A O 1
ATOM 1387 N N . TYR A 1 181 ? -3.312 -1.614 -1.524 1 98.88 181 TYR A N 1
ATOM 1388 C CA . TYR A 1 181 ? -2.277 -0.809 -2.162 1 98.88 181 TYR A CA 1
ATOM 1389 C C . TYR A 1 181 ? -0.908 -1.463 -2.012 1 98.88 181 TYR A C 1
ATOM 1391 O O . TYR A 1 181 ? -0.154 -1.566 -2.982 1 98.88 181 TYR A O 1
ATOM 1399 N N . ALA A 1 182 ? -0.667 -1.88 -0.833 1 98.94 182 ALA A N 1
ATOM 1400 C CA . ALA A 1 182 ? 0.619 -2.514 -0.555 1 98.94 182 ALA A CA 1
ATOM 1401 C C . ALA A 1 182 ? 0.788 -3.793 -1.37 1 98.94 182 ALA A C 1
ATOM 1403 O O . ALA A 1 182 ? 1.884 -4.09 -1.85 1 98.94 182 ALA A O 1
ATOM 1404 N N . VAL A 1 183 ? -0.279 -4.531 -1.546 1 98.94 183 VAL A N 1
ATOM 1405 C CA . VAL A 1 183 ? -0.244 -5.754 -2.338 1 98.94 183 VAL A CA 1
ATOM 1406 C C . VAL A 1 183 ? 0.143 -5.426 -3.779 1 98.94 183 VAL A C 1
ATOM 1408 O O . VAL A 1 183 ? 0.917 -6.156 -4.402 1 98.94 183 VAL A O 1
ATOM 1411 N N . GLU A 1 184 ? -0.372 -4.336 -4.344 1 98.81 184 GLU A N 1
ATOM 1412 C CA . GLU A 1 184 ? -0.005 -3.92 -5.691 1 98.81 184 GLU A CA 1
ATOM 1413 C C . GLU A 1 184 ? 1.496 -3.666 -5.805 1 98.81 184 GLU A C 1
ATOM 1415 O O . GLU A 1 184 ? 2.137 -4.109 -6.758 1 98.81 184 GLU A O 1
ATOM 1420 N N . GLY A 1 185 ? 2.006 -2.938 -4.848 1 98.75 185 GLY A N 1
ATOM 1421 C CA . GLY A 1 185 ? 3.436 -2.668 -4.844 1 98.75 185 GLY A CA 1
ATOM 1422 C C . GLY A 1 185 ? 4.281 -3.926 -4.746 1 98.75 185 GLY A C 1
ATOM 1423 O O . GLY A 1 185 ? 5.266 -4.074 -5.469 1 98.75 185 GLY A O 1
ATOM 1424 N N . PHE A 1 186 ? 3.871 -4.832 -3.807 1 98.94 186 PHE A N 1
ATOM 1425 C CA . PHE A 1 186 ? 4.578 -6.098 -3.662 1 98.94 186 PHE A CA 1
ATOM 1426 C C . PHE A 1 186 ? 4.52 -6.902 -4.957 1 98.94 186 PHE A C 1
ATOM 1428 O O . PHE A 1 186 ? 5.531 -7.441 -5.406 1 98.94 186 PHE A O 1
ATOM 1435 N N . ASN A 1 187 ? 3.326 -6.949 -5.523 1 98.94 187 ASN A N 1
ATOM 1436 C CA . ASN A 1 187 ? 3.102 -7.711 -6.75 1 98.94 187 ASN A CA 1
ATOM 1437 C C . ASN A 1 187 ? 4.039 -7.258 -7.867 1 98.94 187 ASN A C 1
ATOM 1439 O O . ASN A 1 187 ? 4.676 -8.086 -8.516 1 98.94 187 ASN A O 1
ATOM 1443 N N . ASP A 1 188 ? 4.109 -5.992 -8.117 1 98.56 188 ASP A N 1
ATOM 1444 C CA . ASP A 1 188 ? 4.918 -5.465 -9.211 1 98.56 188 ASP A CA 1
ATOM 1445 C C . ASP A 1 188 ? 6.406 -5.691 -8.961 1 98.56 188 ASP A C 1
ATOM 1447 O O . ASP A 1 188 ? 7.164 -5.961 -9.891 1 98.56 188 ASP A O 1
ATOM 1451 N N . SER A 1 189 ? 6.824 -5.539 -7.68 1 98.44 189 SER A N 1
ATOM 1452 C CA . SER A 1 189 ? 8.203 -5.852 -7.336 1 98.44 189 SER A CA 1
ATOM 1453 C C . SER A 1 189 ? 8.531 -7.316 -7.609 1 98.44 189 SER A C 1
ATOM 1455 O O . SER A 1 189 ? 9.57 -7.629 -8.203 1 98.44 189 SER A O 1
ATOM 1457 N N . LEU A 1 190 ? 7.645 -8.148 -7.18 1 98.81 190 LEU A N 1
ATOM 1458 C CA . LEU A 1 190 ? 7.832 -9.578 -7.375 1 98.81 190 LEU A CA 1
ATOM 1459 C C . LEU A 1 190 ? 7.871 -9.922 -8.859 1 98.81 190 LEU A C 1
ATOM 1461 O O . LEU A 1 190 ? 8.711 -10.719 -9.297 1 98.81 190 LEU A O 1
ATOM 1465 N N . ARG A 1 191 ? 6.973 -9.367 -9.617 1 98.69 191 ARG A N 1
ATOM 1466 C CA . ARG A 1 191 ? 6.898 -9.625 -11.055 1 98.69 191 ARG A CA 1
ATOM 1467 C C . ARG A 1 191 ? 8.234 -9.328 -11.727 1 98.69 191 ARG A C 1
ATOM 1469 O O . ARG A 1 191 ? 8.734 -10.148 -12.5 1 98.69 191 ARG A O 1
ATOM 1476 N N . ARG A 1 192 ? 8.758 -8.227 -11.414 1 97.56 192 ARG A N 1
ATOM 1477 C CA . ARG A 1 192 ? 10.016 -7.82 -12.031 1 97.56 192 ARG A CA 1
ATOM 1478 C C . ARG A 1 192 ? 11.164 -8.703 -11.57 1 97.56 192 ARG A C 1
ATOM 1480 O O . ARG A 1 192 ? 12.023 -9.086 -12.367 1 97.56 192 ARG A O 1
ATOM 1487 N N . ASP A 1 193 ? 11.18 -9.086 -10.312 1 97.38 193 ASP A N 1
ATOM 1488 C CA . ASP A 1 193 ? 12.234 -9.922 -9.742 1 97.38 193 ASP A CA 1
ATOM 1489 C C . ASP A 1 193 ? 12.195 -11.328 -10.336 1 97.38 193 ASP A C 1
ATOM 1491 O O . ASP A 1 193 ? 13.227 -11.984 -10.461 1 97.38 193 ASP A O 1
ATOM 1495 N N . MET A 1 194 ? 11.023 -11.797 -10.703 1 97.88 194 MET A N 1
ATOM 1496 C CA . MET A 1 194 ? 10.852 -13.203 -11.055 1 97.88 194 MET A CA 1
ATOM 1497 C C . MET A 1 194 ? 10.93 -13.398 -12.562 1 97.88 194 MET A C 1
ATOM 1499 O O . MET A 1 194 ? 11.039 -14.531 -13.047 1 97.88 194 MET A O 1
ATOM 1503 N N . LYS A 1 195 ? 10.969 -12.305 -13.258 1 96.81 195 LYS A N 1
ATOM 1504 C CA . LYS A 1 195 ? 10.961 -12.383 -14.719 1 96.81 195 LYS A CA 1
ATOM 1505 C C . LYS A 1 195 ? 12.125 -13.234 -15.227 1 96.81 195 LYS A C 1
ATOM 1507 O O . LYS A 1 195 ? 11.93 -14.102 -16.078 1 96.81 195 LYS A O 1
ATOM 1512 N N . ALA A 1 196 ? 13.266 -13.086 -14.617 1 95.56 196 ALA A N 1
ATOM 1513 C CA . ALA A 1 196 ? 14.469 -13.781 -15.086 1 95.56 196 ALA A CA 1
ATOM 1514 C C . ALA A 1 196 ? 14.375 -15.281 -14.812 1 95.56 196 ALA A C 1
ATOM 1516 O O . ALA A 1 196 ? 15.117 -16.062 -15.398 1 95.56 196 ALA A O 1
ATOM 1517 N N . PHE A 1 197 ? 13.508 -15.68 -13.977 1 97.38 197 PHE A N 1
ATOM 1518 C CA . PHE A 1 197 ? 13.383 -17.078 -13.594 1 97.38 197 PHE A CA 1
ATOM 1519 C C . PHE A 1 197 ? 12.289 -17.766 -14.398 1 97.38 197 PHE A C 1
ATOM 1521 O O . PHE A 1 197 ? 11.977 -18.938 -14.164 1 97.38 197 PHE A O 1
ATOM 1528 N N . GLY A 1 198 ? 11.617 -17 -15.312 1 97.06 198 GLY A N 1
ATOM 1529 C CA . GLY A 1 198 ? 10.531 -17.562 -16.094 1 97.06 198 GLY A CA 1
ATOM 1530 C C . GLY A 1 198 ? 9.227 -17.656 -15.336 1 97.06 198 GLY A C 1
ATOM 1531 O O . GLY A 1 198 ? 8.312 -18.391 -15.734 1 97.06 198 GLY A O 1
ATOM 1532 N N . VAL A 1 199 ? 9.172 -17.016 -14.188 1 98.44 199 VAL A N 1
ATOM 1533 C CA . VAL A 1 199 ? 7.961 -17 -13.375 1 98.44 199 VAL A CA 1
ATOM 1534 C C . VAL A 1 199 ? 7.098 -15.797 -13.734 1 98.44 199 VAL A C 1
ATOM 1536 O O . VAL A 1 199 ? 7.578 -14.664 -13.734 1 98.44 199 VAL A O 1
ATOM 1539 N N . HIS A 1 200 ? 5.832 -16.047 -14.086 1 98.5 200 HIS A N 1
ATOM 1540 C CA . HIS A 1 200 ? 4.895 -14.969 -14.367 1 98.5 200 HIS A CA 1
ATOM 1541 C C . HIS A 1 200 ? 4.102 -14.586 -13.125 1 98.5 200 HIS A C 1
ATOM 1543 O O . HIS A 1 200 ? 3.637 -15.461 -12.391 1 98.5 200 HIS A O 1
ATOM 1549 N N . VAL A 1 201 ? 4.027 -13.305 -12.852 1 98.88 201 VAL A N 1
ATOM 1550 C CA . VAL A 1 201 ? 3.289 -12.789 -11.703 1 98.88 201 VAL A CA 1
ATOM 1551 C C . VAL A 1 201 ? 2.162 -11.875 -12.18 1 98.88 201 VAL A C 1
ATOM 1553 O O . VAL A 1 201 ? 2.4 -10.922 -12.93 1 98.88 201 VAL A O 1
ATOM 1556 N N . SER A 1 202 ? 0.92 -12.195 -11.797 1 98.88 202 SER A N 1
ATOM 1557 C CA . SER A 1 202 ? -0.256 -11.422 -12.18 1 98.88 202 SER A CA 1
ATOM 1558 C C . SER A 1 202 ? -1.008 -10.914 -10.953 1 98.88 202 SER A C 1
ATOM 1560 O O . SER A 1 202 ? -0.963 -11.539 -9.891 1 98.88 202 SER A O 1
ATOM 1562 N N . CYS A 1 203 ? -1.608 -9.836 -11.141 1 98.81 203 CYS A N 1
ATOM 1563 C CA . CYS A 1 203 ? -2.471 -9.258 -10.117 1 98.81 203 CYS A CA 1
ATOM 1564 C C . CYS A 1 203 ? -3.926 -9.25 -10.57 1 98.81 203 CYS A C 1
ATOM 1566 O O . CYS A 1 203 ? -4.242 -8.75 -11.656 1 98.81 203 CYS A O 1
ATOM 1568 N N . ILE A 1 204 ? -4.809 -9.859 -9.781 1 98.94 204 ILE A N 1
ATOM 1569 C CA . ILE A 1 204 ? -6.242 -9.797 -10.031 1 98.94 204 ILE A CA 1
ATOM 1570 C C . ILE A 1 204 ? -6.859 -8.648 -9.234 1 98.94 204 ILE A C 1
ATOM 1572 O O . ILE A 1 204 ? -6.672 -8.555 -8.016 1 98.94 204 ILE A O 1
ATOM 1576 N N . GLU A 1 205 ? -7.594 -7.805 -9.867 1 98.62 205 GLU A N 1
ATOM 1577 C CA . GLU A 1 205 ? -8.188 -6.629 -9.242 1 98.62 205 GLU A CA 1
ATOM 1578 C C . GLU A 1 205 ? -9.703 -6.625 -9.398 1 98.62 205 GLU A C 1
ATOM 1580 O O . GLU A 1 205 ? -10.25 -5.859 -10.195 1 98.62 205 GLU A O 1
ATOM 1585 N N . PRO A 1 206 ? -10.367 -7.359 -8.539 1 98.38 206 PRO A N 1
ATOM 1586 C CA . PRO A 1 206 ? -11.828 -7.406 -8.625 1 98.38 206 PRO A CA 1
ATOM 1587 C C . PRO A 1 206 ? -12.484 -6.098 -8.203 1 98.38 206 PRO A C 1
ATOM 1589 O O . PRO A 1 206 ? -11.992 -5.418 -7.297 1 98.38 206 PRO A O 1
ATOM 1592 N N . GLY A 1 207 ? -13.617 -5.805 -8.875 1 96.69 207 GLY A N 1
ATOM 1593 C CA . GLY A 1 207 ? -14.516 -4.777 -8.375 1 96.69 207 GLY A CA 1
ATOM 1594 C C . GLY A 1 207 ? -15.375 -5.25 -7.211 1 96.69 207 GLY A C 1
ATOM 1595 O O . GLY A 1 207 ? -14.898 -5.988 -6.348 1 96.69 207 GLY A O 1
ATOM 1596 N N . LEU A 1 208 ? -16.562 -4.785 -7.152 1 94.06 208 LEU A N 1
ATOM 1597 C CA . LEU A 1 208 ? -17.469 -5.18 -6.078 1 94.06 208 LEU A CA 1
ATOM 1598 C C . LEU A 1 208 ? -18.25 -6.438 -6.453 1 94.06 208 LEU A C 1
ATOM 1600 O O . LEU A 1 208 ? -19.094 -6.402 -7.344 1 94.06 208 LEU A O 1
ATOM 1604 N N . PHE A 1 209 ? -17.922 -7.527 -5.805 1 95.62 209 PHE A N 1
ATOM 1605 C CA . PHE A 1 209 ? -18.594 -8.805 -6.02 1 95.62 209 PHE A CA 1
ATOM 1606 C C . PHE A 1 209 ? -19.344 -9.227 -4.766 1 95.62 209 PHE A C 1
ATOM 1608 O O . PHE A 1 209 ? -18.922 -8.938 -3.646 1 95.62 209 PHE A O 1
ATOM 1615 N N . LYS A 1 210 ? -20.422 -9.922 -5.004 1 92.81 210 LYS A N 1
ATOM 1616 C CA . LYS A 1 210 ? -21.188 -10.445 -3.879 1 92.81 210 LYS A CA 1
ATOM 1617 C C . LYS A 1 210 ? -20.5 -11.672 -3.27 1 92.81 210 LYS A C 1
ATOM 1619 O O . LYS A 1 210 ? -20.547 -12.758 -3.842 1 92.81 210 LYS A O 1
ATOM 1624 N N . THR A 1 211 ? -19.828 -11.477 -2.191 1 93.69 211 THR A N 1
ATOM 1625 C CA . THR A 1 211 ? -19.172 -12.523 -1.408 1 93.69 211 THR A CA 1
ATOM 1626 C C . THR A 1 211 ? -19.375 -12.289 0.085 1 93.69 211 THR A C 1
ATOM 1628 O O . THR A 1 211 ? -19.953 -11.273 0.486 1 93.69 211 THR A O 1
ATOM 1631 N N . GLU A 1 212 ? -18.984 -13.281 0.908 1 91.25 212 GLU A N 1
ATOM 1632 C CA . GLU A 1 212 ? -19.031 -13.078 2.354 1 91.25 212 GLU A CA 1
ATOM 1633 C C . GLU A 1 212 ? -18.188 -11.891 2.777 1 91.25 212 GLU A C 1
ATOM 1635 O O . GLU A 1 212 ? -18.531 -11.18 3.727 1 91.25 212 GLU A O 1
ATOM 1640 N N . LEU A 1 213 ? -17.156 -11.648 2.084 1 88.75 213 LEU A N 1
ATOM 1641 C CA . LEU A 1 213 ? -16.234 -10.555 2.385 1 88.75 213 LEU A CA 1
ATOM 1642 C C . LEU A 1 213 ? -16.922 -9.203 2.207 1 88.75 213 LEU A C 1
ATOM 1644 O O . LEU A 1 213 ? -16.703 -8.281 2.994 1 88.75 213 LEU A O 1
ATOM 1648 N N . SER A 1 214 ? -17.812 -9.094 1.241 1 90.56 214 SER A N 1
ATOM 1649 C CA . SER A 1 214 ? -18.406 -7.805 0.898 1 90.56 214 SER A CA 1
ATOM 1650 C C . SER A 1 214 ? -19.828 -7.695 1.446 1 90.56 214 SER A C 1
ATOM 1652 O O . SER A 1 214 ? -20.609 -6.867 0.983 1 90.56 214 SER A O 1
ATOM 1654 N N . ASP A 1 215 ? -20.172 -8.562 2.322 1 90.25 215 ASP A N 1
ATOM 1655 C CA . ASP A 1 215 ? -21.516 -8.555 2.898 1 90.25 215 ASP A CA 1
ATOM 1656 C C . ASP A 1 215 ? -21.797 -7.23 3.605 1 90.25 215 ASP A C 1
ATOM 1658 O O . ASP A 1 215 ? -21.188 -6.926 4.633 1 90.25 215 ASP A O 1
ATOM 1662 N N . PRO A 1 216 ? -22.766 -6.492 3.166 1 87.62 216 PRO A N 1
ATOM 1663 C CA . PRO A 1 216 ? -23.016 -5.172 3.742 1 87.62 216 PRO A CA 1
ATOM 1664 C C . PRO A 1 216 ? -23.516 -5.242 5.184 1 87.62 216 PRO A C 1
ATOM 1666 O O . PRO A 1 216 ? -23.281 -4.32 5.969 1 87.62 216 PRO A O 1
ATOM 1669 N N . VAL A 1 217 ? -24.219 -6.355 5.461 1 89.44 217 VAL A N 1
ATOM 1670 C CA . VAL A 1 217 ? -24.734 -6.523 6.816 1 89.44 217 VAL A CA 1
ATOM 1671 C C . VAL A 1 217 ? -23.578 -6.68 7.797 1 89.44 217 VAL A C 1
ATOM 1673 O O . VAL A 1 217 ? -23.547 -6.035 8.852 1 89.44 217 VAL A O 1
ATOM 1676 N N . LYS A 1 218 ? -22.656 -7.477 7.449 1 91.94 218 LYS A N 1
ATOM 1677 C CA . LYS A 1 218 ? -21.484 -7.688 8.305 1 91.94 218 LYS A CA 1
ATOM 1678 C C . LYS A 1 218 ? -20.672 -6.406 8.453 1 91.94 218 LYS A C 1
ATOM 1680 O O . LYS A 1 218 ? -20.156 -6.105 9.531 1 91.94 218 LYS A O 1
ATOM 1685 N N . THR A 1 219 ? -20.516 -5.691 7.367 1 91.5 219 THR A N 1
ATOM 1686 C CA . THR A 1 219 ? -19.766 -4.434 7.387 1 91.5 219 THR A CA 1
ATOM 1687 C C . THR A 1 219 ? -20.453 -3.418 8.297 1 91.5 219 THR A C 1
ATOM 1689 O O . THR A 1 219 ? -19.797 -2.719 9.07 1 91.5 219 THR A O 1
ATOM 1692 N N . ALA A 1 220 ? -21.766 -3.385 8.195 1 92 220 ALA A N 1
ATOM 1693 C CA . ALA A 1 220 ? -22.547 -2.461 9.023 1 92 220 ALA A CA 1
ATOM 1694 C C . ALA A 1 220 ? -22.453 -2.836 10.5 1 92 220 ALA A C 1
ATOM 1696 O O . ALA A 1 220 ? -22.391 -1.961 11.367 1 92 220 ALA A O 1
ATOM 1697 N N . GLU A 1 221 ? -22.484 -4.094 10.711 1 95.06 221 GLU A N 1
ATOM 1698 C CA . GLU A 1 221 ? -22.375 -4.578 12.086 1 95.06 221 GLU A CA 1
ATOM 1699 C C . GLU A 1 221 ? -21.062 -4.148 12.727 1 95.06 221 GLU A C 1
ATOM 1701 O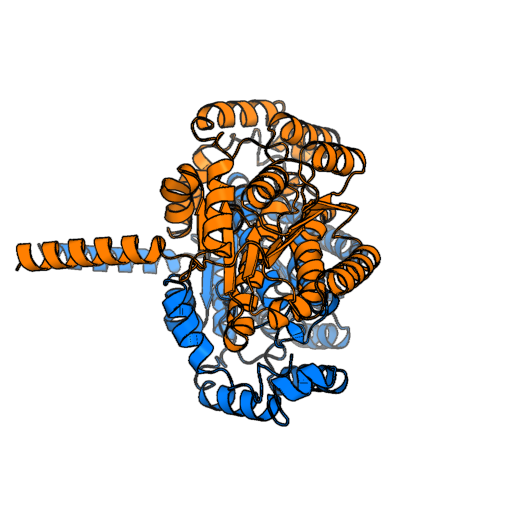 O . GLU A 1 221 ? -21.031 -3.734 13.883 1 95.06 221 GLU A O 1
ATOM 1706 N N . LYS A 1 222 ? -19.969 -4.258 12.008 1 95.56 222 LYS A N 1
ATOM 1707 C CA . LYS A 1 222 ? -18.672 -3.852 12.523 1 95.56 222 LYS A CA 1
ATOM 1708 C C . LYS A 1 222 ? -18.625 -2.35 12.789 1 95.56 222 LYS A C 1
ATOM 1710 O O . LYS A 1 222 ? -18.094 -1.906 13.805 1 95.56 222 LYS A O 1
ATOM 1715 N N . LYS A 1 223 ? -19.188 -1.582 11.906 1 95.12 223 LYS A N 1
ATOM 1716 C CA . LYS A 1 223 ? -19.234 -0.131 12.062 1 95.12 223 LYS A CA 1
ATOM 1717 C C . LYS A 1 223 ? -20.062 0.263 13.281 1 95.12 223 LYS A C 1
ATOM 1719 O O . LYS A 1 223 ? -19.688 1.172 14.023 1 95.12 223 LYS A O 1
ATOM 1724 N N . LEU A 1 224 ? -21.188 -0.414 13.453 1 95.5 224 LEU A N 1
ATOM 1725 C CA . LEU A 1 224 ? -22.078 -0.135 14.586 1 95.5 224 LEU A CA 1
ATOM 1726 C C . LEU A 1 224 ? -21.391 -0.46 15.906 1 95.5 224 LEU A C 1
ATOM 1728 O O . LEU A 1 224 ? -21.562 0.252 16.891 1 95.5 224 LEU A O 1
ATOM 1732 N N . ALA A 1 225 ? -20.656 -1.558 15.859 1 96.94 225 ALA A N 1
ATOM 1733 C CA . ALA A 1 225 ? -19.922 -1.942 17.062 1 96.94 225 ALA A CA 1
ATOM 1734 C C . ALA A 1 225 ? -18.938 -0.858 17.469 1 96.94 225 ALA A C 1
ATOM 1736 O O . ALA A 1 225 ? -18.766 -0.586 18.656 1 96.94 225 ALA A O 1
ATOM 1737 N N . ILE A 1 226 ? -18.297 -0.197 16.547 1 97.31 226 ILE A N 1
ATOM 1738 C CA . ILE A 1 226 ? -17.344 0.875 16.828 1 97.31 226 ILE A CA 1
ATOM 1739 C C . ILE A 1 226 ? -18.078 2.121 17.297 1 97.31 226 ILE A C 1
ATOM 1741 O O . ILE A 1 226 ? -17.656 2.787 18.25 1 97.31 226 ILE A O 1
ATOM 1745 N N . TRP A 1 227 ? -19.172 2.379 16.656 1 97.06 227 TRP A N 1
ATOM 1746 C CA . TRP A 1 227 ? -19.969 3.562 16.969 1 97.06 227 TRP A CA 1
ATOM 1747 C C . TRP A 1 227 ? -20.312 3.619 18.453 1 97.06 227 TRP A C 1
ATOM 1749 O O . TRP A 1 227 ? -20.25 4.688 19.062 1 97.06 227 TRP A O 1
ATOM 1759 N N . LYS A 1 228 ? -20.625 2.471 18.953 1 96.06 228 LYS A N 1
ATOM 1760 C CA . LYS A 1 228 ? -21.062 2.377 20.328 1 96.06 228 LYS A CA 1
ATOM 1761 C C . LYS A 1 228 ? -19.984 2.869 21.297 1 96.06 228 LYS A C 1
ATOM 1763 O O . LYS A 1 228 ? -20.297 3.359 22.391 1 96.06 228 LYS A O 1
ATOM 1768 N N . HIS A 1 229 ? -18.75 2.84 20.859 1 96 229 HIS A N 1
ATOM 1769 C CA . HIS A 1 229 ? -17.641 3.143 21.781 1 96 229 HIS A CA 1
ATOM 1770 C C . HIS A 1 229 ? -17 4.48 21.438 1 96 229 HIS A C 1
ATOM 1772 O O . HIS A 1 229 ? -16.031 4.887 22.078 1 96 229 HIS A O 1
ATOM 1778 N N . LEU A 1 230 ? -17.516 5.145 20.469 1 97 230 LEU A N 1
ATOM 1779 C CA . LEU A 1 230 ? -16.938 6.422 20.078 1 97 230 LEU A CA 1
ATOM 1780 C C . LEU A 1 230 ? -17.203 7.488 21.125 1 97 230 LEU A C 1
ATOM 1782 O O . LEU A 1 230 ? -18.156 7.383 21.906 1 97 230 LEU A O 1
ATOM 1786 N N . SER A 1 231 ? -16.359 8.461 21.188 1 94.69 231 SER A N 1
ATOM 1787 C CA . SER A 1 231 ? -16.547 9.562 22.109 1 94.69 231 SER A CA 1
ATOM 1788 C C . SER A 1 231 ? -17.766 10.398 21.75 1 94.69 231 SER A C 1
ATOM 1790 O O . SER A 1 231 ? -18.188 10.422 20.594 1 94.69 231 SER A O 1
ATOM 1792 N N . PRO A 1 232 ? -18.344 11.117 22.672 1 94.69 232 PRO A N 1
ATOM 1793 C CA . PRO A 1 232 ? -19.484 11.984 22.406 1 94.69 232 PRO A CA 1
ATOM 1794 C C . PRO A 1 232 ? -19.188 13.039 21.344 1 94.69 232 PRO A C 1
ATOM 1796 O O . PRO A 1 232 ? -20.062 13.375 20.531 1 94.69 232 PRO A O 1
ATOM 1799 N N . ASP A 1 233 ? -18 13.484 21.359 1 93.69 233 ASP A N 1
ATOM 1800 C CA . ASP A 1 233 ? -17.625 14.508 20.375 1 93.69 233 ASP A CA 1
ATOM 1801 C C . ASP A 1 233 ? -17.734 13.977 18.953 1 93.69 233 ASP A C 1
ATOM 1803 O O . ASP A 1 233 ? -18.281 14.648 18.078 1 93.69 233 ASP A O 1
ATOM 1807 N N . ILE A 1 234 ? -17.25 12.836 18.719 1 96.19 234 ILE A N 1
ATOM 1808 C CA . ILE A 1 234 ? -17.312 12.242 17.391 1 96.19 234 ILE A CA 1
ATOM 1809 C C . ILE A 1 234 ? -18.766 11.961 17.016 1 96.19 234 ILE A C 1
ATOM 1811 O O . ILE A 1 234 ? -19.188 12.211 15.891 1 96.19 234 ILE A O 1
ATOM 1815 N N . LYS A 1 235 ? -19.5 11.477 17.984 1 96.5 235 LYS A N 1
ATOM 1816 C CA . LYS A 1 235 ? -20.906 11.18 17.734 1 96.5 235 LYS A CA 1
ATOM 1817 C C . LYS A 1 235 ? -21.672 12.445 17.359 1 96.5 235 LYS A C 1
ATOM 1819 O O . LYS A 1 235 ? -22.562 12.414 16.516 1 96.5 235 LYS A O 1
ATOM 1824 N N . GLN A 1 236 ? -21.344 13.492 17.984 1 96.25 236 GLN A N 1
ATOM 1825 C CA . GLN A 1 236 ? -21.984 14.766 17.672 1 96.25 236 GLN A CA 1
ATOM 1826 C C . GLN A 1 236 ? -21.609 15.242 16.281 1 96.25 236 GLN A C 1
ATOM 1828 O O . GLN A 1 236 ? -22.438 15.836 15.57 1 96.25 236 GLN A O 1
ATOM 1833 N N . GLN A 1 237 ? -20.406 15.031 15.914 1 97.31 237 GLN A N 1
ATOM 1834 C CA . GLN A 1 237 ? -19.938 15.422 14.586 1 97.31 237 GLN A CA 1
ATOM 1835 C C . GLN A 1 237 ? -20.703 14.695 13.492 1 97.31 237 GLN A C 1
ATOM 1837 O O . GLN A 1 237 ? -21.141 15.312 12.516 1 97.31 237 GLN A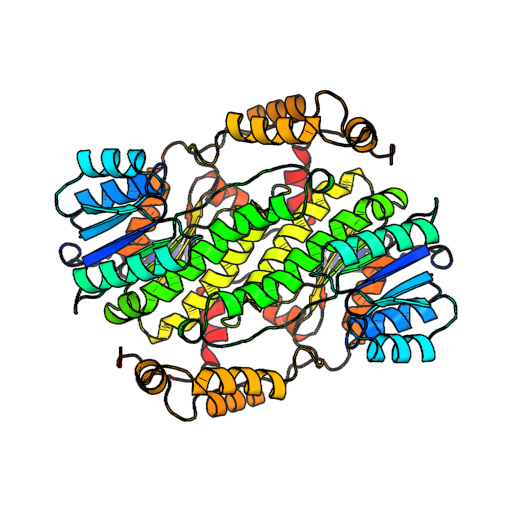 O 1
ATOM 1842 N N . TYR A 1 238 ? -20.906 13.461 13.633 1 97.06 238 TYR A N 1
ATOM 1843 C CA . TYR A 1 238 ? -21.484 12.633 12.586 1 97.06 238 TYR A CA 1
ATOM 1844 C C . TYR A 1 238 ? -23 12.555 12.711 1 97.06 238 TYR A C 1
ATOM 1846 O O . TYR A 1 238 ? -23.719 12.484 11.711 1 97.06 238 TYR A O 1
ATOM 1854 N N . GLY A 1 239 ? -23.469 12.648 13.969 1 95.94 239 GLY A N 1
ATOM 1855 C CA . GLY A 1 239 ? -24.891 12.602 14.211 1 95.94 239 GLY A CA 1
ATOM 1856 C C . GLY A 1 239 ? -25.438 11.188 14.328 1 95.94 239 GLY A C 1
ATOM 1857 O O . GLY A 1 239 ? -24.922 10.273 13.672 1 95.94 239 GLY A O 1
ATOM 1858 N N . GLU A 1 240 ? -26.609 11.211 15.055 1 91.31 240 GLU A N 1
ATOM 1859 C CA . GLU A 1 240 ? -27.312 9.938 15.156 1 91.31 240 GLU A CA 1
ATOM 1860 C C . GLU A 1 240 ? -27.859 9.492 13.805 1 91.31 240 GLU A C 1
ATOM 1862 O O . GLU A 1 240 ? -28.281 10.328 13 1 91.31 240 GLU A O 1
ATOM 1867 N N . GLY A 1 241 ? -27.75 8.273 13.43 1 92.5 241 GLY A N 1
ATOM 1868 C CA . GLY A 1 241 ? -28.297 7.746 12.195 1 92.5 241 GLY A CA 1
ATOM 1869 C C . GLY A 1 241 ? -27.297 7.738 11.055 1 92.5 241 GLY A C 1
ATOM 1870 O O . GLY A 1 241 ? -27.625 7.316 9.938 1 92.5 241 GLY A O 1
ATOM 1871 N N . TYR A 1 242 ? -26.141 8.367 11.281 1 94.88 242 TYR A N 1
ATOM 1872 C CA . TYR A 1 242 ? -25.141 8.453 10.234 1 94.88 242 TYR A CA 1
ATOM 1873 C C . TYR A 1 242 ? -24.984 7.121 9.516 1 94.88 242 TYR A C 1
ATOM 1875 O O . TYR A 1 242 ? -24.938 7.074 8.281 1 94.88 242 TYR A O 1
ATOM 1883 N N . ILE A 1 243 ? -24.891 6.031 10.234 1 94 243 ILE A N 1
ATOM 1884 C CA . ILE A 1 243 ? -24.656 4.711 9.656 1 94 243 ILE A CA 1
ATOM 1885 C C . ILE A 1 243 ? -25.844 4.305 8.789 1 94 243 ILE A C 1
ATOM 1887 O O . ILE A 1 243 ? -25.672 3.811 7.676 1 94 243 ILE A O 1
ATOM 1891 N N . GLU A 1 244 ? -27.047 4.535 9.266 1 92.75 244 GLU A N 1
ATOM 1892 C CA . GLU A 1 244 ? -28.234 4.211 8.5 1 92.75 244 GLU A CA 1
ATOM 1893 C C . GLU A 1 244 ? -28.312 5.027 7.215 1 92.75 244 GLU A C 1
ATOM 1895 O O . GLU A 1 244 ? -28.672 4.5 6.16 1 92.75 244 GLU A O 1
ATOM 1900 N N . LYS A 1 245 ? -28.016 6.27 7.355 1 92.25 245 LYS A N 1
ATOM 1901 C CA . LYS A 1 245 ? -28.016 7.133 6.18 1 92.25 245 LYS A CA 1
ATOM 1902 C C . LYS A 1 245 ? -26.969 6.688 5.164 1 92.25 245 LYS A C 1
ATOM 1904 O O . LYS A 1 245 ? -27.203 6.746 3.953 1 92.25 245 LYS A O 1
ATOM 1909 N N . SER A 1 246 ? -25.828 6.328 5.691 1 89.75 246 SER A N 1
ATOM 1910 C CA . SER A 1 246 ? -24.75 5.855 4.82 1 89.75 246 SER A CA 1
ATOM 1911 C C . SER A 1 246 ? -25.172 4.594 4.07 1 89.75 246 SER A C 1
ATOM 1913 O O . SER A 1 246 ? -24.875 4.445 2.883 1 89.75 246 SER A O 1
ATOM 1915 N N . LEU A 1 247 ? -25.812 3.658 4.762 1 87.81 247 LEU A N 1
ATOM 1916 C CA . LEU A 1 247 ? -26.297 2.424 4.152 1 87.81 247 LEU A CA 1
ATOM 1917 C C . LEU A 1 247 ? -27.344 2.715 3.082 1 87.81 247 LEU A C 1
ATOM 1919 O O . LEU A 1 247 ? -27.359 2.062 2.035 1 87.81 247 LEU A O 1
ATOM 1923 N N . ASP A 1 248 ? -28.156 3.619 3.334 1 86.88 248 ASP A N 1
ATOM 1924 C CA . ASP A 1 248 ? -29.203 3.99 2.387 1 86.88 248 ASP A CA 1
ATOM 1925 C C . ASP A 1 248 ? -28.609 4.57 1.106 1 86.88 248 ASP A C 1
ATOM 1927 O O . ASP A 1 248 ? -29.109 4.309 0.009 1 86.88 248 ASP A O 1
ATOM 1931 N N . LYS A 1 249 ? -27.609 5.332 1.292 1 83 249 LYS A N 1
ATOM 1932 C CA . LYS A 1 249 ? -26.953 5.93 0.129 1 83 249 LYS A CA 1
ATOM 1933 C C . LYS A 1 249 ? -26.266 4.867 -0.718 1 83 249 LYS A C 1
ATOM 1935 O O . LYS A 1 249 ? -26.203 4.984 -1.943 1 83 249 LYS A O 1
ATOM 1940 N N . LEU A 1 250 ? -25.734 3.895 -0.013 1 75.94 250 LEU A N 1
ATOM 1941 C CA . LEU A 1 250 ? -25.031 2.826 -0.714 1 75.94 250 LEU A CA 1
ATOM 1942 C C . LEU A 1 250 ? -26 1.959 -1.504 1 75.94 250 LEU A C 1
ATOM 1944 O O . LEU A 1 250 ? -25.672 1.444 -2.57 1 75.94 250 LEU A O 1
ATOM 1948 N N . LYS A 1 251 ? -27.25 1.72 -0.939 1 73.81 251 LYS A N 1
ATOM 1949 C CA . LYS A 1 251 ? -28.266 0.939 -1.632 1 73.81 251 LYS A CA 1
ATOM 1950 C C . LYS A 1 251 ? -28.625 1.572 -2.973 1 73.81 251 LYS A C 1
ATOM 1952 O O . LYS A 1 251 ? -28.906 0.866 -3.947 1 73.81 251 LYS A O 1
ATOM 1957 N N . GLY A 1 252 ? -28.516 2.805 -3.02 1 63.47 252 GLY A N 1
ATOM 1958 C CA . GLY A 1 252 ? -28.828 3.525 -4.242 1 63.47 252 GLY A CA 1
ATOM 1959 C C . GLY A 1 252 ? -27.734 3.418 -5.293 1 63.47 252 GLY A C 1
ATOM 1960 O O . GLY A 1 252 ? -28 3.604 -6.484 1 63.47 252 GLY A O 1
ATOM 1961 N N . ALA A 1 253 ? -26.656 3.184 -4.766 1 57.16 253 ALA A N 1
ATOM 1962 C CA . ALA A 1 253 ? -25.531 3.09 -5.684 1 57.16 253 ALA A CA 1
ATOM 1963 C C . ALA A 1 253 ? -25.297 1.648 -6.125 1 57.16 253 ALA A C 1
ATOM 1965 O O . ALA A 1 253 ? -24.547 1.395 -7.07 1 57.16 253 ALA A O 1
ATOM 1966 N N . THR A 1 254 ? -25.766 0.583 -5.309 1 56.62 254 THR A N 1
ATOM 1967 C CA . THR A 1 254 ? -25.438 -0.836 -5.402 1 56.62 254 THR A CA 1
ATOM 1968 C C . THR A 1 254 ? -25.953 -1.42 -6.719 1 56.62 254 THR A C 1
ATOM 1970 O O . THR A 1 254 ? -26.016 -2.641 -6.871 1 56.62 254 THR A O 1
ATOM 1973 N N . SER A 1 255 ? -26.406 -0.692 -7.617 1 58.06 255 SER A N 1
ATOM 1974 C CA . SER A 1 255 ? -26.766 -1.324 -8.883 1 58.06 255 SER A CA 1
ATOM 1975 C C . SER A 1 255 ? -25.547 -1.896 -9.586 1 58.06 255 SER A C 1
ATOM 1977 O O . SER A 1 255 ? -25.672 -2.615 -10.578 1 58.06 255 SER A O 1
ATOM 1979 N N . SER A 1 256 ? -24.438 -2.004 -8.734 1 77 256 SER A N 1
ATOM 1980 C CA . SER A 1 256 ? -23.297 -2.332 -9.562 1 77 256 SER A CA 1
ATOM 1981 C C . SER A 1 256 ? -22.484 -3.473 -8.953 1 77 256 SER A C 1
ATOM 1983 O O . SER A 1 256 ? -21.328 -3.699 -9.344 1 77 256 SER A O 1
ATOM 1985 N N . VAL A 1 257 ? -23.234 -4.309 -8.078 1 86.38 257 VAL A N 1
ATOM 1986 C CA . VAL A 1 257 ? -22.516 -5.438 -7.492 1 86.38 257 VAL A CA 1
ATOM 1987 C C . VAL A 1 257 ? -22.531 -6.617 -8.461 1 86.38 257 VAL A C 1
ATOM 1989 O O . VAL A 1 257 ? -23.578 -6.961 -9.016 1 86.38 257 VAL A O 1
ATOM 1992 N N . ASN A 1 258 ? -21.328 -7.172 -8.648 1 92.31 258 ASN A N 1
ATOM 1993 C CA . ASN A 1 258 ? -21.219 -8.352 -9.5 1 92.31 258 ASN A CA 1
ATOM 1994 C C . ASN A 1 258 ? -21.625 -9.617 -8.75 1 92.31 258 ASN A C 1
ATOM 1996 O O . ASN A 1 258 ? -21.156 -9.859 -7.637 1 92.31 258 ASN A O 1
ATOM 2000 N N . THR A 1 259 ? -22.469 -10.398 -9.352 1 93.06 259 THR A N 1
ATOM 2001 C CA . THR A 1 259 ? -22.922 -11.609 -8.688 1 93.06 259 THR A CA 1
ATOM 2002 C C . THR A 1 259 ? -22.234 -12.844 -9.281 1 93.06 259 THR A C 1
ATOM 2004 O O . THR A 1 259 ? -22.25 -13.914 -8.672 1 93.06 259 THR A O 1
ATOM 2007 N N . ASP A 1 260 ? -21.656 -12.68 -10.453 1 96.88 260 ASP A N 1
ATOM 2008 C CA . ASP A 1 260 ? -21.016 -13.805 -11.117 1 96.88 260 ASP A CA 1
ATOM 2009 C C . ASP A 1 260 ? -19.531 -13.891 -10.734 1 96.88 260 ASP A C 1
ATOM 2011 O O . ASP A 1 260 ? -18.688 -13.305 -11.414 1 96.88 260 ASP A O 1
ATOM 2015 N N . LEU A 1 261 ? -19.219 -14.734 -9.773 1 97.62 261 LEU A N 1
ATOM 2016 C CA . LEU A 1 261 ? -17.859 -14.875 -9.266 1 97.62 261 LEU A CA 1
ATOM 2017 C C . LEU A 1 261 ? -16.969 -15.539 -10.305 1 97.62 261 LEU A C 1
ATOM 2019 O O . LEU A 1 261 ? -15.734 -15.477 -10.211 1 97.62 261 LEU A O 1
ATOM 2023 N N . SER A 1 262 ? -17.547 -16.234 -11.305 1 98.25 262 SER A N 1
ATOM 2024 C CA . SER A 1 262 ? -16.75 -16.953 -12.305 1 98.25 262 SER A CA 1
ATOM 2025 C C . SER A 1 262 ? -15.867 -15.992 -13.094 1 98.25 262 SER A C 1
ATOM 2027 O O . SER A 1 262 ? -14.836 -16.391 -13.633 1 98.25 262 SER A O 1
ATOM 2029 N N . LEU A 1 263 ? -16.266 -14.734 -13.117 1 98.38 263 LEU A N 1
ATOM 2030 C CA . LEU A 1 263 ? -15.461 -13.75 -13.828 1 98.38 263 LEU A CA 1
ATOM 2031 C C . LEU A 1 263 ? -14.062 -13.656 -13.227 1 98.38 263 LEU A C 1
ATOM 2033 O O . LEU A 1 263 ? -13.07 -13.547 -13.953 1 98.38 263 LEU A O 1
ATOM 2037 N N . VAL A 1 264 ? -14 -13.656 -11.906 1 98.75 264 VAL A N 1
ATOM 2038 C CA . VAL A 1 264 ? -12.719 -13.594 -11.219 1 98.75 264 VAL A CA 1
ATOM 2039 C C . VAL A 1 264 ? -11.938 -14.883 -11.453 1 98.75 264 VAL A C 1
ATOM 2041 O O . VAL A 1 264 ? -10.742 -14.836 -11.758 1 98.75 264 VAL A O 1
ATOM 2044 N N . VAL A 1 265 ? -12.562 -16.016 -11.367 1 98.88 265 VAL A N 1
ATOM 2045 C CA . VAL A 1 265 ? -11.922 -17.312 -11.523 1 98.88 265 VAL A CA 1
ATOM 2046 C C . VAL A 1 265 ? -11.445 -17.469 -12.969 1 98.88 265 VAL A C 1
ATOM 2048 O O . VAL A 1 265 ? -10.391 -18.062 -13.211 1 98.88 265 VAL A O 1
ATOM 2051 N N . GLU A 1 266 ? -12.227 -16.969 -13.93 1 98.56 266 GLU A N 1
ATOM 2052 C CA . GLU A 1 266 ? -11.805 -17 -15.328 1 98.56 266 GLU A CA 1
ATOM 2053 C C . GLU A 1 266 ? -10.523 -16.188 -15.539 1 98.56 266 GLU A C 1
ATOM 2055 O O . GLU A 1 266 ? -9.672 -16.578 -16.344 1 98.56 266 GLU A O 1
ATOM 2060 N N . SER A 1 267 ? -10.438 -15.109 -14.844 1 98.69 267 SER A N 1
ATOM 2061 C CA . SER A 1 267 ? -9.203 -14.336 -14.906 1 98.69 267 SER A CA 1
ATOM 2062 C C . SER A 1 267 ? -8.039 -15.109 -14.305 1 98.69 267 SER A C 1
ATOM 2064 O O . SER A 1 267 ? -6.926 -15.07 -14.828 1 98.69 267 SER A O 1
ATOM 2066 N N . MET A 1 268 ? -8.281 -15.797 -13.164 1 98.88 268 MET A N 1
ATOM 2067 C CA . MET A 1 268 ? -7.254 -16.672 -12.586 1 98.88 268 MET A CA 1
ATOM 2068 C C . MET A 1 268 ? -6.844 -17.75 -13.578 1 98.88 268 MET A C 1
ATOM 2070 O O . MET A 1 268 ? -5.656 -18.047 -13.719 1 98.88 268 MET A O 1
ATOM 2074 N N . ASP A 1 269 ? -7.832 -18.297 -14.234 1 98.69 269 ASP A N 1
ATOM 2075 C CA . ASP A 1 269 ? -7.574 -19.359 -15.211 1 98.69 269 ASP A CA 1
ATOM 2076 C C . ASP A 1 269 ? -6.684 -18.844 -16.344 1 98.69 269 ASP A C 1
ATOM 2078 O O . ASP A 1 269 ? -5.723 -19.516 -16.734 1 98.69 269 ASP A O 1
ATOM 2082 N N . HIS A 1 270 ? -7.02 -17.703 -16.859 1 98.56 270 HIS A N 1
ATOM 2083 C CA . HIS A 1 270 ? -6.191 -17.125 -17.906 1 98.56 270 HIS A CA 1
ATOM 2084 C C . HIS A 1 270 ? -4.762 -16.891 -17.422 1 98.56 270 HIS A C 1
ATOM 2086 O O . HIS A 1 270 ? -3.803 -17.188 -18.141 1 98.56 270 HIS A O 1
ATOM 2092 N N . ALA A 1 271 ? -4.629 -16.406 -16.234 1 98.62 271 ALA A N 1
ATOM 2093 C CA . ALA A 1 271 ? -3.309 -16.156 -15.664 1 98.62 271 ALA A CA 1
ATOM 2094 C C . ALA A 1 271 ? -2.523 -17.453 -15.492 1 98.62 271 ALA A C 1
ATOM 2096 O O . ALA A 1 271 ? -1.303 -17.469 -15.672 1 98.62 271 ALA A O 1
ATOM 2097 N N . LEU A 1 272 ? -3.195 -18.531 -15.203 1 98.56 272 LEU A N 1
ATOM 2098 C CA . LEU A 1 272 ? -2.561 -19.812 -14.93 1 98.56 272 LEU A CA 1
ATOM 2099 C C . LEU A 1 272 ? -2.211 -20.531 -16.219 1 98.56 272 LEU A C 1
ATOM 2101 O O . LEU A 1 272 ? -1.249 -21.312 -16.266 1 98.56 272 LEU A O 1
ATOM 2105 N N . THR A 1 273 ? -3.006 -20.281 -17.281 1 98.19 273 THR A N 1
ATOM 2106 C CA . THR A 1 273 ? -2.926 -21.234 -18.391 1 98.19 273 THR A CA 1
ATOM 2107 C C . THR A 1 273 ? -2.525 -20.547 -19.688 1 98.19 273 THR A C 1
ATOM 2109 O O . THR A 1 273 ? -2.121 -21.188 -20.641 1 98.19 273 THR A O 1
ATOM 2112 N N . SER A 1 274 ? -2.688 -19.219 -19.719 1 97.75 274 SER A N 1
ATOM 2113 C CA . SER A 1 274 ? -2.404 -18.5 -20.969 1 97.75 274 SER A CA 1
ATOM 2114 C C . SER A 1 274 ? -0.915 -18.531 -21.297 1 97.75 274 SER A C 1
ATOM 2116 O O . SER A 1 274 ? -0.078 -18.438 -20.391 1 97.75 274 SER A O 1
ATOM 2118 N N . LEU A 1 275 ? -0.541 -18.609 -22.594 1 96.88 275 LEU A N 1
ATOM 2119 C CA . LEU A 1 275 ? 0.841 -18.438 -23.031 1 96.88 275 LEU A CA 1
ATOM 2120 C C . LEU A 1 275 ? 1.291 -17 -22.859 1 96.88 275 LEU A C 1
ATOM 2122 O O . LEU A 1 275 ? 2.49 -16.719 -22.781 1 96.88 275 LEU A O 1
ATOM 2126 N N . PHE A 1 276 ? 0.268 -16.094 -22.812 1 95.5 276 PHE A N 1
ATOM 2127 C CA . PHE A 1 276 ? 0.542 -14.664 -22.672 1 95.5 276 PHE A CA 1
ATOM 2128 C C . PHE A 1 276 ? -0.305 -14.047 -21.578 1 95.5 276 PHE A C 1
ATOM 2130 O O . PHE A 1 276 ? -1.156 -13.195 -21.844 1 95.5 276 PHE A O 1
ATOM 2137 N N . PRO A 1 277 ? -0.022 -14.422 -20.312 1 96.94 277 PRO A N 1
ATOM 2138 C CA . PRO A 1 277 ? -0.792 -13.852 -19.219 1 96.94 277 PRO A CA 1
ATOM 2139 C C . PRO A 1 277 ? -0.59 -12.344 -19.062 1 96.94 277 PRO A C 1
ATOM 2141 O O . PRO A 1 277 ? 0.434 -11.812 -19.5 1 96.94 277 PRO A O 1
ATOM 2144 N N . LYS A 1 278 ? -1.57 -11.695 -18.562 1 96.75 278 LYS A N 1
ATOM 2145 C CA . LYS A 1 278 ? -1.487 -10.266 -18.312 1 96.75 278 LYS A CA 1
ATOM 2146 C C . LYS A 1 278 ? -0.846 -9.984 -16.953 1 96.75 278 LYS A C 1
ATOM 2148 O O . LYS A 1 278 ? -0.777 -10.867 -16.094 1 96.75 278 LYS A O 1
ATOM 2153 N N . THR A 1 279 ? -0.398 -8.766 -16.828 1 97.56 279 THR A N 1
ATOM 2154 C CA . THR A 1 279 ? 0.197 -8.359 -15.555 1 97.56 279 THR A CA 1
ATOM 2155 C C . THR A 1 279 ? -0.886 -8.016 -14.539 1 97.56 279 THR A C 1
ATOM 2157 O O . THR A 1 279 ? -0.703 -8.219 -13.336 1 97.56 279 THR A O 1
ATOM 2160 N N . HIS A 1 280 ? -1.964 -7.43 -15.031 1 97.88 280 HIS A N 1
ATOM 2161 C CA . HIS A 1 280 ? -3.092 -7.043 -14.188 1 97.88 280 HIS A CA 1
ATOM 2162 C C . HIS A 1 280 ? -4.418 -7.371 -14.867 1 97.88 280 HIS A C 1
ATOM 2164 O O . HIS A 1 280 ? -4.566 -7.184 -16.078 1 97.88 280 HIS A O 1
ATOM 2170 N N . TYR A 1 281 ? -5.328 -7.91 -14.109 1 98.25 281 TYR A N 1
ATOM 2171 C CA . TYR A 1 281 ? -6.68 -8.219 -14.555 1 98.25 281 TYR A CA 1
ATOM 2172 C C . TYR A 1 281 ? -7.711 -7.406 -13.789 1 98.25 281 TYR A C 1
ATOM 2174 O O . TYR A 1 281 ? -7.949 -7.66 -12.602 1 98.25 281 TYR A O 1
ATOM 2182 N N . ALA A 1 282 ? -8.266 -6.41 -14.406 1 97.81 282 ALA A N 1
ATOM 2183 C CA . ALA A 1 282 ? -9.445 -5.766 -13.836 1 97.81 282 ALA A CA 1
ATOM 2184 C C . ALA A 1 282 ? -10.695 -6.621 -14.047 1 97.81 282 ALA A C 1
ATOM 2186 O O . ALA A 1 282 ? -11.023 -6.988 -15.172 1 97.81 282 ALA A O 1
ATOM 2187 N N . VAL A 1 283 ? -11.375 -6.922 -12.977 1 98.38 283 VAL A N 1
ATOM 2188 C CA . VAL A 1 283 ? -12.461 -7.887 -13.102 1 98.38 283 VAL A CA 1
ATOM 2189 C C . VAL A 1 283 ? -13.758 -7.273 -12.578 1 98.38 283 VAL A C 1
ATOM 2191 O O . VAL A 1 283 ? -13.805 -6.762 -11.461 1 98.38 283 VAL A O 1
ATOM 2194 N N . GLY A 1 284 ? -14.805 -7.492 -13.312 1 96.81 284 GLY A N 1
ATOM 2195 C CA . GLY A 1 284 ? -16.094 -6.883 -13.047 1 96.81 284 GLY A CA 1
ATOM 2196 C C . GLY A 1 284 ? -16.359 -5.656 -13.891 1 96.81 284 GLY A C 1
ATOM 2197 O O . GLY A 1 284 ? -15.445 -4.887 -14.188 1 96.81 284 GLY A O 1
ATOM 2198 N N . ASN A 1 285 ? -17.609 -5.441 -14.281 1 93.69 285 ASN A N 1
ATOM 2199 C CA . ASN A 1 285 ? -17.969 -4.301 -15.125 1 93.69 285 ASN A CA 1
ATOM 2200 C C . ASN A 1 285 ? -17.672 -2.977 -14.422 1 93.69 285 ASN A C 1
ATOM 2202 O O . ASN A 1 285 ? -17.219 -2.02 -15.055 1 93.69 285 ASN A O 1
ATOM 2206 N N . ASP A 1 286 ? -17.938 -2.969 -13.172 1 93.75 286 ASP A N 1
ATOM 2207 C CA . ASP A 1 286 ? -17.688 -1.748 -12.414 1 93.75 286 ASP A CA 1
ATOM 2208 C C . ASP A 1 286 ? -16.188 -1.422 -12.398 1 93.75 286 ASP A C 1
ATOM 2210 O O . ASP A 1 286 ? -15.797 -0.267 -12.578 1 93.75 286 ASP A O 1
ATOM 2214 N N . ALA A 1 287 ? -15.359 -2.428 -12.18 1 95.88 287 ALA A N 1
ATOM 2215 C CA . ALA A 1 287 ? -13.914 -2.225 -12.164 1 95.88 287 ALA A CA 1
ATOM 2216 C C . ALA A 1 287 ? -13.414 -1.723 -13.523 1 95.88 287 ALA A C 1
ATOM 2218 O O . ALA A 1 287 ? -12.68 -0.739 -13.594 1 95.88 287 ALA A O 1
ATOM 2219 N N . LYS A 1 288 ? -13.836 -2.342 -14.602 1 95.19 288 LYS A N 1
ATOM 2220 C CA . LYS A 1 288 ? -13.336 -2.078 -15.945 1 95.19 288 LYS A CA 1
ATOM 2221 C C . LYS A 1 288 ? -13.82 -0.727 -16.469 1 95.19 288 LYS A C 1
ATOM 2223 O O . LYS A 1 288 ? -13.078 -0.014 -17.141 1 95.19 288 LYS A O 1
ATOM 2228 N N . THR A 1 289 ? -15.047 -0.374 -16.141 1 94.31 289 THR A N 1
ATOM 2229 C CA . THR A 1 289 ? -15.648 0.763 -16.828 1 94.31 289 THR A CA 1
ATOM 2230 C C . THR A 1 289 ? -15.641 2.002 -15.938 1 94.31 289 THR A C 1
ATOM 2232 O O . THR A 1 289 ? -15.719 3.129 -16.438 1 94.31 289 THR A O 1
ATOM 2235 N N . LEU A 1 290 ? -15.523 1.792 -14.656 1 94 290 LEU A N 1
ATOM 2236 C CA . LEU A 1 290 ? -15.68 2.945 -13.773 1 94 290 LEU A CA 1
ATOM 2237 C C . LEU A 1 290 ? -14.445 3.121 -12.898 1 94 290 LEU A C 1
ATOM 2239 O O . LEU A 1 290 ? -13.727 4.117 -13.016 1 94 290 LEU A O 1
ATOM 2243 N N . TRP A 1 291 ? -14.117 2.15 -12.086 1 95.06 291 TRP A N 1
ATOM 2244 C CA . TRP A 1 291 ? -13.148 2.363 -11.016 1 95.06 291 TRP A CA 1
ATOM 2245 C C . TRP A 1 291 ? -11.734 2.482 -11.578 1 95.06 291 TRP A C 1
ATOM 2247 O O . TRP A 1 291 ? -10.977 3.369 -11.18 1 95.06 291 TRP A O 1
ATOM 2257 N N . ILE A 1 292 ? -11.344 1.604 -12.508 1 95.19 292 ILE A N 1
ATOM 2258 C CA . ILE A 1 292 ? -9.992 1.645 -13.047 1 95.19 292 ILE A CA 1
ATOM 2259 C C . ILE A 1 292 ? -9.797 2.926 -13.852 1 95.19 292 ILE A C 1
ATOM 2261 O O . ILE A 1 292 ? -8.82 3.652 -13.648 1 95.19 292 ILE A O 1
ATOM 2265 N N . PRO A 1 293 ? -10.727 3.295 -14.734 1 94.94 293 PRO A N 1
ATOM 2266 C CA . PRO A 1 293 ? -10.57 4.586 -15.406 1 94.94 293 PRO A CA 1
ATOM 2267 C C . PRO A 1 293 ? -10.5 5.758 -14.43 1 94.94 293 PRO A C 1
ATOM 2269 O O . PRO A 1 293 ? -9.672 6.656 -14.602 1 94.94 293 PRO A O 1
ATOM 2272 N N . LEU A 1 294 ? -11.32 5.723 -13.398 1 95.69 294 LEU A N 1
ATOM 2273 C CA . LEU A 1 294 ? -11.32 6.789 -12.398 1 95.69 294 LEU A CA 1
ATOM 2274 C C . LEU A 1 294 ? -9.977 6.859 -11.68 1 95.69 294 LEU A C 1
ATOM 2276 O O . LEU A 1 294 ? -9.5 7.949 -11.352 1 95.69 294 LEU A O 1
ATOM 2280 N N . SER A 1 295 ? -9.367 5.727 -11.43 1 95.5 295 SER A N 1
ATOM 2281 C CA . SER A 1 295 ? -8.102 5.672 -10.703 1 95.5 295 SER A CA 1
ATOM 2282 C C . SER A 1 295 ? -6.992 6.371 -11.477 1 95.5 295 SER A C 1
ATOM 2284 O O . SER A 1 295 ? -5.977 6.766 -10.898 1 95.5 295 SER A O 1
ATOM 2286 N N . HIS A 1 296 ? -7.16 6.621 -12.773 1 93.25 296 HIS A N 1
ATOM 2287 C CA . HIS A 1 296 ? -6.16 7.273 -13.602 1 93.25 296 HIS A CA 1
ATOM 2288 C C . HIS A 1 296 ? -6.48 8.75 -13.797 1 93.25 296 HIS A C 1
ATOM 2290 O O . HIS A 1 296 ? -5.707 9.484 -14.414 1 93.25 296 HIS A O 1
ATOM 2296 N N . MET A 1 297 ? -7.559 9.188 -13.258 1 94.5 297 MET A N 1
ATOM 2297 C CA . MET A 1 297 ? -7.969 10.578 -13.398 1 94.5 297 MET A CA 1
ATOM 2298 C C . MET A 1 297 ? -7.371 11.438 -12.289 1 94.5 297 MET A C 1
ATOM 2300 O O . MET A 1 297 ? -6.922 10.914 -11.266 1 94.5 297 MET A O 1
ATOM 2304 N N . PRO A 1 298 ? -7.402 12.727 -12.492 1 93.88 298 PRO A N 1
ATOM 2305 C CA . PRO A 1 298 ? -6.914 13.609 -11.43 1 93.88 298 PRO A CA 1
ATOM 2306 C C . PRO A 1 298 ? -7.688 13.453 -10.125 1 93.88 298 PRO A C 1
ATOM 2308 O O . PRO A 1 298 ? -8.883 13.141 -10.141 1 93.88 298 PRO A O 1
ATOM 2311 N N . ALA A 1 299 ? -7.004 13.719 -9.062 1 95.25 299 ALA A N 1
ATOM 2312 C CA . ALA A 1 299 ? -7.566 13.523 -7.73 1 95.25 299 ALA A CA 1
ATOM 2313 C C . ALA A 1 299 ? -8.859 14.32 -7.562 1 95.25 299 ALA A C 1
ATOM 2315 O O . ALA A 1 299 ? -9.781 13.875 -6.883 1 95.25 299 ALA A O 1
ATOM 2316 N N . VAL A 1 300 ? -8.938 15.508 -8.148 1 94 300 VAL A N 1
ATOM 2317 C CA . VAL A 1 300 ? -10.109 16.359 -8 1 94 300 VAL A CA 1
ATOM 2318 C C . VAL A 1 300 ? -11.344 15.648 -8.555 1 94 300 VAL A C 1
ATOM 2320 O O . VAL A 1 300 ? -12.43 15.758 -7.984 1 94 300 VAL A O 1
ATOM 2323 N N . LEU A 1 301 ? -11.156 14.938 -9.648 1 95.69 301 LEU A N 1
ATOM 2324 C CA . LEU A 1 301 ? -12.273 14.211 -10.242 1 95.69 301 LEU A CA 1
ATOM 2325 C C . LEU A 1 301 ? -12.609 12.969 -9.43 1 95.69 301 LEU A C 1
ATOM 2327 O O . LEU A 1 301 ? -13.781 12.625 -9.273 1 95.69 301 LEU A O 1
ATOM 2331 N N . GLN A 1 302 ? -11.562 12.297 -8.922 1 96.56 302 GLN A N 1
ATOM 2332 C CA . GLN A 1 302 ? -11.805 11.156 -8.039 1 96.56 302 GLN A CA 1
ATOM 2333 C C . GLN A 1 302 ? -12.617 11.578 -6.812 1 96.56 302 GLN A C 1
ATOM 2335 O O . GLN A 1 302 ? -13.625 10.945 -6.488 1 96.56 302 GLN A O 1
ATOM 2340 N N . ASP A 1 303 ? -12.18 12.656 -6.207 1 96.31 303 ASP A N 1
ATOM 2341 C CA . ASP A 1 303 ? -12.836 13.133 -4.996 1 96.31 303 ASP A CA 1
ATOM 2342 C C . ASP A 1 303 ? -14.273 13.57 -5.285 1 96.31 303 ASP A C 1
ATOM 2344 O O . ASP A 1 303 ? -15.18 13.312 -4.492 1 96.31 303 ASP A O 1
ATOM 2348 N N . PHE A 1 304 ? -14.453 14.242 -6.387 1 94.88 304 PHE A N 1
ATOM 2349 C CA . PHE A 1 304 ? -15.781 14.703 -6.766 1 94.88 304 PHE A CA 1
ATOM 2350 C C . PHE A 1 304 ? -16.766 13.539 -6.836 1 94.88 304 PHE A C 1
ATOM 2352 O O . PHE A 1 304 ? -17.844 13.602 -6.25 1 94.88 304 PHE A O 1
ATOM 2359 N N . LEU A 1 305 ? -16.406 12.492 -7.469 1 93.06 305 LEU A N 1
ATOM 2360 C CA . LEU A 1 305 ? -17.297 11.359 -7.672 1 93.06 305 LEU A CA 1
ATOM 2361 C C . LEU A 1 305 ? -17.484 10.562 -6.379 1 93.06 305 LEU A C 1
ATOM 2363 O O . LEU A 1 305 ? -18.594 10.148 -6.047 1 93.06 305 LEU A O 1
ATOM 2367 N N . LEU A 1 306 ? -16.422 10.367 -5.641 1 92.88 306 LEU A N 1
ATOM 2368 C CA . LEU A 1 306 ? -16.469 9.492 -4.469 1 92.88 306 LEU A CA 1
ATOM 2369 C C . LEU A 1 306 ? -17.141 10.195 -3.295 1 92.88 306 LEU A C 1
ATOM 2371 O O . LEU A 1 306 ? -17.75 9.547 -2.449 1 92.88 306 LEU A O 1
ATOM 2375 N N . LEU A 1 307 ? -17.047 11.492 -3.256 1 93.19 307 LEU A N 1
ATOM 2376 C CA . LEU A 1 307 ? -17.594 12.227 -2.125 1 93.19 307 LEU A CA 1
ATOM 2377 C C . LEU A 1 307 ? -19.078 12.531 -2.352 1 93.19 307 LEU A C 1
ATOM 2379 O O . LEU A 1 307 ? -19.797 12.891 -1.412 1 93.19 307 LEU A O 1
ATOM 2383 N N . LYS A 1 308 ? -19.531 12.422 -3.578 1 87.75 308 LYS A N 1
ATOM 2384 C CA . LYS A 1 308 ? -20.938 12.656 -3.875 1 87.75 308 LYS A CA 1
ATOM 2385 C C . LYS A 1 308 ? -21.828 11.68 -3.111 1 87.75 308 LYS A C 1
ATOM 2387 O O . LYS A 1 308 ? -22.969 12 -2.773 1 87.75 308 LYS A O 1
ATOM 2392 N N . GLN A 1 309 ? -21.328 10.547 -2.775 1 80.88 309 GLN A N 1
ATOM 2393 C CA . GLN A 1 309 ? -22.109 9.5 -2.135 1 80.88 309 GLN A CA 1
ATOM 2394 C C . GLN A 1 309 ? -21.953 9.539 -0.618 1 80.88 309 GLN A C 1
ATOM 2396 O O . GLN A 1 309 ? -22.609 8.789 0.101 1 80.88 309 GLN A O 1
ATOM 2401 N N . LYS A 1 310 ? -21.219 10.453 -0.117 1 88.44 310 LYS A N 1
ATOM 2402 C CA . LYS A 1 310 ? -20.969 10.5 1.322 1 88.44 310 LYS A CA 1
ATOM 2403 C C . LYS A 1 310 ? -22.094 11.25 2.041 1 88.44 310 LYS A C 1
ATOM 2405 O O . LYS A 1 310 ? -22.641 12.219 1.506 1 88.44 310 LYS A O 1
ATOM 2410 N N . VAL A 1 311 ? -22.375 10.789 3.199 1 91.88 311 VAL A N 1
ATOM 2411 C CA . VAL A 1 311 ? -23.391 11.406 4.047 1 91.88 311 VAL A CA 1
ATOM 2412 C C . VAL A 1 311 ? -22.859 12.711 4.629 1 91.88 311 VAL A C 1
ATOM 2414 O O . VAL A 1 311 ? -21.703 12.789 5.047 1 91.88 311 VAL A O 1
ATOM 2417 N N . GLU A 1 312 ? -23.734 13.68 4.602 1 92.62 312 GLU A N 1
ATOM 2418 C CA . GLU A 1 312 ? -23.375 14.945 5.234 1 92.62 312 GLU A CA 1
ATOM 2419 C C . GLU A 1 312 ? -23.266 14.797 6.746 1 92.62 312 GLU A C 1
ATOM 2421 O O . GLU A 1 312 ? -24.109 14.156 7.375 1 92.62 312 GLU A O 1
ATOM 2426 N N . LEU A 1 313 ? -22.234 15.32 7.309 1 95.75 313 LEU A N 1
ATOM 2427 C CA . LEU A 1 313 ? -22.047 15.258 8.75 1 95.75 313 LEU A CA 1
ATOM 2428 C C . LEU A 1 313 ? -23.016 16.188 9.469 1 95.75 313 LEU A C 1
ATOM 2430 O O . LEU A 1 313 ? -23.422 17.219 8.922 1 95.75 313 LEU A O 1
ATOM 2434 N N . ALA A 1 314 ? -23.328 15.828 10.703 1 95.31 314 ALA A N 1
ATOM 2435 C CA . ALA A 1 314 ? -24.266 16.625 11.492 1 95.31 314 ALA A CA 1
ATOM 2436 C C . ALA A 1 314 ? -23.625 17.922 11.961 1 95.31 314 ALA A C 1
ATOM 2438 O O . ALA A 1 314 ? -24.219 19 11.844 1 95.31 314 ALA A O 1
ATOM 2439 N N . ASN A 1 315 ? -22.453 17.875 12.523 1 94.62 315 ASN A N 1
ATOM 2440 C CA . ASN A 1 315 ? -21.75 19.047 13.031 1 94.62 315 ASN A CA 1
ATOM 2441 C C . ASN A 1 315 ? -20.234 18.875 12.969 1 94.62 315 ASN A C 1
ATOM 2443 O O . ASN A 1 315 ? -19.594 18.641 14 1 94.62 315 ASN A O 1
ATOM 2447 N N . PRO A 1 316 ? -19.688 19.125 11.844 1 91.31 316 PRO A N 1
ATOM 2448 C CA . PRO A 1 316 ? -18.234 18.938 11.719 1 91.31 316 PRO A CA 1
ATOM 2449 C C . PRO A 1 316 ? -17.438 19.906 12.578 1 91.31 316 PRO A C 1
ATOM 2451 O O . PRO A 1 316 ? -16.234 19.719 12.773 1 91.31 316 PRO A O 1
ATOM 2454 N N . LYS A 1 317 ? -18.094 20.891 13.211 1 87.31 317 LYS A N 1
ATOM 2455 C CA . LYS A 1 317 ? -17.406 21.891 14.016 1 87.31 317 LYS A CA 1
ATOM 2456 C C . LYS A 1 317 ? -17.484 21.547 15.5 1 87.31 317 LYS A C 1
ATOM 2458 O O . LYS A 1 317 ? -16.875 22.234 16.328 1 87.31 317 LYS A O 1
ATOM 2463 N N . ALA A 1 318 ? -18.219 20.516 15.828 1 81 318 ALA A N 1
ATOM 2464 C CA . ALA A 1 318 ? -18.312 20.125 17.234 1 81 318 ALA A CA 1
ATOM 2465 C C . ALA A 1 318 ? -16.984 19.609 17.75 1 81 318 ALA A C 1
ATOM 2467 O O . ALA A 1 318 ? -16.938 18.766 18.656 1 81 318 ALA A O 1
ATOM 2468 N N . VAL A 1 319 ? -15.844 20.062 17.266 1 67.5 319 VAL A N 1
ATOM 2469 C CA . VAL A 1 319 ? -14.523 19.562 17.609 1 67.5 319 VAL A CA 1
ATOM 2470 C C . VAL A 1 319 ? -13.977 20.312 18.828 1 67.5 319 VAL A C 1
ATOM 2472 O O . VAL A 1 319 ? -14.312 21.484 19.031 1 67.5 319 VAL A O 1
ATOM 2475 N N . MET B 1 1 ? -9.352 30.719 -34.312 1 82.5 1 MET B N 1
ATOM 2476 C CA . MET B 1 1 ? -9.672 29.625 -33.406 1 82.5 1 MET B CA 1
ATOM 2477 C C . MET B 1 1 ? -8.43 29.172 -32.625 1 82.5 1 MET B C 1
ATOM 2479 O O . MET B 1 1 ? -8.453 29.078 -31.406 1 82.5 1 MET B O 1
ATOM 2483 N N . PHE B 1 2 ? -7.336 29.141 -33.281 1 90.62 2 PHE B N 1
ATOM 2484 C CA . PHE B 1 2 ? -6.082 28.719 -32.688 1 90.62 2 PHE B CA 1
ATOM 2485 C C . PHE B 1 2 ? -5.586 29.766 -31.688 1 90.62 2 PHE B C 1
ATOM 2487 O O . PHE B 1 2 ? -5.188 29.438 -30.578 1 90.62 2 PHE B O 1
ATOM 2494 N N . PHE B 1 3 ? -5.691 31.031 -32.031 1 90.06 3 PHE B N 1
ATOM 2495 C CA . PHE B 1 3 ? -5.207 32.094 -31.188 1 90.06 3 PHE B CA 1
ATOM 2496 C C . PHE B 1 3 ? -6.074 32.219 -29.938 1 90.06 3 PHE B C 1
ATOM 2498 O O . PHE B 1 3 ? -5.57 32.531 -28.859 1 90.06 3 PHE B O 1
ATOM 2505 N N . CYS B 1 4 ? -7.34 32.062 -30.109 1 90.31 4 CYS B N 1
ATOM 2506 C CA . CYS B 1 4 ? -8.25 32.094 -28.969 1 90.31 4 CYS B CA 1
ATOM 2507 C C . CYS B 1 4 ? -7.953 30.969 -28 1 90.31 4 CYS B C 1
ATOM 2509 O O . CYS B 1 4 ? -7.957 31.188 -26.781 1 90.31 4 CYS B O 1
ATOM 2511 N N . VAL B 1 5 ? -7.754 29.797 -28.562 1 91.25 5 VAL B N 1
ATOM 2512 C CA . VAL B 1 5 ? -7.41 28.641 -27.734 1 91.25 5 VAL B CA 1
ATOM 2513 C C . VAL B 1 5 ? -6.09 28.906 -27 1 91.25 5 VAL B C 1
ATOM 2515 O O . VAL B 1 5 ? -5.965 28.625 -25.812 1 91.25 5 VAL B O 1
ATOM 2518 N N . LEU B 1 6 ? -5.191 29.422 -27.672 1 91.06 6 LEU B N 1
ATOM 2519 C CA . LEU B 1 6 ? -3.895 29.734 -27.078 1 91.06 6 LEU B CA 1
ATOM 2520 C C . LEU B 1 6 ? -4.035 30.781 -25.984 1 91.06 6 LEU B C 1
ATOM 2522 O O . LEU B 1 6 ? -3.412 30.656 -24.922 1 91.06 6 LEU B O 1
ATOM 2526 N N . ALA B 1 7 ? -4.734 31.875 -26.219 1 89.56 7 ALA B N 1
ATOM 2527 C CA . ALA B 1 7 ? -4.984 32.906 -25.219 1 89.56 7 ALA B CA 1
ATOM 2528 C C . ALA B 1 7 ? -5.664 32.312 -23.984 1 89.56 7 ALA B C 1
ATOM 2530 O O . ALA B 1 7 ? -5.32 32.688 -22.859 1 89.56 7 ALA B O 1
ATOM 2531 N N . LEU B 1 8 ? -6.617 31.547 -24.25 1 91.38 8 LEU B N 1
ATOM 2532 C CA . LEU B 1 8 ? -7.305 30.891 -23.141 1 91.38 8 LEU B CA 1
ATOM 2533 C C . LEU B 1 8 ? -6.34 30.016 -22.344 1 91.38 8 LEU B C 1
ATOM 2535 O O . LEU B 1 8 ? -6.395 29.984 -21.109 1 91.38 8 LEU B O 1
ATOM 2539 N N . LEU B 1 9 ? -5.484 29.297 -22.969 1 90 9 LEU B N 1
ATOM 2540 C CA . LEU B 1 9 ? -4.492 28.469 -22.312 1 90 9 LEU B CA 1
ATOM 2541 C C . LEU B 1 9 ? -3.521 29.312 -21.5 1 90 9 LEU B C 1
ATOM 2543 O O . LEU B 1 9 ? -3.16 28.938 -20.375 1 90 9 LEU B O 1
ATOM 2547 N N . ILE B 1 10 ? -3.154 30.344 -22.047 1 89.12 10 ILE B N 1
ATOM 2548 C CA . ILE B 1 10 ? -2.246 31.25 -21.359 1 89.12 10 ILE B CA 1
ATOM 2549 C C . ILE B 1 10 ? -2.938 31.828 -20.125 1 89.12 10 ILE B C 1
ATOM 2551 O O . ILE B 1 10 ? -2.336 31.906 -19.047 1 89.12 10 ILE B O 1
ATOM 2555 N N . LEU B 1 11 ? -4.145 32.281 -20.281 1 88.88 11 LEU B N 1
ATOM 2556 C CA . LEU B 1 11 ? -4.914 32.812 -19.156 1 88.88 11 LEU B CA 1
ATOM 2557 C C . LEU B 1 11 ? -5.059 31.734 -18.062 1 88.88 11 LEU B C 1
ATOM 2559 O O . LEU B 1 11 ? -4.906 32.031 -16.875 1 88.88 11 LEU B O 1
ATOM 2563 N N . CYS B 1 12 ? -5.398 30.562 -18.469 1 86.94 12 CYS B N 1
ATOM 2564 C CA . CYS B 1 12 ? -5.512 29.469 -17.5 1 86.94 12 CYS B CA 1
ATOM 2565 C C . CYS B 1 12 ? -4.191 29.234 -16.781 1 86.94 12 CYS B C 1
ATOM 2567 O O . CYS B 1 12 ? -4.176 29.047 -15.562 1 86.94 12 CYS B O 1
ATOM 2569 N N . ALA B 1 13 ? -3.203 29.25 -17.484 1 85.5 13 ALA B N 1
ATOM 2570 C CA . ALA B 1 13 ? -1.88 29.078 -16.891 1 85.5 13 ALA B CA 1
ATOM 2571 C C . ALA B 1 13 ? -1.574 30.203 -15.906 1 85.5 13 ALA B C 1
ATOM 2573 O O . ALA B 1 13 ? -1.017 29.969 -14.828 1 85.5 13 ALA B O 1
ATOM 2574 N N . PHE B 1 14 ? -1.917 31.359 -16.312 1 85.88 14 PHE B N 1
ATOM 2575 C CA . PHE B 1 14 ? -1.699 32.531 -15.445 1 85.88 14 PHE B CA 1
ATOM 2576 C C . PHE B 1 14 ? -2.529 32.406 -14.172 1 85.88 14 PHE B C 1
ATOM 2578 O O . PHE B 1 14 ? -2.027 32.656 -13.078 1 85.88 14 PHE B O 1
ATOM 2585 N N . LEU B 1 15 ? -3.711 32.125 -14.297 1 85.19 15 LEU B N 1
ATOM 2586 C CA . LEU B 1 15 ? -4.59 31.984 -13.141 1 85.19 15 LEU B CA 1
ATOM 2587 C C . LEU B 1 15 ? -4.125 30.859 -12.234 1 85.19 15 LEU B C 1
ATOM 2589 O O . LEU B 1 15 ? -4.191 30.984 -11.008 1 85.19 15 LEU B O 1
ATOM 2593 N N . TRP B 1 16 ? -3.713 29.875 -12.883 1 82.38 16 TRP B N 1
ATOM 2594 C CA . TRP B 1 16 ? -3.189 28.734 -12.125 1 82.38 16 TRP B CA 1
ATOM 2595 C C . TRP B 1 16 ? -1.961 29.141 -11.32 1 82.38 16 TRP B C 1
ATOM 2597 O O . TRP B 1 16 ? -1.841 28.797 -10.141 1 82.38 16 TRP B O 1
ATOM 2607 N N . ASN B 1 17 ? -1.156 29.844 -11.938 1 82.56 17 ASN B N 1
ATOM 2608 C CA . ASN B 1 17 ? 0.044 30.328 -11.266 1 82.56 17 ASN B CA 1
ATOM 2609 C C . ASN B 1 17 ? -0.297 31.328 -10.156 1 82.56 17 ASN B C 1
ATOM 2611 O O . ASN B 1 17 ? 0.324 31.312 -9.094 1 82.56 17 ASN B O 1
ATOM 2615 N N . TYR B 1 18 ? -1.175 32.188 -10.469 1 82.88 18 TYR B N 1
ATOM 2616 C CA . TYR B 1 18 ? -1.604 33.156 -9.477 1 82.88 18 TYR B CA 1
ATOM 2617 C C . TYR B 1 18 ? -2.205 32.469 -8.258 1 82.88 18 TYR B C 1
ATOM 2619 O O . TYR B 1 18 ? -1.858 32.781 -7.121 1 82.88 18 TYR B O 1
ATOM 2627 N N . LYS B 1 19 ? -3.025 31.594 -8.492 1 83.44 19 LYS B N 1
ATOM 2628 C CA . LYS B 1 19 ? -3.639 30.812 -7.418 1 83.44 19 LYS B CA 1
ATOM 2629 C C . LYS B 1 19 ? -2.576 30.125 -6.562 1 83.44 19 LYS B C 1
ATOM 2631 O O . LYS B 1 19 ? -2.705 30.062 -5.336 1 83.44 19 LYS B O 1
ATOM 2636 N N . GLY B 1 20 ? -1.586 29.719 -7.133 1 83.88 20 GLY B N 1
ATOM 2637 C CA . GLY B 1 20 ? -0.506 29.016 -6.453 1 83.88 20 GLY B CA 1
ATOM 2638 C C . GLY B 1 20 ? 0.302 29.906 -5.535 1 83.88 20 GLY B C 1
ATOM 2639 O O . GLY B 1 20 ? 0.982 29.438 -4.629 1 83.88 20 GLY B O 1
ATOM 2640 N N . GLN B 1 21 ? 0.102 31.203 -5.676 1 86 21 GLN B N 1
ATOM 2641 C CA . GLN B 1 21 ? 0.894 32.156 -4.91 1 86 21 GLN B CA 1
ATOM 2642 C C . GLN B 1 21 ? 0.107 32.688 -3.721 1 86 21 GLN B C 1
ATOM 2644 O O . GLN B 1 21 ? 0.678 33.312 -2.822 1 86 21 GLN B O 1
ATOM 2649 N N . LEU B 1 22 ? -1.108 32.438 -3.641 1 91.12 22 LEU B N 1
ATOM 2650 C CA . LEU B 1 22 ? -1.932 32.938 -2.543 1 91.12 22 LEU B CA 1
ATOM 2651 C C . LEU B 1 22 ? -1.704 32.094 -1.28 1 91.12 22 LEU B C 1
ATOM 2653 O O . LEU B 1 22 ? -1.854 30.875 -1.299 1 91.12 22 LEU B O 1
ATOM 2657 N N . LYS B 1 23 ? -1.311 32.812 -0.169 1 94.44 23 LYS B N 1
ATOM 2658 C CA . LYS B 1 23 ? -0.945 32.156 1.075 1 94.44 23 LYS B CA 1
ATOM 2659 C C . LYS B 1 23 ? -1.702 32.75 2.262 1 94.44 23 LYS B C 1
ATOM 2661 O O . LYS B 1 23 ? -2.191 33.875 2.193 1 94.44 23 LYS B O 1
ATOM 2666 N N . ILE B 1 24 ? -1.76 31.953 3.236 1 94.25 24 ILE B N 1
ATOM 2667 C CA . ILE B 1 24 ? -2.312 32.438 4.492 1 94.25 24 ILE B CA 1
ATOM 2668 C C . ILE B 1 24 ? -1.34 33.438 5.125 1 94.25 24 ILE B C 1
ATOM 2670 O O . ILE B 1 24 ? -0.126 33.344 4.926 1 94.25 24 ILE B O 1
ATOM 2674 N N . SER B 1 25 ? -1.819 34.406 5.938 1 89.25 25 SER B N 1
ATOM 2675 C CA . SER B 1 25 ? -0.983 35.5 6.453 1 89.25 25 SER B CA 1
ATOM 2676 C C . SER B 1 25 ? -0.643 35.281 7.922 1 89.25 25 SER B C 1
ATOM 2678 O O . SER B 1 25 ? 0.328 35.844 8.43 1 89.25 25 SER B O 1
ATOM 2680 N N . ASP B 1 26 ? -1.334 34.469 8.656 1 92.94 26 ASP B N 1
ATOM 2681 C CA . ASP B 1 26 ? -1.191 34.406 10.102 1 92.94 26 ASP B CA 1
ATOM 2682 C C . ASP B 1 26 ? -0.414 33.188 10.531 1 92.94 26 ASP B C 1
ATOM 2684 O O . ASP B 1 26 ? -0.826 32.469 11.453 1 92.94 26 ASP B O 1
ATOM 2688 N N . ILE B 1 27 ? 0.835 33 10 1 95.38 27 ILE B N 1
ATOM 2689 C CA . ILE B 1 27 ? 1.545 31.75 10.25 1 95.38 27 ILE B CA 1
ATOM 2690 C C . ILE B 1 27 ? 2.234 31.812 11.609 1 95.38 27 ILE B C 1
ATOM 2692 O O . ILE B 1 27 ? 2.514 30.781 12.227 1 95.38 27 ILE B O 1
ATOM 2696 N N . THR B 1 28 ? 2.432 33 12.148 1 95.44 28 THR B N 1
ATOM 2697 C CA . THR B 1 28 ? 3.195 33.188 13.375 1 95.44 28 THR B CA 1
ATOM 2698 C C . THR B 1 28 ? 2.396 32.688 14.578 1 95.44 28 THR B C 1
ATOM 2700 O O . THR B 1 28 ? 2.955 32.469 15.656 1 95.44 28 THR B O 1
ATOM 2703 N N . ASP B 1 29 ? 1.133 32.438 14.43 1 95.75 29 ASP B N 1
ATOM 2704 C CA . ASP B 1 29 ? 0.285 31.938 15.508 1 95.75 29 ASP B CA 1
ATOM 2705 C C . ASP B 1 29 ? -0.019 30.453 15.32 1 95.75 29 ASP B C 1
ATOM 2707 O O . ASP B 1 29 ? -0.793 29.875 16.078 1 95.75 29 ASP B O 1
ATOM 2711 N N . LYS B 1 30 ? 0.616 29.844 14.391 1 98.38 30 LYS B N 1
ATOM 2712 C CA . LYS B 1 30 ? 0.239 28.484 14.039 1 98.38 30 LYS B CA 1
ATOM 2713 C C . LYS B 1 30 ? 1.301 27.484 14.492 1 98.38 30 LYS B C 1
ATOM 2715 O O . LYS B 1 30 ? 2.5 27.75 14.375 1 98.38 30 LYS B O 1
ATOM 2720 N N . TYR B 1 31 ? 0.838 26.328 15 1 98.88 31 TYR B N 1
ATOM 2721 C CA . TYR B 1 31 ? 1.687 25.234 15.477 1 98.88 31 TYR B CA 1
ATOM 2722 C C . TYR B 1 31 ? 1.77 24.125 14.453 1 98.88 31 TYR B C 1
ATOM 2724 O O . TYR B 1 31 ? 0.767 23.766 13.828 1 98.88 31 TYR B O 1
ATOM 2732 N N . ILE B 1 32 ? 2.971 23.625 14.266 1 98.88 32 ILE B N 1
ATOM 2733 C CA . ILE B 1 32 ? 3.131 22.469 13.391 1 98.88 32 ILE B CA 1
ATOM 2734 C C . ILE B 1 32 ? 3.941 21.391 14.102 1 98.88 32 ILE B C 1
ATOM 2736 O O . ILE B 1 32 ? 4.809 21.703 14.922 1 98.88 32 ILE B O 1
ATOM 2740 N N . PHE B 1 33 ? 3.619 20.125 13.836 1 99 33 PHE B N 1
ATOM 2741 C CA . PHE B 1 33 ? 4.316 18.953 14.344 1 99 33 PHE B CA 1
ATOM 2742 C C . PHE B 1 33 ? 4.953 18.172 13.203 1 99 33 PHE B C 1
ATOM 2744 O O . PHE B 1 33 ? 4.293 17.844 12.211 1 99 33 PHE B O 1
ATOM 2751 N N . ILE B 1 34 ? 6.223 17.859 13.297 1 99 34 ILE B N 1
ATOM 2752 C CA . ILE B 1 34 ? 6.961 17.172 12.25 1 99 34 ILE B CA 1
ATOM 2753 C C . ILE B 1 34 ? 7.645 15.93 12.836 1 99 34 ILE B C 1
ATOM 2755 O O . ILE B 1 34 ? 8.336 16.016 13.852 1 99 34 ILE B O 1
ATOM 2759 N N . THR B 1 35 ? 7.469 14.805 12.219 1 98.94 35 THR B N 1
ATOM 2760 C CA . THR B 1 35 ? 8.188 13.609 12.656 1 98.94 35 THR B CA 1
ATOM 2761 C C . THR B 1 35 ? 9.453 13.406 11.836 1 98.94 35 THR B C 1
ATOM 2763 O O . THR B 1 35 ? 9.539 13.867 10.695 1 98.94 35 THR B O 1
ATOM 2766 N N . GLY B 1 36 ? 10.422 12.672 12.43 1 98.62 36 GLY B N 1
ATOM 2767 C CA . GLY B 1 36 ? 11.641 12.328 11.719 1 98.62 36 GLY B CA 1
ATOM 2768 C C . GLY B 1 36 ? 12.547 13.523 11.461 1 98.62 36 GLY B C 1
ATOM 2769 O O . GLY B 1 36 ? 12.961 13.758 10.328 1 98.62 36 GLY B O 1
ATOM 2770 N N . CYS B 1 37 ? 12.906 14.266 12.516 1 98.75 37 CYS B N 1
ATOM 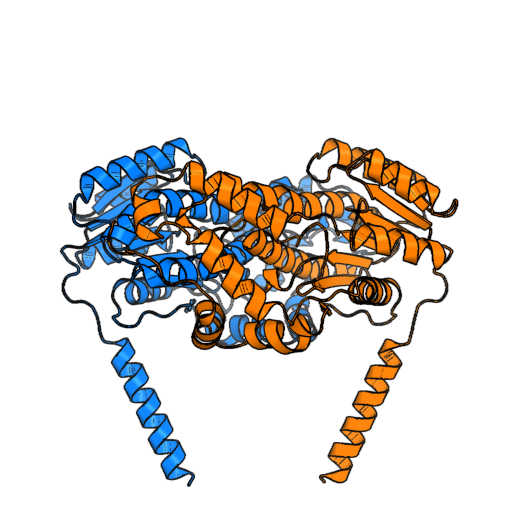2771 C CA . CYS B 1 37 ? 13.617 15.531 12.344 1 98.75 37 CYS B CA 1
ATOM 2772 C C . CYS B 1 37 ? 15.102 15.367 12.641 1 98.75 37 CYS B C 1
ATOM 2774 O O . CYS B 1 37 ? 15.836 16.359 12.742 1 98.75 37 CYS B O 1
ATOM 2776 N N . ASP B 1 38 ? 15.602 14.141 12.758 1 97.94 38 ASP B N 1
ATOM 2777 C CA . ASP B 1 38 ? 17.016 13.914 13.039 1 97.94 38 ASP B CA 1
ATOM 2778 C C . ASP B 1 38 ? 17.891 14.414 11.891 1 97.94 38 ASP B C 1
ATOM 2780 O O . ASP B 1 38 ? 18.938 15.023 12.117 1 97.94 38 ASP B O 1
ATOM 2784 N N . THR B 1 39 ? 17.484 14.133 10.68 1 96.5 39 THR B N 1
ATOM 2785 C CA . THR B 1 39 ? 18.25 14.453 9.484 1 96.5 39 THR B CA 1
ATOM 2786 C C . THR B 1 39 ? 17.312 14.641 8.281 1 96.5 39 THR B C 1
ATOM 2788 O O . THR B 1 39 ? 16.094 14.609 8.43 1 96.5 39 THR B O 1
ATOM 2791 N N . GLY B 1 40 ? 17.891 15.023 7.234 1 97.12 40 GLY B N 1
ATOM 2792 C CA . GLY B 1 40 ? 17.188 14.969 5.957 1 97.12 40 GLY B CA 1
ATOM 2793 C C . GLY B 1 40 ? 16.078 16 5.836 1 97.12 40 GLY B C 1
ATOM 2794 O O . GLY B 1 40 ? 16.266 17.156 6.219 1 97.12 40 GLY B O 1
ATOM 2795 N N . PHE B 1 41 ? 14.977 15.586 5.184 1 98.56 41 PHE B N 1
ATOM 2796 C CA . PHE B 1 41 ? 13.859 16.469 4.895 1 98.56 41 PHE B CA 1
ATOM 2797 C C . PHE B 1 41 ? 13.297 17.078 6.176 1 98.56 41 PHE B C 1
ATOM 2799 O O . PHE B 1 41 ? 13.039 18.281 6.246 1 98.56 41 PHE B O 1
ATOM 2806 N N . GLY B 1 42 ? 13.062 16.172 7.168 1 98.75 42 GLY B N 1
ATOM 2807 C CA . GLY B 1 42 ? 12.453 16.625 8.406 1 98.75 42 GLY B CA 1
ATOM 2808 C C . GLY B 1 42 ? 13.281 17.672 9.133 1 98.75 42 GLY B C 1
ATOM 2809 O O . GLY B 1 42 ? 12.742 18.656 9.641 1 98.75 42 GLY B O 1
ATOM 2810 N N . ASN B 1 43 ? 14.562 17.406 9.18 1 98.69 43 ASN B N 1
ATOM 2811 C CA . ASN B 1 43 ? 15.469 18.344 9.828 1 98.69 43 ASN B CA 1
ATOM 2812 C C . ASN B 1 43 ? 15.445 19.703 9.133 1 98.69 43 ASN B C 1
ATOM 2814 O O . ASN B 1 43 ? 15.289 20.734 9.789 1 98.69 43 ASN B O 1
ATOM 2818 N N . LEU B 1 44 ? 15.578 19.688 7.852 1 98.75 44 LEU B N 1
ATOM 2819 C CA . LEU B 1 44 ? 15.555 20.922 7.074 1 98.75 44 LEU B CA 1
ATOM 2820 C C . LEU B 1 44 ? 14.203 21.625 7.203 1 98.75 44 LEU B C 1
ATOM 2822 O O . LEU B 1 44 ? 14.141 22.844 7.305 1 98.75 44 LEU B O 1
ATOM 2826 N N . ALA B 1 45 ? 13.148 20.859 7.199 1 98.88 45 ALA B N 1
ATOM 2827 C CA . ALA B 1 45 ? 11.805 21.422 7.34 1 98.88 45 ALA B CA 1
ATOM 2828 C C . ALA B 1 45 ? 11.641 22.109 8.688 1 98.88 45 ALA B C 1
ATOM 2830 O O . ALA B 1 45 ? 11.133 23.234 8.758 1 98.88 45 ALA B O 1
ATOM 2831 N N . ALA B 1 46 ? 12.07 21.422 9.727 1 98.88 46 ALA B N 1
ATOM 2832 C CA . ALA B 1 46 ? 11.961 21.984 11.062 1 98.88 46 ALA B CA 1
ATOM 2833 C C . ALA B 1 46 ? 12.664 23.344 11.141 1 98.88 46 ALA B C 1
ATOM 2835 O O . ALA B 1 46 ? 12.094 24.328 11.617 1 98.88 46 ALA B O 1
ATOM 2836 N N . ARG B 1 47 ? 13.844 23.438 10.625 1 98.81 47 ARG B N 1
ATOM 2837 C CA . ARG B 1 47 ? 14.617 24.672 10.656 1 98.81 47 ARG B CA 1
ATOM 2838 C C . ARG B 1 47 ? 13.969 25.75 9.789 1 98.81 47 ARG B C 1
ATOM 2840 O O . ARG B 1 47 ? 13.922 26.922 10.18 1 98.81 47 ARG B O 1
ATOM 2847 N N . THR B 1 48 ? 13.523 25.328 8.648 1 98.81 48 THR B N 1
ATOM 2848 C CA . THR B 1 48 ? 12.938 26.266 7.695 1 98.81 48 THR B CA 1
ATOM 2849 C C . THR B 1 48 ? 11.664 26.891 8.258 1 98.81 48 THR B C 1
ATOM 2851 O O . THR B 1 48 ? 11.477 28.094 8.188 1 98.81 48 THR B O 1
ATOM 2854 N N . PHE B 1 49 ? 10.789 26.109 8.852 1 98.81 49 PHE B N 1
ATOM 2855 C CA . PHE B 1 49 ? 9.508 26.609 9.336 1 98.81 49 PHE B CA 1
ATOM 2856 C C . PHE B 1 49 ? 9.688 27.391 10.633 1 98.81 49 PHE B C 1
ATOM 2858 O O . PHE B 1 49 ? 8.938 28.328 10.898 1 98.81 49 PHE B O 1
ATOM 2865 N N . ASP B 1 50 ? 10.719 27 11.375 1 98.75 50 ASP B N 1
ATOM 2866 C CA . ASP B 1 50 ? 11.094 27.812 12.523 1 98.75 50 ASP B CA 1
ATOM 2867 C C . ASP B 1 50 ? 11.508 29.219 12.094 1 98.75 50 ASP B C 1
ATOM 2869 O O . ASP B 1 50 ? 11.023 30.219 12.641 1 98.75 50 ASP B O 1
ATOM 2873 N N . LYS B 1 51 ? 12.336 29.281 11.117 1 98.25 51 LYS B N 1
ATOM 2874 C CA . LYS B 1 51 ? 12.82 30.562 10.594 1 98.25 51 LYS B CA 1
ATOM 2875 C C . LYS B 1 51 ? 11.68 31.391 10.008 1 98.25 51 LYS B C 1
ATOM 2877 O O . LYS B 1 51 ? 11.68 32.625 10.094 1 98.25 51 LYS B O 1
ATOM 2882 N N . LYS B 1 52 ? 10.719 30.75 9.461 1 97.38 52 LYS B N 1
ATOM 2883 C CA . LYS B 1 52 ? 9.586 31.422 8.836 1 97.38 52 LYS B CA 1
ATOM 2884 C C . LYS B 1 52 ? 8.648 32.031 9.891 1 97.38 52 LYS B C 1
ATOM 2886 O O . LYS B 1 52 ? 7.875 32.938 9.594 1 97.38 52 LYS B O 1
ATOM 2891 N N . GLY B 1 53 ? 8.664 31.391 11.117 1 97.81 53 GLY B N 1
ATOM 2892 C CA . GLY B 1 53 ? 7.914 32 12.195 1 97.81 53 GLY B CA 1
ATOM 2893 C C . GLY B 1 53 ? 6.859 31.094 12.789 1 97.81 53 GLY B C 1
ATOM 2894 O O . GLY B 1 53 ? 6.156 31.484 13.727 1 97.81 53 GLY B O 1
ATOM 2895 N N . PHE B 1 54 ? 6.73 29.844 12.305 1 98.62 54 PHE B N 1
ATOM 2896 C CA . PHE B 1 54 ? 5.816 28.875 12.906 1 98.62 54 PHE B CA 1
ATOM 2897 C C . PHE B 1 54 ? 6.281 28.484 14.305 1 98.62 54 PHE B C 1
ATOM 2899 O O . PHE B 1 54 ? 7.465 28.594 14.625 1 98.62 54 PHE B O 1
ATOM 2906 N N . HIS B 1 55 ? 5.328 28.109 15.141 1 98.75 55 HIS B N 1
ATOM 2907 C CA . HIS B 1 55 ? 5.684 27.281 16.297 1 98.75 55 HIS B CA 1
ATOM 2908 C C . HIS B 1 55 ? 5.875 25.828 15.891 1 98.75 55 HIS B C 1
ATOM 2910 O O . HIS B 1 55 ? 4.934 25.172 15.445 1 98.75 55 HIS B O 1
ATOM 2916 N N . VAL B 1 56 ? 7.105 25.312 16.094 1 98.94 56 VAL B N 1
ATOM 2917 C CA . VAL B 1 56 ? 7.426 24.016 15.531 1 98.94 56 VAL B CA 1
ATOM 2918 C C . VAL B 1 56 ? 7.684 23 16.656 1 98.94 56 VAL B C 1
ATOM 2920 O O . VAL B 1 56 ? 8.5 23.25 17.531 1 98.94 56 VAL B O 1
ATOM 2923 N N . PHE B 1 57 ? 6.938 21.922 16.672 1 98.94 57 PHE B N 1
ATOM 2924 C CA . PHE B 1 57 ? 7.285 20.719 17.438 1 98.94 57 PHE B CA 1
ATOM 2925 C C . PHE B 1 57 ? 8.023 19.719 16.562 1 98.94 57 PHE B C 1
ATOM 2927 O O . PHE B 1 57 ? 7.43 19.125 15.648 1 98.94 57 PHE B O 1
ATOM 2934 N N . ALA B 1 58 ? 9.305 19.547 16.812 1 98.94 58 ALA B N 1
ATOM 2935 C CA . ALA B 1 58 ? 10.148 18.672 16.016 1 98.94 58 ALA B CA 1
ATOM 2936 C C . ALA B 1 58 ? 10.43 17.359 16.75 1 98.94 58 ALA B C 1
ATOM 2938 O O . ALA B 1 58 ? 11.102 17.344 17.781 1 98.94 58 ALA B O 1
ATOM 2939 N N . ALA B 1 59 ? 9.922 16.281 16.234 1 98.94 59 ALA B N 1
ATOM 2940 C CA . ALA B 1 59 ? 10.133 14.961 16.844 1 98.94 59 ALA B CA 1
ATOM 2941 C C . ALA B 1 59 ? 11.375 14.289 16.266 1 98.94 59 ALA B C 1
ATOM 2943 O O . ALA B 1 59 ? 11.492 14.117 15.055 1 98.94 59 ALA B O 1
ATOM 2944 N N . CYS B 1 60 ? 12.273 13.93 17.156 1 98.75 60 CYS B N 1
ATOM 2945 C CA . CYS B 1 60 ? 13.492 13.211 16.812 1 98.75 60 CYS B CA 1
ATOM 2946 C C . CYS B 1 60 ? 13.5 11.82 17.438 1 98.75 60 CYS B C 1
ATOM 2948 O O . CYS B 1 60 ? 12.961 11.625 18.531 1 98.75 60 CYS B O 1
ATOM 2950 N N . LEU B 1 61 ? 14.086 10.922 16.703 1 98.5 61 LEU B N 1
ATOM 2951 C CA . LEU B 1 61 ? 14.227 9.57 17.234 1 98.5 61 LEU B CA 1
ATOM 2952 C C . LEU B 1 61 ? 15.375 9.5 18.234 1 98.5 61 LEU B C 1
ATOM 2954 O O . LEU B 1 61 ? 15.305 8.75 19.219 1 98.5 61 LEU B O 1
ATOM 2958 N N . THR B 1 62 ? 16.438 10.289 18 1 98.25 62 THR B N 1
ATOM 2959 C CA . THR B 1 62 ? 17.641 10.18 18.812 1 98.25 62 THR B CA 1
ATOM 2960 C C . THR B 1 62 ? 17.844 11.438 19.656 1 98.25 62 THR B C 1
ATOM 2962 O O . THR B 1 62 ? 17.484 12.539 19.234 1 98.25 62 THR B O 1
ATOM 2965 N N . GLU B 1 63 ? 18.484 11.266 20.766 1 98.25 63 GLU B N 1
ATOM 2966 C CA . GLU B 1 63 ? 18.812 12.383 21.641 1 98.25 63 GLU B CA 1
ATOM 2967 C C . GLU B 1 63 ? 19.812 13.32 20.969 1 98.25 63 GLU B C 1
ATOM 2969 O O . GLU B 1 63 ? 19.703 14.547 21.094 1 98.25 63 GLU B O 1
ATOM 2974 N N . SER B 1 64 ? 20.75 12.719 20.266 1 98.19 64 SER B N 1
ATOM 2975 C CA . SER B 1 64 ? 21.766 13.523 19.594 1 98.19 64 SER B CA 1
ATOM 2976 C C . SER B 1 64 ? 21.125 14.422 18.531 1 98.19 64 SER B C 1
ATOM 2978 O O . SER B 1 64 ? 21.469 15.602 18.438 1 98.19 64 SER B O 1
ATOM 2980 N N . GLY B 1 65 ? 20.234 13.859 17.734 1 97.81 65 GLY B N 1
ATOM 2981 C CA . GLY B 1 65 ? 19.531 14.664 16.75 1 97.81 65 GLY B CA 1
ATOM 2982 C C . GLY B 1 65 ? 18.688 15.773 17.359 1 97.81 65 GLY B C 1
ATOM 2983 O O . GLY B 1 65 ? 18.703 16.906 16.875 1 97.81 65 GLY B O 1
ATOM 2984 N N . SER B 1 66 ? 18.047 15.453 18.422 1 98.19 66 SER B N 1
ATOM 2985 C CA . SER B 1 66 ? 17.203 16.406 19.141 1 98.19 66 SER B CA 1
ATOM 2986 C C . SER B 1 66 ? 18.031 17.578 19.672 1 98.19 66 SER B C 1
ATOM 2988 O O . SER B 1 66 ? 17.672 18.734 19.484 1 98.19 66 SER B O 1
ATOM 2990 N N . THR B 1 67 ? 19.125 17.266 20.266 1 98.12 67 THR B N 1
ATOM 2991 C CA . THR B 1 67 ? 20 18.281 20.859 1 98.12 67 THR B CA 1
ATOM 2992 C C . THR B 1 67 ? 20.578 19.188 19.766 1 98.12 67 THR B C 1
ATOM 2994 O O . THR B 1 67 ? 20.594 20.406 19.906 1 98.12 67 THR B O 1
ATOM 2997 N N . ALA B 1 68 ? 21.047 18.547 18.719 1 98.19 68 ALA B N 1
ATOM 2998 C CA . ALA B 1 68 ? 21.656 19.312 17.625 1 98.19 68 ALA B CA 1
ATOM 2999 C C . ALA B 1 68 ? 20.641 20.25 16.984 1 98.19 68 ALA B C 1
ATOM 3001 O O . ALA B 1 68 ? 20.969 21.406 16.672 1 98.19 68 ALA B O 1
ATOM 3002 N N . LEU B 1 69 ? 19.453 19.797 16.812 1 98.31 69 LEU B N 1
ATOM 3003 C CA . LEU B 1 69 ? 18.406 20.609 16.203 1 98.31 69 LEU B CA 1
ATOM 3004 C C . LEU B 1 69 ? 18.031 21.781 17.094 1 98.31 69 LEU B C 1
ATOM 3006 O O . LEU B 1 69 ? 17.875 22.922 16.625 1 98.31 69 LEU B O 1
ATOM 3010 N N . LYS B 1 70 ? 17.875 21.547 18.312 1 97.62 70 LYS B N 1
ATOM 3011 C CA . LYS B 1 70 ? 17.516 22.578 19.281 1 97.62 70 LYS B CA 1
ATOM 3012 C C . LYS B 1 70 ? 18.562 23.672 19.328 1 97.62 70 LYS B C 1
ATOM 3014 O O . LYS B 1 70 ? 18.234 24.859 19.453 1 97.62 70 LYS B O 1
ATOM 3019 N N . ALA B 1 71 ? 19.781 23.328 19.188 1 97.38 71 ALA B N 1
ATOM 3020 C CA . ALA B 1 71 ? 20.891 24.266 19.297 1 97.38 71 ALA B CA 1
ATOM 3021 C C . ALA B 1 71 ? 20.906 25.25 18.141 1 97.38 71 ALA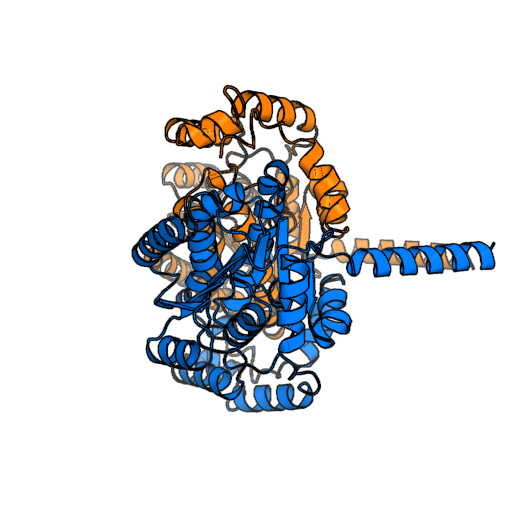 B C 1
ATOM 3023 O O . ALA B 1 71 ? 21.453 26.344 18.25 1 97.38 71 ALA B O 1
ATOM 3024 N N . ASN B 1 72 ? 20.234 24.938 17.078 1 95.62 72 ASN B N 1
ATOM 3025 C CA . ASN B 1 72 ? 20.359 25.734 15.859 1 95.62 72 ASN B CA 1
ATOM 3026 C C . ASN B 1 72 ? 19.016 26.359 15.477 1 95.62 72 ASN B C 1
ATOM 3028 O O . ASN B 1 72 ? 18.797 26.688 14.305 1 95.62 72 ASN B O 1
ATOM 3032 N N . THR B 1 73 ? 18.109 26.391 16.469 1 97.88 73 THR B N 1
ATOM 3033 C CA . THR B 1 73 ? 16.781 26.938 16.172 1 97.88 73 THR B CA 1
ATOM 3034 C C . THR B 1 73 ? 16.312 27.875 17.281 1 97.88 73 THR B C 1
ATOM 3036 O O . THR B 1 73 ? 16.984 27.984 18.312 1 97.88 73 THR B O 1
ATOM 3039 N N . SER B 1 74 ? 15.312 28.641 17 1 97.69 74 SER B N 1
ATOM 3040 C CA . SER B 1 74 ? 14.828 29.641 17.938 1 97.69 74 SER B CA 1
ATOM 3041 C C . SER B 1 74 ? 14.055 29.016 19.094 1 97.69 74 SER B C 1
ATOM 3043 O O . SER B 1 74 ? 13.922 27.781 19.156 1 97.69 74 SER B O 1
ATOM 3045 N N . GLU B 1 75 ? 13.516 29.812 19.969 1 96.88 75 GLU B N 1
ATOM 3046 C CA . GLU B 1 75 ? 12.727 29.375 21.125 1 96.88 75 GLU B CA 1
ATOM 3047 C C . GLU B 1 75 ? 11.344 28.891 20.688 1 96.88 75 GLU B C 1
ATOM 3049 O O . GLU B 1 75 ? 10.633 28.25 21.469 1 96.88 75 GLU B O 1
ATOM 3054 N N . ARG B 1 76 ? 11 29.156 19.469 1 97.69 76 ARG B N 1
ATOM 3055 C CA . ARG B 1 76 ? 9.688 28.734 18.969 1 97.69 76 ARG B CA 1
ATOM 3056 C C . ARG B 1 76 ? 9.703 27.281 18.531 1 97.69 76 ARG B C 1
ATOM 3058 O O . ARG B 1 76 ? 8.648 26.688 18.297 1 97.69 76 ARG B O 1
ATOM 3065 N N . LEU B 1 77 ? 10.852 26.73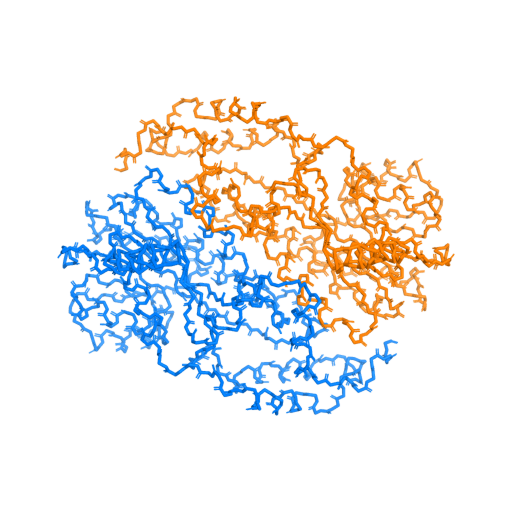4 18.391 1 98.69 77 LEU B N 1
ATOM 3066 C CA . LEU B 1 77 ? 10.953 25.312 18.078 1 98.69 77 LEU B CA 1
ATOM 3067 C C . LEU B 1 77 ? 11.242 24.484 19.328 1 98.69 77 LEU B C 1
ATOM 3069 O O . LEU B 1 77 ? 12.172 24.797 20.078 1 98.69 77 LEU B O 1
ATOM 3073 N N . HIS B 1 78 ? 10.445 23.516 19.594 1 98.62 78 HIS B N 1
ATOM 3074 C CA . HIS B 1 78 ? 10.625 22.562 20.688 1 98.62 78 HIS B CA 1
ATOM 3075 C C . HIS B 1 78 ? 10.852 21.156 20.141 1 98.62 78 HIS B C 1
ATOM 3077 O O . HIS B 1 78 ? 10.062 20.656 19.328 1 98.62 78 HIS B O 1
ATOM 3083 N N . THR B 1 79 ? 11.891 20.547 20.594 1 98.62 79 THR B N 1
ATOM 3084 C CA . THR B 1 79 ? 12.148 19.156 20.188 1 98.62 79 THR B CA 1
ATOM 3085 C C . THR B 1 79 ? 11.492 18.188 21.156 1 98.62 79 THR B C 1
ATOM 3087 O O . THR B 1 79 ? 11.281 18.516 22.328 1 98.62 79 THR B O 1
ATOM 3090 N N . VAL B 1 80 ? 11.141 17.016 20.672 1 98.62 80 VAL B N 1
ATOM 3091 C CA . VAL B 1 80 ? 10.609 15.938 21.484 1 98.62 80 VAL B CA 1
ATOM 3092 C C . VAL B 1 80 ? 11.117 14.594 20.969 1 98.62 80 VAL B C 1
ATOM 3094 O O . VAL B 1 80 ? 11.266 14.406 19.75 1 98.62 80 VAL B O 1
ATOM 3097 N N . LEU B 1 81 ? 11.492 13.672 21.906 1 98.75 81 LEU B N 1
ATOM 3098 C CA . LEU B 1 81 ? 11.906 12.328 21.516 1 98.75 81 LEU B CA 1
ATOM 3099 C C . LEU B 1 81 ? 10.695 11.461 21.203 1 98.75 81 LEU B C 1
ATOM 3101 O O . LEU B 1 81 ? 9.82 11.273 22.062 1 98.75 81 LEU B O 1
ATOM 3105 N N . LEU B 1 82 ? 10.688 10.906 19.984 1 98.88 82 LEU B N 1
ATOM 3106 C CA . LEU B 1 82 ? 9.531 10.117 19.578 1 98.88 82 LEU B CA 1
ATOM 3107 C C . LEU B 1 82 ? 9.953 8.945 18.688 1 98.88 82 LEU B C 1
ATOM 3109 O O . LEU B 1 82 ? 10.641 9.141 17.688 1 98.88 82 LEU B O 1
ATOM 3113 N N . ASP B 1 83 ? 9.656 7.777 19.094 1 98.88 83 ASP B N 1
ATOM 3114 C CA . ASP B 1 83 ? 9.594 6.59 18.25 1 98.88 83 ASP B CA 1
ATOM 3115 C C . ASP B 1 83 ? 8.164 6.328 17.781 1 98.88 83 ASP B C 1
ATOM 3117 O O . ASP B 1 83 ? 7.32 5.883 18.547 1 98.88 83 ASP B O 1
ATOM 3121 N N . VAL B 1 84 ? 7.93 6.551 16.5 1 98.88 84 VAL B N 1
ATOM 3122 C CA . VAL B 1 84 ? 6.566 6.516 15.977 1 98.88 84 VAL B CA 1
ATOM 3123 C C . VAL B 1 84 ? 6.012 5.098 16.078 1 98.88 84 VAL B C 1
ATOM 3125 O O . VAL B 1 84 ? 4.805 4.883 15.93 1 98.88 84 VAL B O 1
ATOM 3128 N N . THR B 1 85 ? 6.883 4.059 16.281 1 98.62 85 THR B N 1
ATOM 3129 C CA . THR B 1 85 ? 6.434 2.672 16.359 1 98.62 85 THR B CA 1
ATOM 3130 C C . THR B 1 85 ? 6.031 2.316 17.797 1 98.62 85 THR B C 1
ATOM 3132 O O . THR B 1 85 ? 5.57 1.203 18.062 1 98.62 85 THR B O 1
ATOM 3135 N N . ASP B 1 86 ? 6.227 3.221 18.703 1 98.62 86 ASP B N 1
ATOM 3136 C CA . ASP B 1 86 ? 5.875 3.012 20.109 1 98.62 86 ASP B CA 1
ATOM 3137 C C . ASP B 1 86 ? 4.555 3.695 20.453 1 98.62 86 ASP B C 1
ATOM 3139 O O . ASP B 1 86 ? 4.52 4.902 20.688 1 98.62 86 ASP B O 1
ATOM 3143 N N . PRO B 1 87 ? 3.52 2.92 20.594 1 97.94 87 PRO B N 1
ATOM 3144 C CA . PRO B 1 87 ? 2.197 3.52 20.781 1 97.94 87 PRO B CA 1
ATOM 3145 C C . PRO B 1 87 ? 2.107 4.371 22.047 1 97.94 87 PRO B C 1
ATOM 3147 O O . PRO B 1 87 ? 1.44 5.406 22.047 1 97.94 87 PRO B O 1
ATOM 3150 N N . GLU B 1 88 ? 2.746 3.986 23.078 1 98.19 88 GLU B N 1
ATOM 3151 C CA . GLU B 1 88 ? 2.699 4.758 24.312 1 98.19 88 GLU B CA 1
ATOM 3152 C C . GLU B 1 88 ? 3.455 6.074 24.172 1 98.19 88 GLU B C 1
ATOM 3154 O O . GLU B 1 88 ? 3.023 7.102 24.703 1 98.19 88 GLU B O 1
ATOM 3159 N N . ASN B 1 89 ? 4.574 6.016 23.531 1 98.75 89 ASN B N 1
ATOM 3160 C CA . ASN B 1 89 ? 5.324 7.234 23.234 1 98.75 89 ASN B CA 1
ATOM 3161 C C . ASN B 1 89 ? 4.5 8.219 22.406 1 98.75 89 ASN B C 1
ATOM 3163 O O . ASN B 1 89 ? 4.488 9.414 22.688 1 98.75 89 ASN B O 1
ATOM 3167 N N . VAL B 1 90 ? 3.805 7.711 21.438 1 98.88 90 VAL B N 1
ATOM 3168 C CA . VAL B 1 90 ? 2.982 8.547 20.562 1 98.88 90 VAL B CA 1
ATOM 3169 C C . VAL B 1 90 ? 1.851 9.18 21.375 1 98.88 90 VAL B C 1
ATOM 3171 O O . VAL B 1 90 ? 1.581 10.375 21.25 1 98.88 90 VAL B O 1
ATOM 3174 N N . LYS B 1 91 ? 1.222 8.414 22.188 1 98.5 91 LYS B N 1
ATOM 3175 C CA . LYS B 1 91 ? 0.116 8.906 23 1 98.5 91 LYS B CA 1
ATOM 3176 C C . LYS B 1 91 ? 0.583 10.008 23.953 1 98.5 91 LYS B C 1
ATOM 3178 O O . LYS B 1 91 ? -0.075 11.039 24.094 1 98.5 91 LYS B O 1
ATOM 3183 N N . ARG B 1 92 ? 1.672 9.773 24.594 1 98.62 92 ARG B N 1
ATOM 3184 C CA . ARG B 1 92 ? 2.221 10.758 25.516 1 98.62 92 ARG B CA 1
ATOM 3185 C C . ARG B 1 92 ? 2.609 12.039 24.781 1 98.62 92 ARG B C 1
ATOM 3187 O O . ARG B 1 92 ? 2.381 13.141 25.297 1 98.62 92 ARG B O 1
ATOM 3194 N N . THR B 1 93 ? 3.195 11.875 23.688 1 98.88 93 THR B N 1
ATOM 3195 C CA . THR B 1 93 ? 3.594 13.031 22.891 1 98.88 93 THR B CA 1
ATOM 3196 C C . THR B 1 93 ? 2.369 13.82 22.438 1 98.88 93 THR B C 1
ATOM 3198 O O . THR B 1 93 ? 2.377 15.055 22.469 1 98.88 93 THR B O 1
ATOM 3201 N N . ALA B 1 94 ? 1.327 13.148 21.984 1 98.81 94 ALA B N 1
ATOM 3202 C CA . ALA B 1 94 ? 0.1 13.82 21.562 1 98.81 94 ALA B CA 1
ATOM 3203 C C . ALA B 1 94 ? -0.509 14.625 22.719 1 98.81 94 ALA B C 1
ATOM 3205 O O . ALA B 1 94 ? -1.002 15.734 22.5 1 98.81 94 ALA B O 1
ATOM 3206 N N . GLN B 1 95 ? -0.482 14.031 23.891 1 98.56 95 GLN B N 1
ATOM 3207 C CA . GLN B 1 95 ? -0.982 14.742 25.062 1 98.56 95 GLN B CA 1
ATOM 3208 C C . GLN B 1 95 ? -0.139 15.984 25.344 1 98.56 95 GLN B C 1
ATOM 3210 O O . GLN B 1 95 ? -0.675 17.031 25.688 1 98.56 95 GLN B O 1
ATOM 3215 N N . TRP B 1 96 ? 1.127 15.836 25.281 1 98.81 96 TRP B N 1
ATOM 3216 C CA . TRP B 1 96 ? 2.027 16.969 25.469 1 98.81 96 TRP B CA 1
ATOM 3217 C C . TRP B 1 96 ? 1.73 18.078 24.453 1 98.81 96 TRP B C 1
ATOM 3219 O O . TRP B 1 96 ? 1.663 19.25 24.812 1 98.81 96 TRP B O 1
ATOM 3229 N N . VAL B 1 97 ? 1.543 17.719 23.172 1 98.88 97 VAL B N 1
ATOM 3230 C CA . VAL B 1 97 ? 1.219 18.688 22.125 1 98.88 97 VAL B CA 1
ATOM 3231 C C . VAL B 1 97 ? -0.105 19.375 22.438 1 98.88 97 VAL B C 1
ATOM 3233 O O . VAL B 1 97 ? -0.229 20.594 22.297 1 98.88 97 VAL B O 1
ATOM 3236 N N . LYS B 1 98 ? -1.073 18.609 22.828 1 98.62 98 LYS B N 1
ATOM 3237 C CA . LYS B 1 98 ? -2.377 19.156 23.203 1 98.62 98 LYS B CA 1
ATOM 3238 C C . LYS B 1 98 ? -2.24 20.25 24.25 1 98.62 98 LYS B C 1
ATOM 3240 O O . LYS B 1 98 ? -2.863 21.312 24.156 1 98.62 98 LYS B O 1
ATOM 3245 N N . ASN B 1 99 ? -1.417 19.969 25.234 1 98.38 99 ASN B N 1
ATOM 3246 C CA . ASN B 1 99 ? -1.199 20.938 26.312 1 98.38 99 ASN B CA 1
ATOM 3247 C C . ASN B 1 99 ? -0.521 22.203 25.797 1 98.38 99 ASN B C 1
ATOM 3249 O O . ASN B 1 99 ? -0.749 23.281 26.328 1 98.38 99 ASN B O 1
ATOM 3253 N N . GLN B 1 100 ? 0.266 22.078 24.812 1 98.12 100 GLN B N 1
ATOM 3254 C CA . GLN B 1 100 ? 1.014 23.219 24.281 1 98.12 100 GLN B CA 1
ATOM 3255 C C . GLN B 1 100 ? 0.13 24.094 23.406 1 98.12 100 GLN B C 1
ATOM 3257 O O . GLN B 1 100 ? 0.208 25.312 23.469 1 98.12 100 GLN B O 1
ATOM 3262 N N . VAL B 1 101 ? -0.701 23.5 22.609 1 98.25 101 VAL B N 1
ATOM 3263 C CA . VAL B 1 101 ? -1.383 24.25 21.562 1 98.25 101 VAL B CA 1
ATOM 3264 C C . VAL B 1 101 ? -2.701 24.812 22.094 1 98.25 101 VAL B C 1
ATOM 3266 O O . VAL B 1 101 ? -3.219 25.797 21.578 1 98.25 101 VAL B O 1
ATOM 3269 N N . GLY B 1 102 ? -3.369 24.172 23.094 1 96.38 102 GLY B N 1
ATOM 3270 C CA . GLY B 1 102 ? -4.621 24.625 23.672 1 96.38 102 GLY B CA 1
ATOM 3271 C C . GLY B 1 102 ? -5.746 24.734 22.656 1 96.38 102 GLY B C 1
ATOM 3272 O O . GLY B 1 102 ? -5.953 23.828 21.859 1 96.38 102 GLY B O 1
ATOM 3273 N N . GLU B 1 103 ? -6.414 25.859 22.672 1 96.06 103 GLU B N 1
ATOM 3274 C CA . GLU B 1 103 ? -7.613 26.047 21.859 1 96.06 103 GLU B CA 1
ATOM 3275 C C . GLU B 1 103 ? -7.254 26.344 20.406 1 96.06 103 GLU B C 1
ATOM 3277 O O . GLU B 1 103 ? -8.102 26.25 19.516 1 96.06 103 GLU B O 1
ATOM 3282 N N . LYS B 1 104 ? -6.023 26.672 20.172 1 97.12 104 LYS B N 1
ATOM 3283 C CA . LYS B 1 104 ? -5.602 26.984 18.812 1 97.12 104 LYS B CA 1
ATOM 3284 C C . LYS B 1 104 ? -5.555 25.719 17.953 1 97.12 104 LYS B C 1
ATOM 3286 O O . LYS B 1 104 ? -5.762 25.781 16.734 1 97.12 104 LYS B O 1
ATOM 3291 N N . GLY B 1 105 ? -5.246 24.641 18.609 1 98.38 105 GLY B N 1
ATOM 3292 C CA . GLY B 1 105 ? -5.094 23.391 17.875 1 98.38 105 GLY B CA 1
ATOM 3293 C C . GLY B 1 105 ? -3.793 23.297 17.109 1 98.38 105 GLY B C 1
ATOM 3294 O O . GLY B 1 105 ? -2.902 24.141 17.297 1 98.38 105 GLY B O 1
ATOM 3295 N N . LEU B 1 106 ? -3.699 22.25 16.328 1 98.88 106 LEU B N 1
ATOM 3296 C CA . LEU B 1 106 ? -2.514 21.984 15.523 1 98.88 106 LEU B CA 1
ATOM 3297 C C . LEU B 1 106 ? -2.77 22.297 14.055 1 98.88 106 LEU B C 1
ATOM 3299 O O . LEU B 1 106 ? -3.57 21.625 13.398 1 98.88 106 LEU B O 1
ATOM 3303 N N . TRP B 1 107 ? -2.059 23.281 13.531 1 98.81 107 TRP B N 1
ATOM 3304 C CA . TRP B 1 107 ? -2.277 23.719 12.156 1 98.81 107 TRP B CA 1
ATOM 3305 C C . TRP B 1 107 ? -1.748 22.688 11.164 1 98.81 107 TRP B C 1
ATOM 3307 O O . TRP B 1 107 ? -2.402 22.375 10.172 1 98.81 107 TRP B O 1
ATOM 3317 N N . GLY B 1 108 ? -0.551 22.234 11.461 1 98.88 108 GLY B N 1
ATOM 3318 C CA . GLY B 1 108 ? 0.067 21.312 10.508 1 98.88 108 GLY B CA 1
ATOM 3319 C C . GLY B 1 108 ? 0.65 20.078 11.164 1 98.88 108 GLY B C 1
ATOM 3320 O O . GLY B 1 108 ? 1.339 20.172 12.18 1 98.88 108 GLY B O 1
ATOM 3321 N N . LEU B 1 109 ? 0.344 18.922 10.641 1 99 109 LEU B N 1
ATOM 3322 C CA . LEU B 1 109 ? 0.993 17.656 10.945 1 99 109 LEU B CA 1
ATOM 3323 C C . LEU B 1 109 ? 1.767 17.125 9.742 1 99 109 LEU B C 1
ATOM 3325 O O . LEU B 1 109 ? 1.179 16.844 8.695 1 99 109 LEU B O 1
ATOM 3329 N N . ILE B 1 110 ? 3.059 17.078 9.844 1 99 110 ILE B N 1
ATOM 3330 C CA . ILE B 1 110 ? 3.904 16.547 8.781 1 99 110 ILE B CA 1
ATOM 3331 C C . ILE B 1 110 ? 4.473 15.188 9.195 1 99 110 ILE B C 1
ATOM 3333 O O . ILE B 1 110 ? 5.387 15.117 10.016 1 99 110 ILE B O 1
ATOM 3337 N N . ASN B 1 111 ? 3.902 14.172 8.648 1 98.94 111 ASN B N 1
ATOM 3338 C CA . ASN B 1 111 ? 4.434 12.828 8.82 1 98.94 111 ASN B CA 1
ATOM 3339 C C . ASN B 1 111 ? 5.582 12.547 7.859 1 98.94 111 ASN B C 1
ATOM 3341 O O . ASN B 1 111 ? 5.359 12.148 6.715 1 98.94 111 ASN B O 1
ATOM 3345 N N . ASN B 1 112 ? 6.781 12.656 8.383 1 98.88 112 ASN B N 1
ATOM 3346 C CA . ASN B 1 112 ? 7.977 12.57 7.551 1 98.88 112 ASN B CA 1
ATOM 3347 C C . ASN B 1 112 ? 8.852 11.383 7.941 1 98.88 112 ASN B C 1
ATOM 3349 O O . ASN B 1 112 ? 9.68 10.922 7.152 1 98.88 112 ASN B O 1
ATOM 3353 N N . ALA B 1 113 ? 8.672 10.867 9.172 1 98.81 113 ALA B N 1
ATOM 3354 C CA . ALA B 1 113 ? 9.469 9.727 9.617 1 98.81 113 ALA B CA 1
ATOM 3355 C C . ALA B 1 113 ? 9.344 8.555 8.656 1 98.81 113 ALA B C 1
ATOM 3357 O O . ALA B 1 113 ? 8.242 8.242 8.188 1 98.81 113 ALA B O 1
ATOM 3358 N N . GLY B 1 114 ? 10.43 7.965 8.32 1 98.31 114 GLY B N 1
ATOM 3359 C CA . GLY B 1 114 ? 10.43 6.824 7.418 1 98.31 114 GLY B CA 1
ATOM 3360 C C . GLY B 1 114 ? 11.781 6.152 7.309 1 98.31 114 GLY B C 1
ATOM 3361 O O . GLY B 1 114 ? 12.805 6.746 7.648 1 98.31 114 GLY B O 1
ATOM 3362 N N . ILE B 1 115 ? 11.773 4.934 6.887 1 98.38 115 ILE B N 1
ATOM 3363 C CA . ILE B 1 115 ? 13 4.184 6.633 1 98.38 115 ILE B CA 1
ATOM 3364 C C . ILE B 1 115 ? 12.875 3.42 5.316 1 98.38 115 ILE B C 1
ATOM 3366 O O . ILE B 1 115 ? 11.766 3.137 4.859 1 98.38 115 ILE B O 1
ATOM 3370 N N . LEU B 1 116 ? 14 3.117 4.812 1 97.62 116 LEU B N 1
ATOM 3371 C CA . LEU B 1 116 ? 14.039 2.365 3.562 1 97.62 116 LEU B CA 1
ATOM 3372 C C . LEU B 1 116 ? 13.898 0.87 3.824 1 97.62 116 LEU B C 1
ATOM 3374 O O . LEU B 1 116 ? 13.273 0.156 3.037 1 97.62 116 LEU B O 1
ATOM 3378 N N . GLY B 1 117 ? 14.445 0.393 4.938 1 97.62 117 GLY B N 1
ATOM 3379 C CA . GLY B 1 117 ? 14.633 -1.036 5.117 1 97.62 117 GLY B CA 1
ATOM 3380 C C . GLY B 1 117 ? 15.633 -1.631 4.141 1 97.62 117 GLY B C 1
ATOM 3381 O O . GLY B 1 117 ? 16.484 -0.918 3.6 1 97.62 117 GLY B O 1
ATOM 3382 N N . VAL B 1 118 ? 15.602 -2.896 4.023 1 96.94 118 VAL B N 1
ATOM 3383 C CA . VAL B 1 118 ? 16.5 -3.57 3.09 1 96.94 118 VAL B CA 1
ATOM 3384 C C . VAL B 1 118 ? 15.875 -3.566 1.692 1 96.94 118 VAL B C 1
ATOM 3386 O O . VAL B 1 118 ? 14.695 -3.859 1.528 1 96.94 118 VAL B O 1
ATOM 3389 N N . LEU B 1 119 ? 16.641 -3.18 0.778 1 96.31 119 LEU B N 1
ATOM 3390 C CA . LEU B 1 119 ? 16.281 -3.291 -0.629 1 96.31 119 LEU B CA 1
ATOM 3391 C C . LEU B 1 119 ? 17.062 -4.406 -1.312 1 96.31 119 LEU B C 1
ATOM 3393 O O . LEU B 1 119 ? 18.281 -4.285 -1.51 1 96.31 119 LEU B O 1
ATOM 3397 N N . ALA B 1 120 ? 16.469 -5.438 -1.627 1 97.19 120 ALA B N 1
ATOM 3398 C CA . ALA B 1 120 ? 17.094 -6.609 -2.236 1 97.19 120 ALA B CA 1
ATOM 3399 C C . ALA B 1 120 ? 16.062 -7.422 -3.025 1 97.19 120 ALA B C 1
ATOM 3401 O O . ALA B 1 120 ? 14.859 -7.203 -2.898 1 97.19 120 ALA B O 1
ATOM 3402 N N . PRO B 1 121 ? 16.516 -8.266 -3.938 1 97.38 121 PRO B N 1
ATOM 3403 C CA . PRO B 1 121 ? 15.57 -9.148 -4.625 1 97.38 121 PRO B CA 1
ATOM 3404 C C . PRO B 1 121 ? 14.648 -9.891 -3.66 1 97.38 121 PRO B C 1
ATOM 3406 O O . PRO B 1 121 ? 15.078 -10.297 -2.576 1 97.38 121 PRO B O 1
ATOM 3409 N N . THR B 1 122 ? 13.484 -10.141 -4.074 1 98.38 122 THR B N 1
ATOM 3410 C CA . THR B 1 122 ? 12.422 -10.68 -3.225 1 98.38 122 THR B CA 1
ATOM 3411 C C . THR B 1 122 ? 12.828 -12.023 -2.635 1 98.38 122 THR B C 1
ATOM 3413 O O . THR B 1 122 ? 12.578 -12.289 -1.458 1 98.38 122 THR B O 1
ATOM 3416 N N . ASP B 1 123 ? 13.484 -12.852 -3.432 1 97.88 123 ASP B N 1
ATOM 3417 C CA . ASP B 1 123 ? 13.773 -14.211 -2.992 1 97.88 123 ASP B CA 1
ATOM 3418 C C . ASP B 1 123 ? 14.984 -14.242 -2.062 1 97.88 123 ASP B C 1
ATOM 3420 O O . ASP B 1 123 ? 15.414 -15.312 -1.628 1 97.88 123 ASP B O 1
ATOM 3424 N N . TRP B 1 124 ? 15.586 -13 -1.722 1 98.31 124 TRP B N 1
ATOM 3425 C CA . TRP B 1 124 ? 16.625 -12.883 -0.703 1 98.31 124 TRP B CA 1
ATOM 3426 C C . TRP B 1 124 ? 16.016 -12.617 0.668 1 98.31 124 TRP B C 1
ATOM 3428 O O . TRP B 1 124 ? 16.688 -12.781 1.693 1 98.31 124 TRP B O 1
ATOM 3438 N N . LEU B 1 125 ? 14.789 -12.234 0.728 1 98.5 125 LEU B N 1
ATOM 3439 C CA . LEU B 1 125 ? 14.234 -11.516 1.87 1 98.5 125 LEU B CA 1
ATOM 3440 C C . LEU B 1 125 ? 13.336 -12.414 2.701 1 98.5 125 LEU B C 1
ATOM 3442 O O . LEU B 1 125 ? 12.883 -13.461 2.225 1 98.5 125 LEU B O 1
ATOM 3446 N N . THR B 1 126 ? 13.117 -12.023 3.922 1 97.81 126 THR B N 1
ATOM 3447 C CA . THR B 1 126 ? 12.156 -12.633 4.836 1 97.81 126 THR B CA 1
ATOM 3448 C C . THR B 1 126 ? 10.969 -11.703 5.062 1 97.81 126 THR B C 1
ATOM 3450 O O . THR B 1 126 ? 11 -10.539 4.668 1 97.81 126 THR B O 1
ATOM 3453 N N . VAL B 1 127 ? 9.961 -12.258 5.691 1 98.25 127 VAL B N 1
ATOM 3454 C CA . VAL B 1 127 ? 8.781 -11.453 5.969 1 98.25 127 VAL B CA 1
ATOM 3455 C C . VAL B 1 127 ? 9.148 -10.289 6.879 1 98.25 127 VAL B C 1
ATOM 3457 O O . VAL B 1 127 ? 8.602 -9.188 6.75 1 98.25 127 VAL B O 1
ATOM 3460 N N . GLU B 1 128 ? 10.102 -10.461 7.766 1 98.06 128 GLU B N 1
ATOM 3461 C CA . GLU B 1 128 ? 10.508 -9.422 8.703 1 98.06 128 GLU B CA 1
ATOM 3462 C C . GLU B 1 128 ? 11.18 -8.258 7.977 1 98.06 128 GLU B C 1
ATOM 3464 O O . GLU B 1 128 ? 11.039 -7.102 8.383 1 98.06 128 GLU B O 1
ATOM 3469 N N . ASP B 1 129 ? 11.875 -8.531 6.906 1 98.31 129 ASP B N 1
ATOM 3470 C CA . ASP B 1 129 ? 12.453 -7.473 6.09 1 98.31 129 ASP B CA 1
ATOM 3471 C C . ASP B 1 129 ? 11.375 -6.562 5.516 1 98.31 129 ASP B C 1
ATOM 3473 O O . ASP B 1 129 ? 11.602 -5.363 5.324 1 98.31 129 ASP B O 1
ATOM 3477 N N . TYR B 1 130 ? 10.234 -7.137 5.246 1 98.75 130 TYR B N 1
ATOM 3478 C CA . TYR B 1 130 ? 9.109 -6.344 4.77 1 98.75 130 TYR B CA 1
ATOM 3479 C C . TYR B 1 130 ? 8.43 -5.617 5.922 1 98.75 130 TYR B C 1
ATOM 3481 O O . TYR B 1 130 ? 8 -4.469 5.773 1 98.75 130 TYR B O 1
ATOM 3489 N N . ARG B 1 131 ? 8.344 -6.246 7.035 1 98.69 131 ARG B N 1
ATOM 3490 C CA . ARG B 1 131 ? 7.617 -5.723 8.188 1 98.69 131 ARG B CA 1
ATOM 3491 C C . ARG B 1 131 ? 8.273 -4.453 8.719 1 98.69 131 ARG B C 1
ATOM 3493 O O . ARG B 1 131 ? 7.586 -3.514 9.125 1 98.69 131 ARG B O 1
ATOM 3500 N N . GLU B 1 132 ? 9.531 -4.387 8.688 1 98.69 132 GLU B N 1
ATOM 3501 C CA . GLU B 1 132 ? 10.266 -3.291 9.312 1 98.69 132 GLU B CA 1
ATOM 3502 C C . GLU B 1 132 ? 9.859 -1.943 8.727 1 98.69 132 GLU B C 1
ATOM 3504 O O . GLU B 1 132 ? 9.422 -1.051 9.453 1 98.69 132 GLU B O 1
ATOM 3509 N N . PRO B 1 133 ? 9.922 -1.738 7.391 1 98.75 133 PRO B N 1
ATOM 3510 C CA . PRO B 1 133 ? 9.484 -0.448 6.852 1 98.75 133 PRO B CA 1
ATOM 3511 C C . PRO B 1 133 ? 7.984 -0.204 7.051 1 98.75 133 PRO B C 1
ATOM 3513 O O . PRO B 1 133 ? 7.562 0.939 7.246 1 98.75 133 PRO B O 1
ATOM 3516 N N . VAL B 1 134 ? 7.199 -1.227 7 1 98.94 134 VAL B N 1
ATOM 3517 C CA . VAL B 1 134 ? 5.758 -1.061 7.141 1 98.94 134 VAL B CA 1
ATOM 3518 C C . VAL B 1 134 ? 5.43 -0.559 8.547 1 98.94 134 VAL B C 1
ATOM 3520 O O . VAL B 1 134 ? 4.539 0.276 8.719 1 98.94 134 VAL B O 1
ATOM 3523 N N . GLU B 1 135 ? 6.16 -1.055 9.539 1 98.88 135 GLU B N 1
ATOM 3524 C CA . GLU B 1 135 ? 5.938 -0.633 10.914 1 98.88 135 GLU B CA 1
ATOM 3525 C C . GLU B 1 135 ? 6.219 0.857 11.094 1 98.88 135 GLU B C 1
ATOM 3527 O O . GLU B 1 135 ? 5.477 1.557 11.781 1 98.88 135 GLU B O 1
ATOM 3532 N N . VAL B 1 136 ? 7.215 1.333 10.461 1 98.88 136 VAL B N 1
ATOM 3533 C CA . VAL B 1 136 ? 7.629 2.721 10.648 1 98.88 136 VAL B CA 1
ATOM 3534 C C . VAL B 1 136 ? 6.863 3.619 9.68 1 98.88 136 VAL B C 1
ATOM 3536 O O . VAL B 1 136 ? 6.188 4.562 10.102 1 98.88 136 VAL B O 1
ATOM 3539 N N . ASN B 1 137 ? 6.922 3.301 8.359 1 98.94 137 ASN B N 1
ATOM 3540 C CA . ASN B 1 137 ? 6.445 4.195 7.312 1 98.94 137 ASN B CA 1
ATOM 3541 C C . ASN B 1 137 ? 4.918 4.273 7.293 1 98.94 137 ASN B C 1
ATOM 3543 O O . ASN B 1 137 ? 4.352 5.297 6.914 1 98.94 137 ASN B O 1
ATOM 3547 N N . LEU B 1 138 ? 4.316 3.148 7.676 1 98.94 138 LEU B N 1
ATOM 3548 C CA . LEU B 1 138 ? 2.861 3.109 7.582 1 98.94 138 LEU B CA 1
ATOM 3549 C C . LEU B 1 138 ? 2.223 3.195 8.961 1 98.94 138 LEU B C 1
ATOM 3551 O O . LEU B 1 138 ? 1.521 4.164 9.266 1 98.94 138 LEU B O 1
ATOM 3555 N N . PHE B 1 139 ? 2.502 2.195 9.805 1 98.94 139 PHE B N 1
ATOM 3556 C CA . PHE B 1 139 ? 1.807 2.15 11.086 1 98.94 139 PHE B CA 1
ATOM 3557 C C . PHE B 1 139 ? 2.25 3.299 11.984 1 98.94 139 PHE B C 1
ATOM 3559 O O . PHE B 1 139 ? 1.447 3.848 12.742 1 98.94 139 PHE B O 1
ATOM 3566 N N . GLY B 1 140 ? 3.562 3.617 11.977 1 98.94 140 GLY B N 1
ATOM 3567 C CA . GLY B 1 140 ? 4.004 4.809 12.688 1 98.94 140 GLY B CA 1
ATOM 3568 C C . GLY B 1 140 ? 3.285 6.066 12.242 1 98.94 140 GLY B C 1
ATOM 3569 O O . GLY B 1 140 ? 2.822 6.852 13.07 1 98.94 140 GLY B O 1
ATOM 3570 N N . LEU B 1 141 ? 3.162 6.246 10.953 1 98.94 141 LEU B N 1
ATOM 3571 C CA . LEU B 1 141 ? 2.467 7.379 10.359 1 98.94 141 LEU B CA 1
ATOM 3572 C C . LEU B 1 141 ? 1.001 7.398 10.773 1 98.94 141 LEU B C 1
ATOM 3574 O O . LEU B 1 141 ? 0.48 8.438 11.18 1 98.94 141 LEU B O 1
ATOM 3578 N N . ILE B 1 142 ? 0.336 6.254 10.695 1 98.94 142 ILE B N 1
ATOM 3579 C CA . ILE B 1 142 ? -1.074 6.141 11.047 1 98.94 142 ILE B CA 1
ATOM 3580 C C . ILE B 1 142 ? -1.258 6.445 12.531 1 98.94 142 ILE B C 1
ATOM 3582 O O . ILE B 1 142 ? -2.172 7.18 12.914 1 98.94 142 ILE B O 1
ATOM 3586 N N . ASN B 1 143 ? -0.385 5.879 13.32 1 98.88 143 ASN B N 1
ATOM 3587 C CA . ASN B 1 143 ? -0.463 6.055 14.766 1 98.88 143 ASN B CA 1
ATOM 3588 C C . ASN B 1 143 ? -0.358 7.523 15.156 1 98.88 143 ASN B C 1
ATOM 3590 O O . ASN B 1 143 ? -1.177 8.023 15.93 1 98.88 143 ASN B O 1
ATOM 3594 N N . VAL B 1 144 ? 0.584 8.195 14.641 1 98.94 144 VAL B N 1
ATOM 3595 C CA . VAL B 1 144 ? 0.763 9.617 14.922 1 98.94 144 VAL B CA 1
ATOM 3596 C C . VAL B 1 144 ? -0.441 10.406 14.414 1 98.94 144 VAL B C 1
ATOM 3598 O O . VAL B 1 144 ? -0.978 11.258 15.117 1 98.94 144 VAL B O 1
ATOM 3601 N N . THR B 1 145 ? -0.877 10.125 13.203 1 98.94 145 THR B N 1
ATOM 3602 C CA . THR B 1 145 ? -1.993 10.836 12.594 1 98.94 145 THR B CA 1
ATOM 3603 C C . THR B 1 145 ? -3.246 10.727 13.453 1 98.94 145 THR B C 1
ATOM 3605 O O . THR B 1 145 ? -3.887 11.734 13.766 1 98.94 145 THR B O 1
ATOM 3608 N N . LEU B 1 146 ? -3.564 9.508 13.875 1 98.75 146 LEU B N 1
ATOM 3609 C CA . LEU B 1 146 ? -4.797 9.273 14.617 1 98.75 146 LEU B CA 1
ATOM 3610 C C . LEU B 1 146 ? -4.766 10 15.961 1 98.75 146 LEU B C 1
ATOM 3612 O O . LEU B 1 146 ? -5.789 10.516 16.422 1 98.75 146 LEU B O 1
ATOM 3616 N N . ASN B 1 147 ? -3.617 10.062 16.562 1 98.75 147 ASN B N 1
ATOM 3617 C CA . ASN B 1 147 ? -3.506 10.688 17.875 1 98.75 147 ASN B CA 1
ATOM 3618 C C . ASN B 1 147 ? -3.488 12.211 17.781 1 98.75 147 ASN B C 1
ATOM 3620 O O . ASN B 1 147 ? -3.932 12.898 18.703 1 98.75 147 ASN B O 1
ATOM 3624 N N . MET B 1 148 ? -3.049 12.773 16.688 1 98.88 148 MET B N 1
ATOM 3625 C CA . MET B 1 148 ? -2.941 14.219 16.516 1 98.88 148 MET B CA 1
ATOM 3626 C C . MET B 1 148 ? -4.188 14.781 15.844 1 98.88 148 MET B C 1
ATOM 3628 O O . MET B 1 148 ? -4.422 15.992 15.883 1 98.88 148 MET B O 1
ATOM 3632 N N . LEU B 1 149 ? -4.969 13.945 15.266 1 98.56 149 LEU B N 1
ATOM 3633 C CA . LEU B 1 149 ? -6.027 14.328 14.336 1 98.56 149 LEU B CA 1
ATOM 3634 C C . LEU B 1 149 ? -7.055 15.227 15.016 1 98.56 149 LEU B C 1
ATOM 3636 O O . LEU B 1 149 ? -7.508 16.203 14.43 1 98.56 149 LEU B O 1
ATOM 3640 N N . PRO B 1 150 ? -7.449 14.938 16.297 1 97.69 150 PRO B N 1
ATOM 3641 C CA . PRO B 1 150 ? -8.398 15.844 16.938 1 97.69 150 PRO B CA 1
ATOM 3642 C C . PRO B 1 150 ? -7.887 17.281 17.016 1 97.69 150 PRO B C 1
ATOM 3644 O O . PRO B 1 150 ? -8.664 18.219 16.844 1 97.69 150 PRO B O 1
ATOM 3647 N N . LEU B 1 151 ? -6.625 17.469 17.203 1 98.56 151 LEU B N 1
ATOM 3648 C CA . LEU B 1 151 ? -6.035 18.797 17.297 1 98.56 151 LEU B CA 1
ATOM 3649 C C . LEU B 1 151 ? -5.988 19.453 15.922 1 98.56 151 LEU B C 1
ATOM 3651 O O . LEU B 1 151 ? -6.145 20.672 15.805 1 98.56 151 LEU B O 1
ATOM 3655 N N . VAL B 1 152 ? -5.758 18.656 14.891 1 98.81 152 VAL B N 1
ATOM 3656 C CA . VAL B 1 152 ? -5.73 19.172 13.531 1 98.81 152 VAL B CA 1
ATOM 3657 C C . VAL B 1 152 ? -7.133 19.625 13.117 1 98.81 152 VAL B C 1
ATOM 3659 O O . VAL B 1 152 ? -7.301 20.672 12.492 1 98.81 152 VAL B O 1
ATOM 3662 N N . LYS B 1 153 ? -8.125 18.828 13.453 1 98.06 153 LYS B N 1
ATOM 3663 C CA . LYS B 1 153 ? -9.508 19.203 13.172 1 98.06 153 LYS B CA 1
ATOM 3664 C C . LYS B 1 153 ? -9.867 20.516 13.867 1 98.06 153 LYS B C 1
ATOM 3666 O O . LYS B 1 153 ? -10.531 21.359 13.281 1 98.06 153 LYS B O 1
ATOM 3671 N N . LYS B 1 154 ? -9.422 20.609 15.102 1 97.12 154 LYS B N 1
ATOM 3672 C CA . LYS B 1 154 ? -9.711 21.797 15.883 1 97.12 154 LYS B CA 1
ATOM 3673 C C . LYS B 1 154 ? -9.188 23.047 15.172 1 97.12 154 LYS B C 1
ATOM 3675 O O . LYS B 1 154 ? -9.852 24.094 15.172 1 97.12 154 LYS B O 1
ATOM 3680 N N . ALA B 1 155 ? -8.117 22.953 14.523 1 97.88 155 ALA B N 1
ATOM 3681 C CA . ALA B 1 155 ? -7.48 24.094 13.859 1 97.88 155 ALA B CA 1
ATOM 3682 C C . ALA B 1 155 ? -7.934 24.203 12.406 1 97.88 155 ALA B C 1
ATOM 3684 O O . ALA B 1 155 ? -7.566 25.141 11.703 1 97.88 155 ALA B O 1
ATOM 3685 N N . GLN B 1 156 ? -8.734 23.203 11.945 1 97.75 156 GLN B N 1
ATOM 3686 C CA . GLN B 1 156 ? -9 23.094 10.516 1 97.75 156 GLN B CA 1
ATOM 3687 C C . GLN B 1 156 ? -7.711 23.188 9.711 1 97.75 156 GLN B C 1
ATOM 3689 O O . GLN B 1 156 ? -7.613 24.016 8.789 1 97.75 156 GLN B O 1
ATOM 3694 N N . GLY B 1 157 ? -6.789 22.328 10.117 1 98.44 157 GLY B N 1
ATOM 3695 C CA . GLY B 1 157 ? -5.418 22.469 9.664 1 98.44 157 GLY B CA 1
ATOM 3696 C C . GLY B 1 157 ? -5.094 21.578 8.477 1 98.44 157 GLY B C 1
ATOM 3697 O O . GLY B 1 157 ? -5.93 21.375 7.59 1 98.44 157 GLY B O 1
ATOM 3698 N N . ARG B 1 158 ? -3.756 21.172 8.43 1 98.75 158 ARG B N 1
ATOM 3699 C CA . ARG B 1 158 ? -3.193 20.438 7.297 1 98.75 158 ARG B CA 1
ATOM 3700 C C . ARG B 1 158 ? -2.477 19.172 7.766 1 98.75 158 ARG B C 1
ATOM 3702 O O . ARG B 1 158 ? -1.811 19.188 8.805 1 98.75 158 ARG B O 1
ATOM 3709 N N . VAL B 1 159 ? -2.721 18.109 7.066 1 98.94 159 VAL B N 1
ATOM 3710 C CA . VAL B 1 159 ? -1.896 16.922 7.227 1 98.94 159 VAL B CA 1
ATOM 3711 C C . VAL B 1 159 ? -1.059 16.703 5.969 1 98.94 159 VAL B C 1
ATOM 3713 O O . VAL B 1 159 ? -1.584 16.719 4.855 1 98.94 159 VAL B O 1
ATOM 3716 N N . ILE B 1 160 ? 0.217 16.578 6.133 1 99 160 ILE B N 1
ATOM 3717 C CA . ILE B 1 160 ? 1.15 16.297 5.047 1 99 160 ILE B CA 1
ATOM 3718 C C . ILE B 1 160 ? 1.83 14.953 5.281 1 99 160 ILE B C 1
ATOM 3720 O O . ILE B 1 160 ? 2.525 14.773 6.285 1 99 160 ILE B O 1
ATOM 3724 N N . ASN B 1 161 ? 1.562 14.023 4.457 1 98.94 161 ASN B N 1
ATOM 3725 C CA . ASN B 1 161 ? 2.213 12.719 4.5 1 98.94 161 ASN B CA 1
ATOM 3726 C C . ASN B 1 161 ? 3.322 12.602 3.457 1 98.94 161 ASN B C 1
ATOM 3728 O O . ASN B 1 161 ? 3.086 12.836 2.27 1 98.94 161 ASN B O 1
ATOM 3732 N N . VAL B 1 162 ? 4.52 12.258 3.932 1 98.94 162 VAL B N 1
ATOM 3733 C CA . VAL B 1 162 ? 5.637 12.102 3.008 1 98.94 162 VAL B CA 1
ATOM 3734 C C . VAL B 1 162 ? 5.695 10.656 2.514 1 98.94 162 VAL B C 1
ATOM 3736 O O . VAL B 1 162 ? 6.055 9.75 3.27 1 98.94 162 VAL B O 1
ATOM 3739 N N . SER B 1 163 ? 5.355 10.477 1.31 1 98.69 163 SER B N 1
ATOM 3740 C CA . SER B 1 163 ? 5.461 9.188 0.63 1 98.69 163 SER B CA 1
ATOM 3741 C C . SER B 1 163 ? 6.738 9.109 -0.198 1 98.69 163 SER B C 1
ATOM 3743 O O . SER B 1 163 ? 7.832 9.367 0.31 1 98.69 163 SER B O 1
ATOM 3745 N N . SER B 1 164 ? 6.684 8.789 -1.434 1 98.19 164 SER B N 1
ATOM 3746 C CA . SER B 1 164 ? 7.777 8.609 -2.379 1 98.19 164 SER B CA 1
ATOM 3747 C C . SER B 1 164 ? 7.262 8.234 -3.764 1 98.19 164 SER B C 1
ATOM 3749 O O . SER B 1 164 ? 6.105 7.832 -3.912 1 98.19 164 SER B O 1
ATOM 3751 N N . ILE B 1 165 ? 8.125 8.445 -4.758 1 97.31 165 ILE B N 1
ATOM 3752 C CA . ILE B 1 165 ? 7.832 7.828 -6.047 1 97.31 165 ILE B CA 1
ATOM 3753 C C . ILE B 1 165 ? 7.688 6.316 -5.875 1 97.31 165 ILE B C 1
ATOM 3755 O O . ILE B 1 165 ? 7.02 5.656 -6.676 1 97.31 165 ILE B O 1
ATOM 3759 N N . GLY B 1 166 ? 8.289 5.793 -4.801 1 97.62 166 GLY B N 1
ATOM 3760 C CA . GLY B 1 166 ? 8.156 4.387 -4.465 1 97.62 166 GLY B CA 1
ATOM 3761 C C . GLY B 1 166 ? 6.746 4.004 -4.055 1 97.62 166 GLY B C 1
ATOM 3762 O O . GLY B 1 166 ? 6.43 2.822 -3.914 1 97.62 166 GLY B O 1
ATOM 3763 N N . GLY B 1 167 ? 5.867 4.969 -3.852 1 98.31 167 GLY B N 1
ATOM 3764 C CA . GLY B 1 167 ? 4.453 4.734 -3.598 1 98.31 167 GLY B CA 1
ATOM 3765 C C . GLY B 1 167 ? 3.623 4.652 -4.863 1 98.31 167 GLY B C 1
ATOM 3766 O O . GLY B 1 167 ? 2.424 4.375 -4.809 1 98.31 167 GLY B O 1
ATOM 3767 N N . ARG B 1 168 ? 4.328 4.871 -6.023 1 96.5 168 ARG B N 1
ATOM 3768 C CA . ARG B 1 168 ? 3.674 4.887 -7.324 1 96.5 168 ARG B CA 1
ATOM 3769 C C . ARG B 1 168 ? 4.242 3.803 -8.234 1 96.5 168 ARG B C 1
ATOM 3771 O O . ARG B 1 168 ? 3.564 3.334 -9.156 1 96.5 168 ARG B O 1
ATOM 3778 N N . LEU B 1 169 ? 5.449 3.512 -8.047 1 96.56 169 LEU B N 1
ATOM 3779 C CA . LEU B 1 169 ? 6.184 2.584 -8.898 1 96.56 169 LEU B CA 1
ATOM 3780 C C . LEU B 1 169 ? 7.07 1.664 -8.07 1 96.56 169 LEU B C 1
ATOM 3782 O O . LEU B 1 169 ? 7.762 2.119 -7.156 1 96.56 169 LEU B O 1
ATOM 3786 N N . ALA B 1 170 ? 7.051 0.387 -8.414 1 96.75 170 ALA B N 1
ATOM 3787 C CA . ALA B 1 170 ? 7.84 -0.594 -7.672 1 96.75 170 ALA B CA 1
ATOM 3788 C C . ALA B 1 170 ? 9.227 -0.767 -8.289 1 96.75 170 ALA B C 1
ATOM 3790 O O . ALA B 1 170 ? 9.359 -1.332 -9.383 1 96.75 170 ALA B O 1
ATOM 3791 N N . PHE B 1 171 ? 10.297 -0.421 -7.57 1 91.19 171 PHE B N 1
ATOM 3792 C CA . PHE B 1 171 ? 11.648 -0.416 -8.117 1 91.19 171 PHE B CA 1
ATOM 3793 C C . PHE B 1 171 ? 12.445 -1.611 -7.609 1 91.19 171 PHE B C 1
ATOM 3795 O O . PHE B 1 171 ? 13.469 -1.979 -8.195 1 91.19 171 PHE B O 1
ATOM 3802 N N . SER B 1 172 ? 12 -2.107 -6.512 1 90.81 172 SER B N 1
ATOM 3803 C CA . SER B 1 172 ? 12.805 -3.143 -5.871 1 90.81 172 SER B CA 1
ATOM 3804 C C . SER B 1 172 ? 11.969 -3.975 -4.906 1 90.81 172 SER B C 1
ATOM 3806 O O . SER B 1 172 ? 10.859 -3.584 -4.543 1 90.81 172 SER B O 1
ATOM 3808 N N . GLY B 1 173 ? 12.594 -5.125 -4.602 1 95.75 173 GLY B N 1
ATOM 3809 C CA . GLY B 1 173 ? 12.047 -5.867 -3.477 1 95.75 173 GLY B CA 1
ATOM 3810 C C . GLY B 1 173 ? 12.352 -5.227 -2.135 1 95.75 173 GLY B C 1
ATOM 3811 O O . GLY B 1 173 ? 13.305 -4.461 -2.012 1 95.75 173 GLY B O 1
ATOM 3812 N N . GLY B 1 174 ? 11.586 -5.648 -1.125 1 98 174 GLY B N 1
ATOM 3813 C CA . GLY B 1 174 ? 11.688 -5.07 0.205 1 98 174 GLY B CA 1
ATOM 3814 C C . GLY B 1 174 ? 10.406 -4.391 0.66 1 98 174 GLY B C 1
ATOM 3815 O O . GLY B 1 174 ? 9.453 -4.277 -0.109 1 98 174 GLY B O 1
ATOM 3816 N N . GLY B 1 175 ? 10.414 -3.928 1.896 1 98.62 175 GLY B N 1
ATOM 3817 C CA . GLY B 1 175 ? 9.188 -3.42 2.492 1 98.62 175 GLY B CA 1
ATOM 3818 C C . GLY B 1 175 ? 8.945 -1.952 2.197 1 98.62 175 GLY B C 1
ATOM 3819 O O . GLY B 1 175 ? 7.863 -1.428 2.48 1 98.62 175 GLY B O 1
ATOM 3820 N N . TYR B 1 176 ? 9.906 -1.272 1.582 1 98.69 176 TYR B N 1
ATOM 3821 C CA . TYR B 1 176 ? 9.766 0.16 1.349 1 98.69 176 TYR B CA 1
ATOM 3822 C C . TYR B 1 176 ? 8.633 0.442 0.371 1 98.69 176 TYR B C 1
ATOM 3824 O O . TYR B 1 176 ? 7.723 1.221 0.671 1 98.69 176 TYR B O 1
ATOM 3832 N N . VAL B 1 177 ? 8.641 -0.237 -0.784 1 98.75 177 VAL B N 1
ATOM 3833 C CA . VAL B 1 177 ? 7.672 0.007 -1.846 1 98.75 177 VAL B CA 1
ATOM 3834 C C . VAL B 1 177 ? 6.266 -0.316 -1.345 1 98.75 177 VAL B C 1
ATOM 3836 O O . VAL B 1 177 ? 5.383 0.542 -1.364 1 98.75 177 VAL B O 1
ATOM 3839 N N . PRO B 1 178 ? 6.051 -1.508 -0.787 1 98.88 178 PRO B N 1
ATOM 3840 C CA . PRO B 1 178 ? 4.703 -1.751 -0.27 1 98.88 178 PRO B CA 1
ATOM 3841 C C . PRO B 1 178 ? 4.297 -0.754 0.814 1 98.88 178 PRO B C 1
ATOM 3843 O O . PRO B 1 178 ? 3.133 -0.355 0.887 1 98.88 178 PRO B O 1
ATOM 3846 N N . SER B 1 179 ? 5.188 -0.36 1.676 1 98.94 179 SER B N 1
ATOM 3847 C CA . SER B 1 179 ? 4.855 0.59 2.73 1 98.94 179 SER B CA 1
ATOM 3848 C C . SER B 1 179 ? 4.414 1.93 2.15 1 98.94 179 SER B C 1
ATOM 3850 O O . SER B 1 179 ? 3.447 2.529 2.621 1 98.94 179 SER B O 1
ATOM 3852 N N . LYS B 1 180 ? 5.113 2.398 1.157 1 98.94 180 LYS B N 1
ATOM 3853 C CA . LYS B 1 180 ? 4.797 3.707 0.594 1 98.94 180 LYS B CA 1
ATOM 3854 C C . LYS B 1 180 ? 3.559 3.641 -0.292 1 98.94 180 LYS B C 1
ATOM 3856 O O . LYS B 1 180 ? 2.785 4.598 -0.361 1 98.94 180 LYS B O 1
ATOM 3861 N N . TYR B 1 181 ? 3.311 2.471 -0.969 1 98.88 181 TYR B N 1
ATOM 3862 C CA . TYR B 1 181 ? 2.018 2.26 -1.609 1 98.88 181 TYR B CA 1
ATOM 3863 C C . TYR B 1 181 ? 0.883 2.377 -0.599 1 98.88 181 TYR B C 1
ATOM 3865 O O . TYR B 1 181 ? -0.116 3.055 -0.854 1 98.88 181 TYR B O 1
ATOM 3873 N N . ALA B 1 182 ? 1.093 1.744 0.486 1 98.94 182 ALA B N 1
ATOM 3874 C CA . ALA B 1 182 ? 0.072 1.764 1.531 1 98.94 182 ALA B CA 1
ATOM 3875 C C . ALA B 1 182 ? -0.155 3.182 2.049 1 98.94 182 ALA B C 1
ATOM 3877 O O . ALA B 1 182 ? -1.29 3.568 2.338 1 98.94 182 ALA B O 1
ATOM 3878 N N . VAL B 1 183 ? 0.902 3.955 2.152 1 98.94 183 VAL B N 1
ATOM 3879 C CA . VAL B 1 183 ? 0.8 5.34 2.598 1 98.94 183 VAL B CA 1
ATOM 3880 C C . VAL B 1 183 ? -0.072 6.133 1.628 1 98.94 183 VAL B C 1
ATOM 3882 O O . VAL B 1 183 ? -0.884 6.961 2.047 1 98.94 183 VAL B O 1
ATOM 3885 N N . GLU B 1 184 ? 0.062 5.906 0.32 1 98.81 184 GLU B N 1
ATOM 3886 C CA . GLU B 1 184 ? -0.778 6.578 -0.667 1 98.81 184 GLU B CA 1
ATOM 3887 C C . GLU B 1 184 ? -2.254 6.27 -0.438 1 98.81 184 GLU B C 1
ATOM 3889 O O . GLU B 1 184 ? -3.096 7.172 -0.472 1 98.81 184 GLU B O 1
ATOM 3894 N N . GLY B 1 185 ? -2.529 5.008 -0.245 1 98.75 185 GLY B N 1
ATOM 3895 C CA . GLY B 1 185 ? -3.904 4.613 0.016 1 98.75 185 GLY B CA 1
ATOM 3896 C C . GLY B 1 185 ? -4.477 5.242 1.273 1 98.75 185 GLY B C 1
ATOM 3897 O O . GLY B 1 185 ? -5.605 5.734 1.269 1 98.75 185 GLY B O 1
ATOM 3898 N N . PHE B 1 186 ? -3.66 5.207 2.365 1 98.94 186 PHE B N 1
ATOM 3899 C CA . PHE B 1 186 ? -4.086 5.832 3.613 1 98.94 186 PHE B CA 1
ATOM 3900 C C . PHE B 1 186 ? -4.324 7.324 3.42 1 98.94 186 PHE B C 1
ATOM 3902 O O . PHE B 1 186 ? -5.332 7.863 3.879 1 98.94 186 PHE B O 1
ATOM 3909 N N . ASN B 1 187 ? -3.379 7.953 2.738 1 98.94 187 ASN B N 1
ATOM 3910 C CA . ASN B 1 187 ? -3.449 9.391 2.5 1 98.94 187 ASN B CA 1
ATOM 3911 C C . ASN B 1 187 ? -4.75 9.781 1.805 1 98.94 187 ASN B C 1
ATOM 3913 O O . ASN B 1 187 ? -5.434 10.711 2.234 1 98.94 187 ASN B O 1
ATOM 3917 N N . ASP B 1 188 ? -5.082 9.117 0.748 1 98.56 188 ASP B N 1
ATOM 3918 C CA . ASP B 1 188 ? -6.266 9.461 -0.035 1 98.56 188 ASP B CA 1
ATOM 3919 C C . ASP B 1 188 ? -7.543 9.203 0.762 1 98.56 188 ASP B C 1
ATOM 3921 O O . ASP B 1 188 ? -8.508 9.961 0.648 1 98.56 188 ASP B O 1
ATOM 3925 N N . SER B 1 189 ? -7.551 8.102 1.538 1 98.44 189 SER B N 1
ATOM 3926 C CA . SER B 1 189 ? -8.688 7.844 2.416 1 98.44 189 SER B CA 1
ATOM 3927 C C . SER B 1 189 ? -8.859 8.961 3.436 1 98.44 189 SER B C 1
ATOM 3929 O O . SER B 1 189 ? -9.977 9.453 3.646 1 98.44 189 SER B O 1
ATOM 3931 N N . LEU B 1 190 ? -7.777 9.32 4.023 1 98.81 190 LEU B N 1
ATOM 3932 C CA . LEU B 1 190 ? -7.801 10.383 5.023 1 98.81 190 LEU B CA 1
ATOM 3933 C C . LEU B 1 190 ? -8.258 11.695 4.41 1 98.81 190 LEU B C 1
ATOM 3935 O O . LEU B 1 190 ? -9.062 12.414 5.008 1 98.81 190 LEU B O 1
ATOM 3939 N N . ARG B 1 191 ? -7.742 12.023 3.268 1 98.69 191 ARG B N 1
ATOM 3940 C CA . ARG B 1 191 ? -8.094 13.266 2.576 1 98.69 191 ARG B CA 1
ATOM 3941 C C . ARG B 1 191 ? -9.602 13.375 2.383 1 98.69 191 ARG B C 1
ATOM 3943 O O . ARG B 1 191 ? -10.203 14.406 2.695 1 98.69 191 ARG B O 1
ATOM 3950 N N . ARG B 1 192 ? -10.156 12.336 1.929 1 97.56 192 ARG B N 1
ATOM 3951 C CA . ARG B 1 192 ? -11.594 12.344 1.661 1 97.56 192 ARG B CA 1
ATOM 3952 C C . ARG B 1 192 ? -12.391 12.414 2.959 1 97.56 192 ARG B C 1
ATOM 3954 O O . ARG B 1 192 ? -13.391 13.133 3.039 1 97.56 192 ARG B O 1
ATOM 3961 N N . ASP B 1 193 ? -11.945 11.727 3.984 1 97.38 193 ASP B N 1
ATOM 3962 C CA . ASP B 1 193 ? -12.625 11.703 5.273 1 97.38 193 ASP B CA 1
ATOM 3963 C C . ASP B 1 193 ? -12.57 13.07 5.949 1 97.38 193 ASP B C 1
ATOM 3965 O O . ASP B 1 193 ? -13.484 13.445 6.691 1 97.38 193 ASP B O 1
ATOM 3969 N N . MET B 1 194 ? -11.516 13.82 5.711 1 97.94 194 MET B N 1
ATOM 3970 C CA . MET B 1 194 ? -11.266 15.031 6.488 1 97.94 194 MET B CA 1
ATOM 3971 C C . MET B 1 194 ? -11.789 16.266 5.762 1 97.94 194 MET B C 1
ATOM 3973 O O . MET B 1 194 ? -11.867 17.344 6.348 1 97.94 194 MET B O 1
ATOM 3977 N N . LYS B 1 195 ? -12.211 16.047 4.547 1 96.81 195 LYS B N 1
ATOM 3978 C CA . LYS B 1 195 ? -12.656 17.188 3.742 1 96.81 195 LYS B CA 1
ATOM 3979 C C . LYS B 1 195 ? -13.781 17.953 4.441 1 96.81 195 LYS B C 1
ATOM 3981 O O . LYS B 1 195 ? -13.75 19.172 4.52 1 96.81 195 LYS B O 1
ATOM 3986 N N . ALA B 1 196 ? -14.672 17.234 5.059 1 95.62 196 ALA B N 1
ATOM 3987 C CA . ALA B 1 196 ? -15.836 17.844 5.68 1 95.62 196 ALA B CA 1
ATOM 3988 C C . ALA B 1 196 ? -15.445 18.641 6.922 1 95.62 196 ALA B C 1
ATOM 3990 O O . ALA B 1 196 ? -16.203 19.484 7.398 1 95.62 196 ALA B O 1
ATOM 3991 N N . PHE B 1 197 ? -14.312 18.406 7.434 1 97.38 197 PHE B N 1
ATOM 3992 C CA . PHE B 1 197 ? -13.867 19.062 8.656 1 97.38 197 PHE B CA 1
ATOM 3993 C C . PHE B 1 197 ? -13 20.266 8.344 1 97.38 197 PHE B C 1
ATOM 3995 O O . PHE B 1 197 ? -12.461 20.906 9.25 1 97.38 197 PHE B O 1
ATOM 4002 N N . GLY B 1 198 ? -12.773 20.547 7.027 1 97.12 198 GLY B N 1
ATOM 4003 C CA . GLY B 1 198 ? -11.93 21.656 6.637 1 97.12 198 GLY B CA 1
ATOM 4004 C C . GLY B 1 198 ? -10.445 21.344 6.738 1 97.12 198 GLY B C 1
ATOM 4005 O O . GLY B 1 198 ? -9.617 22.266 6.742 1 97.12 198 GLY B O 1
ATOM 4006 N N . VAL B 1 199 ? -10.117 20.078 6.926 1 98.44 199 VAL B N 1
ATOM 4007 C CA . VAL B 1 199 ? -8.727 19.656 7.02 1 98.44 199 VAL B CA 1
ATOM 4008 C C . VAL B 1 199 ? -8.219 19.266 5.637 1 98.44 199 VAL B C 1
ATOM 4010 O O . VAL B 1 199 ? -8.828 18.438 4.953 1 98.44 199 VAL B O 1
ATOM 4013 N N . HIS B 1 200 ? -7.113 19.875 5.203 1 98.5 200 HIS B N 1
ATOM 4014 C CA . HIS B 1 200 ? -6.492 19.516 3.936 1 98.5 200 HIS B CA 1
ATOM 4015 C C . HIS B 1 200 ? -5.402 18.469 4.133 1 98.5 200 HIS B C 1
ATOM 4017 O O . HIS B 1 200 ? -4.598 18.578 5.066 1 98.5 200 HIS B O 1
ATOM 4023 N N . VAL B 1 201 ? -5.438 17.438 3.322 1 98.88 201 VAL B N 1
ATOM 4024 C CA . VAL B 1 201 ? -4.457 16.359 3.385 1 98.88 201 VAL B CA 1
ATOM 4025 C C . VAL B 1 201 ? -3.689 16.281 2.066 1 98.88 201 VAL B C 1
ATOM 4027 O O . VAL B 1 201 ? -4.293 16.172 0.996 1 98.88 201 VAL B O 1
ATOM 4030 N N . SER B 1 202 ? -2.352 16.391 2.139 1 98.88 202 SER B N 1
ATOM 4031 C CA . SER B 1 202 ? -1.488 16.344 0.963 1 98.88 202 SER B CA 1
ATOM 4032 C C . SER B 1 202 ? -0.471 15.211 1.073 1 98.88 202 SER B C 1
ATOM 4034 O O . SER B 1 202 ? -0.076 14.828 2.176 1 98.88 202 SER B O 1
ATOM 4036 N N . CYS B 1 203 ? -0.138 14.719 -0.033 1 98.81 203 CYS B N 1
ATOM 4037 C CA . CYS B 1 203 ? 0.905 13.703 -0.136 1 98.81 203 CYS B CA 1
ATOM 4038 C C . CYS B 1 203 ? 2.123 14.25 -0.874 1 98.81 203 CYS B C 1
ATOM 4040 O O . CYS B 1 203 ? 2.002 14.758 -1.989 1 98.81 203 CYS B O 1
ATOM 4042 N N . ILE B 1 204 ? 3.293 14.203 -0.232 1 98.94 204 ILE B N 1
ATOM 4043 C CA . ILE B 1 204 ? 4.547 14.57 -0.887 1 98.94 204 ILE B CA 1
ATOM 4044 C C . ILE B 1 204 ? 5.207 13.312 -1.457 1 98.94 204 ILE B C 1
ATOM 4046 O O . ILE B 1 204 ? 5.402 12.328 -0.743 1 98.94 204 ILE B O 1
ATOM 4050 N N . GLU B 1 205 ? 5.566 13.328 -2.688 1 98.62 205 GLU B N 1
ATOM 4051 C CA . GLU B 1 205 ? 6.148 12.18 -3.375 1 98.62 205 GLU B CA 1
ATOM 4052 C C . GLU B 1 205 ? 7.516 12.516 -3.957 1 98.62 205 GLU B C 1
ATOM 4054 O O . GLU B 1 205 ? 7.656 12.695 -5.168 1 98.62 205 GLU B O 1
ATOM 4059 N N . PRO B 1 206 ? 8.523 12.469 -3.115 1 98.38 206 PRO B N 1
ATOM 4060 C CA . PRO B 1 206 ? 9.875 12.781 -3.596 1 98.38 206 PRO B CA 1
ATOM 4061 C C . PRO B 1 206 ? 10.43 11.703 -4.527 1 98.38 206 PRO B C 1
ATOM 4063 O O . PRO B 1 206 ? 10.148 10.516 -4.34 1 98.38 206 PRO B O 1
ATOM 4066 N N . GLY B 1 207 ? 11.234 12.18 -5.512 1 96.69 207 GLY B N 1
ATOM 4067 C CA . GLY B 1 207 ? 12.078 11.258 -6.258 1 96.69 207 GLY B CA 1
ATOM 4068 C C . GLY B 1 207 ? 13.32 10.836 -5.492 1 96.69 207 GLY B C 1
ATOM 4069 O O . GLY B 1 207 ? 13.266 10.609 -4.281 1 96.69 207 GLY B O 1
ATOM 4070 N N . LEU B 1 208 ? 14.391 10.664 -6.184 1 94.12 208 LEU B N 1
ATOM 4071 C CA . LEU B 1 208 ? 15.641 10.258 -5.543 1 94.12 208 LEU B CA 1
ATOM 4072 C C . LEU B 1 208 ? 16.438 11.477 -5.082 1 94.12 208 LEU B C 1
ATOM 4074 O O . LEU B 1 208 ? 16.953 12.234 -5.91 1 94.12 208 LEU B O 1
ATOM 4078 N N . PHE B 1 209 ? 16.484 11.672 -3.785 1 95.69 209 PHE B N 1
ATOM 4079 C CA . PHE B 1 209 ? 17.234 12.766 -3.188 1 95.69 209 PHE B CA 1
ATOM 4080 C C . PHE B 1 209 ? 18.422 12.234 -2.373 1 95.69 209 PHE B C 1
ATOM 4082 O O . PHE B 1 209 ? 18.328 11.156 -1.788 1 95.69 209 PHE B O 1
ATOM 4089 N N . LYS B 1 210 ? 19.438 13.016 -2.346 1 92.88 210 LYS B N 1
ATOM 4090 C CA . LYS B 1 210 ? 20.594 12.641 -1.535 1 92.88 210 LYS B CA 1
ATOM 4091 C C . LYS B 1 210 ? 20.328 12.898 -0.054 1 92.88 210 LYS B C 1
ATOM 4093 O O . LYS B 1 210 ? 20.359 14.039 0.4 1 92.88 210 LYS B O 1
ATOM 4098 N N . THR B 1 211 ? 20.016 11.867 0.663 1 93.81 211 THR B N 1
ATOM 4099 C CA . THR B 1 211 ? 19.812 11.883 2.105 1 93.81 211 THR B CA 1
ATOM 4100 C C . THR B 1 211 ? 20.453 10.656 2.756 1 93.81 211 THR B C 1
ATOM 4102 O O . THR B 1 211 ? 20.953 9.773 2.061 1 93.81 211 THR B O 1
ATOM 4105 N N . GLU B 1 212 ? 20.484 10.641 4.105 1 91.44 212 GLU B N 1
ATOM 4106 C CA . GLU B 1 212 ? 20.969 9.445 4.797 1 91.44 212 GLU B CA 1
ATOM 4107 C C . GLU B 1 212 ? 20.125 8.227 4.441 1 91.44 212 GLU B C 1
ATOM 4109 O O . GLU B 1 212 ? 20.641 7.105 4.375 1 91.44 212 GLU B O 1
ATOM 4114 N N . LEU B 1 213 ? 18.891 8.438 4.188 1 88.81 213 LEU B N 1
ATOM 4115 C CA . LEU B 1 213 ? 17.969 7.359 3.85 1 88.81 213 LEU B CA 1
ATOM 4116 C C . LEU B 1 213 ? 18.359 6.703 2.527 1 88.81 213 LEU B C 1
ATOM 4118 O O . LEU B 1 213 ? 18.266 5.484 2.385 1 88.81 213 LEU B O 1
ATOM 4122 N N . SER B 1 214 ? 18.859 7.473 1.59 1 90.69 214 SER B N 1
ATOM 4123 C CA . SER B 1 214 ? 19.125 6.969 0.245 1 90.69 214 SER B CA 1
ATOM 4124 C C . SER B 1 214 ? 20.609 6.703 0.032 1 90.69 214 SER B C 1
ATOM 4126 O O . SER B 1 214 ? 21.078 6.625 -1.106 1 90.69 214 SER B O 1
ATOM 4128 N N . ASP B 1 215 ? 21.344 6.668 1.083 1 90.38 215 ASP B N 1
ATOM 4129 C CA . ASP B 1 215 ? 22.781 6.438 0.984 1 90.38 215 ASP B CA 1
ATOM 4130 C C . ASP B 1 215 ? 23.078 5.086 0.334 1 90.38 215 ASP B C 1
ATOM 4132 O O . ASP B 1 215 ? 22.797 4.035 0.915 1 90.38 215 ASP B O 1
ATOM 4136 N N . PRO B 1 216 ? 23.719 5.07 -0.785 1 87.81 216 PRO B N 1
ATOM 4137 C CA . PRO B 1 216 ? 23.938 3.811 -1.502 1 87.81 216 PRO B CA 1
ATOM 4138 C C . PRO B 1 216 ? 24.891 2.869 -0.76 1 87.81 216 PRO B C 1
ATOM 4140 O O . PRO B 1 216 ? 24.781 1.648 -0.9 1 87.81 216 PRO B O 1
ATOM 4143 N N . VAL B 1 217 ? 25.797 3.506 0.006 1 89.69 217 VAL B N 1
ATOM 4144 C CA . VAL B 1 217 ? 26.75 2.691 0.764 1 89.69 217 VAL B CA 1
ATOM 4145 C C . VAL B 1 217 ? 26 1.892 1.83 1 89.69 217 VAL B C 1
ATOM 4147 O O . VAL B 1 217 ? 26.219 0.688 1.979 1 89.69 217 VAL B O 1
ATOM 4150 N N . LYS B 1 218 ? 25.141 2.529 2.514 1 92.06 218 LYS B N 1
ATOM 4151 C CA . LYS B 1 218 ? 24.359 1.858 3.551 1 92.06 218 LYS B CA 1
ATOM 4152 C C . LYS B 1 218 ? 23.453 0.791 2.949 1 92.06 218 LYS B C 1
ATOM 4154 O O . LYS B 1 218 ? 23.266 -0.281 3.531 1 92.06 218 LYS B O 1
ATOM 4159 N N . THR B 1 219 ? 22.859 1.097 1.831 1 91.62 219 THR B N 1
ATOM 4160 C CA . THR B 1 219 ? 21.984 0.145 1.147 1 91.62 219 THR B CA 1
ATOM 4161 C C . THR B 1 219 ? 22.766 -1.089 0.713 1 91.62 219 THR B C 1
ATOM 4163 O O . THR B 1 219 ? 22.297 -2.217 0.866 1 91.62 219 THR B O 1
ATOM 4166 N N . ALA B 1 220 ? 23.953 -0.833 0.206 1 92.19 220 ALA B N 1
ATOM 4167 C CA . ALA B 1 220 ? 24.797 -1.936 -0.233 1 92.19 220 ALA B CA 1
ATOM 4168 C C . ALA B 1 220 ? 25.234 -2.795 0.95 1 92.19 220 ALA B C 1
ATOM 4170 O O . ALA B 1 220 ? 25.344 -4.02 0.833 1 92.19 220 ALA B O 1
ATOM 4171 N N . GLU B 1 221 ? 25.531 -2.115 1.989 1 95.19 221 GLU B N 1
ATOM 4172 C CA . GLU B 1 221 ? 25.953 -2.83 3.191 1 95.19 221 GLU B CA 1
ATOM 4173 C C . GLU B 1 221 ? 24.859 -3.783 3.674 1 95.19 221 GLU B C 1
ATOM 4175 O O . GLU B 1 221 ? 25.141 -4.918 4.062 1 95.19 221 GLU B O 1
ATOM 4180 N N . LYS B 1 222 ? 23.625 -3.35 3.68 1 95.62 222 LYS B N 1
ATOM 4181 C CA . LYS B 1 222 ? 22.516 -4.191 4.098 1 95.62 222 LYS B CA 1
ATOM 4182 C C . LYS B 1 222 ? 22.344 -5.379 3.154 1 95.62 222 LYS B C 1
ATOM 4184 O O . LYS B 1 222 ? 22.094 -6.504 3.602 1 95.62 222 LYS B O 1
ATOM 4189 N N . LYS B 1 223 ? 22.469 -5.148 1.89 1 95 223 LYS B N 1
ATOM 4190 C CA . LYS B 1 223 ? 22.344 -6.211 0.894 1 95 223 LYS B CA 1
ATOM 4191 C C . LYS B 1 223 ? 23.453 -7.246 1.062 1 95 223 LYS B C 1
ATOM 4193 O O . LYS B 1 223 ? 23.203 -8.445 0.949 1 95 223 LYS B O 1
ATOM 4198 N N . LEU B 1 224 ? 24.672 -6.75 1.302 1 95.56 224 LEU B N 1
ATOM 4199 C CA . LEU B 1 224 ? 25.812 -7.637 1.483 1 95.56 224 LEU B CA 1
ATOM 4200 C C . LEU B 1 224 ? 25.641 -8.5 2.725 1 95.56 224 LEU B C 1
ATOM 4202 O O . LEU B 1 224 ? 26.016 -9.672 2.729 1 95.56 224 LEU B O 1
ATOM 4206 N N . ALA B 1 225 ? 25.109 -7.852 3.734 1 97 225 ALA B N 1
ATOM 4207 C CA . ALA B 1 225 ? 24.859 -8.602 4.965 1 97 225 ALA B CA 1
ATOM 4208 C C . ALA B 1 225 ? 23.906 -9.766 4.723 1 97 225 ALA B C 1
ATOM 4210 O O . ALA B 1 225 ? 24.078 -10.844 5.281 1 97 225 ALA B O 1
ATOM 4211 N N . ILE B 1 226 ? 22.906 -9.625 3.902 1 97.31 226 ILE B N 1
ATOM 4212 C CA . ILE B 1 226 ? 21.953 -10.672 3.574 1 97.31 226 ILE B CA 1
ATOM 4213 C C . ILE B 1 226 ? 22.609 -11.727 2.693 1 97.31 226 ILE B C 1
ATOM 4215 O O . ILE B 1 226 ? 22.406 -12.93 2.895 1 97.31 226 ILE B O 1
ATOM 4219 N N . TRP B 1 227 ? 23.391 -11.258 1.775 1 97.06 227 TRP B N 1
ATOM 4220 C CA . TRP B 1 227 ? 24.062 -12.141 0.825 1 97.06 227 TRP B CA 1
ATOM 4221 C C . TRP B 1 227 ? 24.844 -13.227 1.552 1 97.06 227 TRP B C 1
ATOM 4223 O O . TRP B 1 227 ? 24.828 -14.391 1.145 1 97.06 227 TRP B O 1
ATOM 4233 N N . LYS B 1 228 ? 25.453 -12.789 2.6 1 96.12 228 LYS B N 1
ATOM 4234 C CA . LYS B 1 228 ? 26.344 -13.688 3.346 1 96.12 228 LYS B CA 1
ATOM 4235 C C . LYS B 1 228 ? 25.562 -14.883 3.893 1 96.12 228 LYS B C 1
ATOM 4237 O O . LYS B 1 228 ? 26.125 -15.969 4.074 1 96.12 228 LYS B O 1
ATOM 4242 N N . HIS B 1 229 ? 24.266 -14.742 4.059 1 96 229 HIS B N 1
ATOM 4243 C CA . HIS B 1 229 ? 23.484 -15.781 4.727 1 96 229 HIS B CA 1
ATOM 4244 C C . HIS B 1 229 ? 22.578 -16.5 3.74 1 96 229 HIS B C 1
ATOM 4246 O O . HIS B 1 229 ? 21.812 -17.391 4.129 1 96 229 HIS B O 1
ATOM 4252 N N . LEU B 1 230 ? 22.641 -16.141 2.508 1 97 230 LEU B N 1
ATOM 4253 C CA . LEU B 1 230 ? 21.781 -16.781 1.511 1 97 230 LEU B CA 1
ATOM 4254 C C . LEU B 1 230 ? 22.203 -18.219 1.263 1 97 230 LEU B C 1
ATOM 4256 O O . LEU B 1 230 ? 23.375 -18.578 1.488 1 97 230 LEU B O 1
ATOM 4260 N N . SER B 1 231 ? 21.297 -19.016 0.836 1 94.69 231 SER B N 1
ATOM 4261 C CA . SER B 1 231 ? 21.594 -20.406 0.515 1 94.69 231 SER B CA 1
ATOM 4262 C C . SER B 1 231 ? 22.5 -20.5 -0.707 1 94.69 231 SER B C 1
ATOM 4264 O O . SER B 1 231 ? 22.531 -19.594 -1.546 1 94.69 231 SER B O 1
ATOM 4266 N N . PRO B 1 232 ? 23.234 -21.578 -0.87 1 94.62 232 PRO B N 1
ATOM 4267 C CA . PRO B 1 232 ? 24.094 -21.766 -2.039 1 94.62 232 PRO B CA 1
ATOM 4268 C C . PRO B 1 232 ? 23.312 -21.719 -3.355 1 94.62 232 PRO B C 1
ATOM 4270 O O . PRO B 1 232 ? 23.828 -21.203 -4.355 1 94.62 232 PRO B O 1
ATOM 4273 N N . ASP B 1 233 ? 22.141 -22.188 -3.297 1 93.69 233 ASP B N 1
ATOM 4274 C CA . ASP B 1 233 ? 21.328 -22.203 -4.512 1 93.69 233 ASP B CA 1
ATOM 4275 C C . ASP B 1 233 ? 21.047 -20.781 -4.996 1 93.69 233 ASP B C 1
ATOM 4277 O O . ASP B 1 233 ? 21.172 -20.484 -6.188 1 93.69 233 ASP B O 1
ATOM 4281 N N . ILE B 1 234 ? 20.688 -19.938 -4.121 1 96.25 234 ILE B N 1
ATOM 4282 C CA . ILE B 1 234 ? 20.406 -18.547 -4.492 1 96.25 234 ILE B CA 1
ATOM 4283 C C . ILE B 1 234 ? 21.688 -17.875 -4.965 1 96.25 234 ILE B C 1
ATOM 4285 O O . ILE B 1 234 ? 21.688 -17.125 -5.949 1 96.25 234 ILE B O 1
ATOM 4289 N N . LYS B 1 235 ? 22.766 -18.156 -4.273 1 96.56 235 LYS B N 1
ATOM 4290 C CA . LYS B 1 235 ? 24.047 -17.562 -4.66 1 96.56 235 LYS B CA 1
ATOM 4291 C C . LYS B 1 235 ? 24.453 -18 -6.062 1 96.56 235 LYS B C 1
ATOM 4293 O O . LYS B 1 235 ? 25.016 -17.219 -6.828 1 96.56 235 LYS B O 1
ATOM 4298 N N . GLN B 1 236 ? 24.188 -19.203 -6.355 1 96.31 236 GLN B N 1
ATOM 4299 C CA . GLN B 1 236 ? 24.5 -19.719 -7.688 1 96.31 236 GLN B CA 1
ATOM 4300 C C . GLN B 1 236 ? 23.625 -19.047 -8.75 1 96.31 236 GLN B C 1
ATOM 4302 O O . GLN B 1 236 ? 24.078 -18.797 -9.867 1 96.31 236 GLN B O 1
ATOM 4307 N N . GLN B 1 237 ? 22.406 -18.812 -8.414 1 97.31 237 GLN B N 1
ATOM 4308 C CA . GLN B 1 237 ? 21.5 -18.156 -9.336 1 97.31 237 GLN B CA 1
ATOM 4309 C C . GLN B 1 237 ? 21.984 -16.75 -9.695 1 97.31 237 GLN B C 1
ATOM 4311 O O . GLN B 1 237 ? 21.984 -16.375 -10.867 1 97.31 237 GLN B O 1
ATOM 4316 N N . TYR B 1 238 ? 22.391 -16.031 -8.758 1 97.06 238 TYR B N 1
ATOM 4317 C CA . TYR B 1 238 ? 22.719 -14.617 -8.953 1 97.06 238 TYR B CA 1
ATOM 4318 C C . TYR B 1 238 ? 24.188 -14.438 -9.305 1 97.06 238 TYR B C 1
ATOM 4320 O O . TYR B 1 238 ? 24.547 -13.547 -10.078 1 97.06 238 TYR B O 1
ATOM 4328 N N . GLY B 1 239 ? 25.016 -15.359 -8.789 1 96 239 GLY B N 1
ATOM 4329 C CA . GLY B 1 239 ? 26.438 -15.297 -9.062 1 96 239 GLY B CA 1
ATOM 4330 C C . GLY B 1 239 ? 27.188 -14.375 -8.125 1 96 239 GLY B C 1
ATOM 4331 O O . GLY B 1 239 ? 26.641 -13.367 -7.668 1 96 239 GLY B O 1
ATOM 4332 N N . GLU B 1 240 ? 28.5 -14.758 -8.094 1 91.38 240 GLU B N 1
ATOM 4333 C CA . GLU B 1 240 ? 29.391 -13.891 -7.312 1 91.38 240 GLU B CA 1
ATOM 4334 C C . GLU B 1 240 ? 29.547 -12.523 -7.961 1 91.38 240 GLU B C 1
ATOM 4336 O O . GLU B 1 240 ? 29.562 -12.406 -9.188 1 91.38 240 GLU B O 1
ATOM 4341 N N . GLY B 1 241 ? 29.5 -11.445 -7.234 1 92.56 241 GLY B N 1
ATOM 4342 C CA . GLY B 1 241 ? 29.703 -10.102 -7.754 1 92.56 241 GLY B CA 1
ATOM 4343 C C . GLY B 1 241 ? 28.406 -9.406 -8.102 1 92.56 241 GLY B C 1
ATOM 4344 O O . GLY B 1 241 ? 28.406 -8.258 -8.555 1 92.56 241 GLY B O 1
ATOM 4345 N N . TYR B 1 242 ? 27.297 -10.156 -8.07 1 94.94 242 TYR B N 1
ATOM 4346 C CA . TYR B 1 242 ? 26 -9.594 -8.43 1 94.94 242 TYR B CA 1
ATOM 4347 C C . TYR B 1 242 ? 25.828 -8.211 -7.82 1 94.94 242 TYR B C 1
ATOM 4349 O O . TYR B 1 242 ? 25.391 -7.273 -8.5 1 94.94 242 TYR B O 1
ATOM 4357 N N . ILE B 1 243 ? 26.141 -8.039 -6.559 1 94.06 243 ILE B N 1
ATOM 4358 C CA . ILE B 1 243 ? 25.922 -6.785 -5.84 1 94.06 243 ILE B CA 1
ATOM 4359 C C . ILE B 1 243 ? 26.828 -5.695 -6.43 1 94.06 243 ILE B C 1
ATOM 4361 O O . ILE B 1 243 ? 26.375 -4.574 -6.668 1 94.06 243 ILE B O 1
ATOM 4365 N N . GLU B 1 244 ? 28.062 -6.02 -6.699 1 92.88 244 GLU B N 1
ATOM 4366 C CA . GLU B 1 244 ? 28.984 -5.062 -7.293 1 92.88 244 GLU B CA 1
ATOM 4367 C C . GLU B 1 244 ? 28.531 -4.633 -8.68 1 92.88 244 GLU B C 1
ATOM 4369 O O . GLU B 1 244 ? 28.594 -3.453 -9.031 1 92.88 244 GLU B O 1
ATOM 4374 N N . LYS B 1 245 ? 28.109 -5.598 -9.43 1 92.25 245 LYS B N 1
ATOM 4375 C CA . LYS B 1 245 ? 27.609 -5.293 -10.766 1 92.25 245 LYS B CA 1
ATOM 4376 C C . LYS B 1 245 ? 26.375 -4.406 -10.703 1 92.25 245 LYS B C 1
ATOM 4378 O O . LYS B 1 245 ? 26.203 -3.516 -11.539 1 92.25 245 LYS B O 1
ATOM 4383 N N . SER B 1 246 ? 25.516 -4.734 -9.758 1 89.75 246 SER B N 1
ATOM 4384 C CA . SER B 1 246 ? 24.312 -3.936 -9.578 1 89.75 246 SER B CA 1
ATOM 4385 C C . SER B 1 246 ? 24.656 -2.492 -9.227 1 89.75 246 SER B C 1
ATOM 4387 O O . SER B 1 246 ? 24.016 -1.56 -9.719 1 89.75 246 SER B O 1
ATOM 4389 N N . LEU B 1 247 ? 25.609 -2.295 -8.32 1 87.88 247 LEU B N 1
ATOM 4390 C CA . LEU B 1 247 ? 26.047 -0.961 -7.922 1 87.88 247 LEU B CA 1
ATOM 4391 C C . LEU B 1 247 ? 26.656 -0.205 -9.102 1 87.88 247 LEU B C 1
ATOM 4393 O O . LEU B 1 247 ? 26.438 1 -9.25 1 87.88 247 LEU B O 1
ATOM 4397 N N . ASP B 1 248 ? 27.359 -0.866 -9.883 1 86.88 248 ASP B N 1
ATOM 4398 C CA . ASP B 1 248 ? 27.984 -0.253 -11.055 1 86.88 248 ASP B CA 1
ATOM 4399 C C . ASP B 1 248 ? 26.922 0.227 -12.055 1 86.88 248 ASP B C 1
ATOM 4401 O O . ASP B 1 248 ? 27.094 1.284 -12.664 1 86.88 248 ASP B O 1
ATOM 4405 N N . LYS B 1 249 ? 25.938 -0.559 -12.18 1 83.06 249 LYS B N 1
ATOM 4406 C CA . LYS B 1 249 ? 24.875 -0.186 -13.109 1 83.06 249 LYS B CA 1
ATOM 4407 C C . LYS B 1 249 ? 24.109 1.037 -12.602 1 83.06 249 LYS B C 1
ATOM 4409 O O . LYS B 1 249 ? 23.641 1.855 -13.398 1 83.06 249 LYS B O 1
ATOM 4414 N N . LEU B 1 250 ? 23.984 1.069 -11.297 1 75.94 250 LEU B N 1
ATOM 4415 C CA . LEU B 1 250 ? 23.266 2.186 -10.703 1 75.94 250 LEU B CA 1
ATOM 4416 C C . LEU B 1 250 ? 24.047 3.482 -10.844 1 75.94 250 LEU B C 1
ATOM 4418 O O . LEU B 1 250 ? 23.469 4.559 -10.992 1 75.94 250 LEU B O 1
ATOM 4422 N N . LYS B 1 251 ? 25.422 3.414 -10.734 1 73.69 251 LYS B N 1
ATOM 4423 C CA . LYS B 1 251 ? 26.281 4.59 -10.891 1 73.69 251 LYS B CA 1
ATOM 4424 C C . LYS B 1 251 ? 26.094 5.215 -12.273 1 73.69 251 LYS B C 1
ATOM 4426 O O . LYS B 1 251 ? 26.156 6.438 -12.414 1 73.69 251 LYS B O 1
ATOM 4431 N N . GLY B 1 252 ? 25.797 4.418 -13.156 1 63.47 252 GLY B N 1
ATOM 4432 C CA . GLY B 1 252 ? 25.578 4.895 -14.516 1 63.47 252 GLY B CA 1
ATOM 4433 C C . GLY B 1 252 ? 24.25 5.582 -14.703 1 63.47 252 GLY B C 1
ATOM 4434 O O . GLY B 1 252 ? 24.062 6.363 -15.641 1 63.47 252 GLY B O 1
ATOM 4435 N N . ALA B 1 253 ? 23.438 5.207 -13.875 1 57.31 253 ALA B N 1
ATOM 4436 C CA . ALA B 1 253 ? 22.094 5.785 -13.977 1 57.31 253 ALA B CA 1
ATOM 4437 C C . ALA B 1 253 ? 21.969 7.027 -13.102 1 57.31 253 ALA B C 1
ATOM 4439 O O . ALA B 1 253 ? 20.984 7.77 -13.211 1 57.31 253 ALA B O 1
ATOM 4440 N N . THR B 1 254 ? 22.859 7.211 -12.008 1 56.72 254 THR B N 1
ATOM 4441 C CA . THR B 1 254 ? 22.766 8.164 -10.906 1 56.72 254 THR B CA 1
ATOM 4442 C C . THR B 1 254 ? 22.844 9.602 -11.422 1 56.72 254 THR B C 1
ATOM 4444 O O . THR B 1 254 ? 22.984 10.539 -10.648 1 56.72 254 THR B O 1
ATOM 4447 N N . SER B 1 255 ? 22.844 9.836 -12.648 1 58.25 255 SER B N 1
ATOM 4448 C CA . SER B 1 255 ? 22.828 11.234 -13.062 1 58.25 255 SER B CA 1
ATOM 4449 C C . SER B 1 255 ? 21.531 11.906 -12.664 1 58.25 255 SER B C 1
ATOM 4451 O O . SER B 1 255 ? 21.391 13.125 -12.789 1 58.25 255 SER B O 1
ATOM 4453 N N . SER B 1 256 ? 20.812 11.18 -11.703 1 77.5 256 SER B N 1
ATOM 4454 C CA . SER B 1 256 ? 19.5 11.789 -11.57 1 77.5 256 SER B CA 1
ATOM 4455 C C . SER B 1 256 ? 19.125 11.984 -10.109 1 77.5 256 SER B C 1
ATOM 4457 O O . SER B 1 256 ? 17.969 12.273 -9.797 1 77.5 256 SER B O 1
ATOM 4459 N N . VAL B 1 257 ? 20.234 12.023 -9.227 1 86.56 257 VAL B N 1
ATOM 4460 C CA . VAL B 1 257 ? 19.938 12.227 -7.809 1 86.56 257 VAL B CA 1
ATOM 4461 C C . VAL B 1 257 ? 19.828 13.719 -7.516 1 86.56 257 VAL B C 1
ATOM 4463 O O . VAL B 1 257 ? 20.672 14.508 -7.934 1 86.56 257 VAL B O 1
ATOM 4466 N N . ASN B 1 258 ? 18.734 14.039 -6.816 1 92.31 258 ASN B N 1
ATOM 4467 C CA . ASN B 1 258 ? 18.531 15.43 -6.41 1 92.31 258 ASN B CA 1
ATOM 4468 C C . ASN B 1 258 ? 19.344 15.766 -5.156 1 92.31 258 ASN B C 1
ATOM 4470 O O . ASN B 1 258 ? 19.281 15.031 -4.168 1 92.31 258 ASN B O 1
ATOM 4474 N N . THR B 1 259 ? 20.047 16.844 -5.207 1 93.12 259 THR B N 1
ATOM 4475 C CA . THR B 1 259 ? 20.859 17.203 -4.055 1 93.12 259 THR B CA 1
ATOM 4476 C C . THR B 1 259 ? 20.219 18.359 -3.283 1 93.12 259 THR B C 1
ATOM 4478 O O . THR B 1 259 ? 20.578 18.609 -2.133 1 93.12 259 THR B O 1
ATOM 4481 N N . ASP B 1 260 ? 19.281 19.031 -3.918 1 96.88 260 ASP B N 1
ATOM 4482 C CA . ASP B 1 260 ? 18.625 20.172 -3.271 1 96.88 260 ASP B CA 1
ATOM 4483 C C . ASP B 1 260 ? 17.375 19.719 -2.518 1 96.88 260 ASP B C 1
ATOM 4485 O O . ASP B 1 260 ? 16.281 19.719 -3.076 1 96.88 260 ASP B O 1
ATOM 4489 N N . LEU B 1 261 ? 17.516 19.516 -1.223 1 97.69 261 LEU B N 1
ATOM 4490 C CA . LEU B 1 261 ? 16.422 19.047 -0.385 1 97.69 261 LEU B CA 1
ATOM 4491 C C . LEU B 1 261 ? 15.344 20.125 -0.221 1 97.69 261 LEU B C 1
ATOM 4493 O O . LEU B 1 261 ? 14.219 19.828 0.176 1 97.69 261 LEU B O 1
ATOM 4497 N N . SER B 1 262 ? 15.688 21.391 -0.49 1 98.25 262 SER B N 1
ATOM 4498 C CA . SER B 1 262 ? 14.734 22.484 -0.3 1 98.25 262 SER B CA 1
ATOM 4499 C C . SER B 1 262 ? 13.508 22.312 -1.193 1 98.25 262 SER B C 1
ATOM 4501 O O . SER B 1 262 ? 12.43 22.828 -0.885 1 98.25 262 SER B O 1
ATOM 4503 N N . LEU B 1 263 ? 13.688 21.562 -2.264 1 98.38 263 LEU B N 1
ATOM 4504 C CA . LEU B 1 263 ? 12.555 21.328 -3.156 1 98.38 263 LEU B CA 1
ATOM 4505 C C . LEU B 1 263 ? 11.422 20.609 -2.428 1 98.38 263 LEU B C 1
ATOM 4507 O O . LEU B 1 263 ? 10.25 20.938 -2.623 1 98.38 263 LEU B O 1
ATOM 4511 N N . VAL B 1 264 ? 11.789 19.641 -1.624 1 98.75 264 VAL B N 1
ATOM 4512 C CA . VAL B 1 264 ? 10.797 18.891 -0.852 1 98.75 264 VAL B CA 1
ATOM 4513 C C . VAL B 1 264 ? 10.18 19.797 0.209 1 98.75 264 VAL B C 1
ATOM 4515 O O . VAL B 1 264 ? 8.961 19.812 0.383 1 98.75 264 VAL B O 1
ATOM 4518 N N . VAL B 1 265 ? 10.969 20.562 0.9 1 98.88 265 VAL B N 1
ATOM 4519 C CA . VAL B 1 265 ? 10.508 21.438 1.973 1 98.88 265 VAL B CA 1
ATOM 4520 C C . VAL B 1 265 ? 9.625 22.547 1.395 1 98.88 265 VAL B C 1
ATOM 4522 O O . VAL B 1 265 ? 8.648 22.953 2.021 1 98.88 265 VAL B O 1
ATOM 4525 N N . GLU B 1 266 ? 9.969 23.047 0.196 1 98.56 266 GLU B N 1
ATOM 4526 C CA . GLU B 1 266 ? 9.141 24.031 -0.479 1 98.56 266 GLU B CA 1
ATOM 4527 C C . GLU B 1 266 ? 7.75 23.484 -0.783 1 98.56 266 GLU B C 1
ATOM 4529 O O . GLU B 1 266 ? 6.754 24.203 -0.705 1 98.56 266 GLU B O 1
ATOM 4534 N N . SER B 1 267 ? 7.73 22.234 -1.149 1 98.69 267 SER B N 1
ATOM 4535 C CA . SER B 1 267 ? 6.441 21.594 -1.363 1 98.69 267 SER B CA 1
ATOM 4536 C C . SER B 1 267 ? 5.656 21.469 -0.06 1 98.69 267 SER B C 1
ATOM 4538 O O . SER B 1 267 ? 4.441 21.672 -0.041 1 98.69 267 SER B O 1
ATOM 4540 N N . MET B 1 268 ? 6.352 21.125 1.046 1 98.88 268 MET B N 1
ATOM 4541 C CA . MET B 1 268 ? 5.703 21.109 2.355 1 98.88 268 MET B CA 1
ATOM 4542 C C . MET B 1 268 ? 5.168 22.5 2.705 1 98.88 268 MET B C 1
ATOM 4544 O O . MET B 1 268 ? 4.051 22.625 3.217 1 98.88 268 MET B O 1
ATOM 4548 N N . ASP B 1 269 ? 5.957 23.484 2.414 1 98.69 269 ASP B N 1
ATOM 4549 C CA . ASP B 1 269 ? 5.559 24.875 2.693 1 98.69 269 ASP B CA 1
ATOM 4550 C C . ASP B 1 269 ? 4.289 25.234 1.932 1 98.69 269 ASP B C 1
ATOM 4552 O O . ASP B 1 269 ? 3.363 25.828 2.502 1 98.69 269 ASP B O 1
ATOM 4556 N N . HIS B 1 270 ? 4.273 24.922 0.669 1 98.5 270 HIS B N 1
ATOM 4557 C CA . HIS B 1 270 ? 3.074 25.203 -0.116 1 98.5 270 HIS B CA 1
ATOM 4558 C C . HIS B 1 270 ? 1.859 24.484 0.464 1 98.5 270 HIS B C 1
ATOM 4560 O O . HIS B 1 270 ? 0.777 25.062 0.565 1 98.5 270 HIS B O 1
ATOM 4566 N N . ALA B 1 271 ? 2.043 23.266 0.853 1 98.62 271 ALA B N 1
ATOM 4567 C CA . ALA B 1 271 ? 0.949 22.469 1.423 1 98.62 271 ALA B CA 1
ATOM 4568 C C . ALA B 1 271 ? 0.463 23.094 2.734 1 98.62 271 ALA B C 1
ATOM 4570 O O . ALA B 1 271 ? -0.732 23.047 3.037 1 98.62 271 ALA B O 1
ATOM 4571 N N . LEU B 1 272 ? 1.349 23.672 3.484 1 98.56 272 LEU B N 1
ATOM 4572 C CA . LEU B 1 272 ? 1.037 24.219 4.801 1 98.56 272 LEU B CA 1
ATOM 4573 C C . LEU B 1 272 ? 0.404 25.594 4.684 1 98.56 272 LEU B C 1
ATOM 4575 O O . LEU B 1 272 ? -0.396 26 5.531 1 98.56 272 LEU B O 1
ATOM 4579 N N . THR B 1 273 ? 0.77 26.344 3.609 1 98.19 273 THR B N 1
ATOM 4580 C CA . THR B 1 273 ? 0.488 27.766 3.691 1 98.19 273 THR B CA 1
ATOM 4581 C C . THR B 1 273 ? -0.402 28.203 2.533 1 98.19 273 THR B C 1
ATOM 4583 O O . THR B 1 273 ? -0.985 29.297 2.57 1 98.19 273 THR B O 1
ATOM 4586 N N . SER B 1 274 ? -0.472 27.406 1.475 1 97.75 274 SER B N 1
ATOM 4587 C CA . SER B 1 274 ? -1.238 27.812 0.302 1 97.75 274 SER B CA 1
ATOM 4588 C C . SER B 1 274 ? -2.732 27.859 0.604 1 97.75 274 SER B C 1
ATOM 4590 O O . SER B 1 274 ? -3.246 27 1.338 1 97.75 274 SER B O 1
ATOM 4592 N N . LEU B 1 275 ? -3.482 28.812 0.007 1 96.88 275 LEU B N 1
ATOM 4593 C CA . LEU B 1 275 ? -4.941 28.828 0.066 1 96.88 275 LEU B CA 1
ATOM 4594 C C . LEU B 1 275 ? -5.523 27.688 -0.763 1 96.88 275 LEU B C 1
ATOM 4596 O O . LEU B 1 275 ? -6.672 27.281 -0.55 1 96.88 275 LEU B O 1
ATOM 4600 N N . PHE B 1 276 ? -4.676 27.188 -1.718 1 95.56 276 PHE B N 1
ATOM 4601 C CA . PHE B 1 276 ? -5.105 26.125 -2.611 1 95.56 276 PHE B CA 1
ATOM 4602 C C . PHE B 1 276 ? -4.055 25.016 -2.682 1 95.56 276 PHE B C 1
ATOM 4604 O O . PHE B 1 276 ? -3.467 24.781 -3.738 1 95.56 276 PHE B O 1
ATOM 4611 N N . PRO B 1 277 ? -3.865 24.312 -1.566 1 96.88 277 PRO B N 1
ATOM 4612 C CA . PRO B 1 277 ? -2.881 23.219 -1.578 1 96.88 277 PRO B CA 1
ATOM 4613 C C . PRO B 1 277 ? -3.252 22.094 -2.543 1 96.88 277 PRO B C 1
ATOM 4615 O O . PRO B 1 277 ? -4.43 21.922 -2.869 1 96.88 277 PRO B O 1
ATOM 4618 N N . LYS B 1 278 ? -2.264 21.438 -3.033 1 96.75 278 LYS B N 1
ATOM 4619 C CA . LYS B 1 278 ? -2.477 20.297 -3.916 1 96.75 278 LYS B CA 1
ATOM 4620 C C . LYS B 1 278 ? -2.682 19.016 -3.117 1 96.75 278 LYS B C 1
ATOM 4622 O O . LYS B 1 278 ? -2.34 18.953 -1.934 1 96.75 278 LYS B O 1
ATOM 4627 N N . THR B 1 279 ? -3.248 18.047 -3.805 1 97.5 279 THR B N 1
ATOM 4628 C CA . THR B 1 279 ? -3.459 16.766 -3.164 1 97.5 279 THR B CA 1
ATOM 4629 C C . THR B 1 279 ? -2.172 15.938 -3.16 1 97.5 279 THR B C 1
ATOM 4631 O O . THR B 1 279 ? -1.929 15.164 -2.238 1 97.5 279 THR B O 1
ATOM 4634 N N . HIS B 1 280 ? -1.409 16.078 -4.227 1 97.81 280 HIS B N 1
ATOM 4635 C CA . HIS B 1 280 ? -0.142 15.367 -4.375 1 97.81 280 HIS B CA 1
ATOM 4636 C C . HIS B 1 280 ? 0.933 16.281 -4.957 1 97.81 280 HIS B C 1
ATOM 4638 O O . HIS B 1 280 ? 0.656 17.078 -5.855 1 97.81 280 HIS B O 1
ATOM 4644 N N . TYR B 1 281 ? 2.105 16.203 -4.398 1 98.19 281 TYR B N 1
ATOM 4645 C CA . TYR B 1 281 ? 3.277 16.938 -4.867 1 98.19 281 TYR B CA 1
ATOM 4646 C C . TYR B 1 281 ? 4.367 15.984 -5.34 1 98.19 281 TYR B C 1
ATOM 4648 O O . TYR B 1 281 ? 4.996 15.305 -4.531 1 98.19 281 TYR B O 1
ATOM 4656 N N . ALA B 1 282 ? 4.551 15.875 -6.633 1 97.75 282 ALA B N 1
ATOM 4657 C CA . ALA B 1 282 ? 5.742 15.203 -7.145 1 97.75 282 ALA B CA 1
ATOM 4658 C C . ALA B 1 282 ? 6.973 16.109 -7.035 1 97.75 282 ALA B C 1
ATOM 4660 O O . ALA B 1 282 ? 6.973 17.234 -7.539 1 97.75 282 ALA B O 1
ATOM 4661 N N . VAL B 1 283 ? 7.992 15.609 -6.391 1 98.38 283 VAL B N 1
ATOM 4662 C CA . VAL B 1 283 ? 9.109 16.5 -6.102 1 98.38 283 VAL B CA 1
ATOM 4663 C C . VAL B 1 283 ? 10.398 15.906 -6.664 1 98.38 283 VAL B C 1
ATOM 4665 O O . VAL B 1 283 ? 10.727 14.742 -6.395 1 98.38 283 VAL B O 1
ATOM 4668 N N . GLY B 1 284 ? 11.18 16.734 -7.27 1 96.75 284 GLY B N 1
ATOM 4669 C CA . GLY B 1 284 ? 12.383 16.328 -7.977 1 96.75 284 GLY B CA 1
ATOM 4670 C C . GLY B 1 284 ? 12.18 16.203 -9.469 1 96.75 284 GLY B C 1
ATOM 4671 O O . GLY B 1 284 ? 11.109 15.781 -9.922 1 96.75 284 GLY B O 1
ATOM 4672 N N . ASN B 1 285 ? 13.195 16.531 -10.266 1 93.56 285 ASN B N 1
ATOM 4673 C CA . ASN B 1 285 ? 13.086 16.453 -11.719 1 93.56 285 ASN B CA 1
ATOM 4674 C C . ASN B 1 285 ? 12.836 15.031 -12.188 1 93.56 285 ASN B C 1
ATOM 4676 O O . ASN B 1 285 ? 12.078 14.805 -13.133 1 93.56 285 ASN B O 1
ATOM 4680 N N . ASP B 1 286 ? 13.492 14.141 -11.547 1 93.69 286 ASP B N 1
ATOM 4681 C CA . ASP B 1 286 ? 13.297 12.742 -11.914 1 93.69 286 ASP B CA 1
ATOM 4682 C C . ASP B 1 286 ? 11.859 12.297 -11.672 1 93.69 286 ASP B C 1
ATOM 4684 O O . ASP B 1 286 ? 11.266 11.617 -12.508 1 93.69 286 ASP B O 1
ATOM 4688 N N . ALA B 1 287 ? 11.305 12.664 -10.523 1 95.81 287 ALA B N 1
ATOM 4689 C CA . ALA B 1 287 ? 9.922 12.305 -10.211 1 95.81 287 ALA B CA 1
ATOM 4690 C C . ALA B 1 287 ? 8.953 12.906 -11.227 1 95.81 287 ALA B C 1
ATOM 4692 O O . ALA B 1 287 ? 8.094 12.211 -11.766 1 95.81 287 ALA B O 1
ATOM 4693 N N . LYS B 1 288 ? 9.094 14.18 -11.531 1 95.06 288 LYS B N 1
ATOM 4694 C CA . LYS B 1 288 ? 8.156 14.93 -12.359 1 95.06 288 LYS B CA 1
ATOM 4695 C C . LYS B 1 288 ? 8.242 14.492 -13.82 1 95.06 288 LYS B C 1
ATOM 4697 O O . LYS B 1 288 ? 7.23 14.414 -14.516 1 95.06 288 LYS B O 1
ATOM 4702 N N . THR B 1 289 ? 9.445 14.211 -14.281 1 94.25 289 THR B N 1
ATOM 4703 C CA . THR B 1 289 ? 9.617 14.062 -15.727 1 94.25 289 THR B CA 1
ATOM 4704 C C . THR B 1 289 ? 9.711 12.594 -16.109 1 94.25 289 THR B C 1
ATOM 4706 O O . THR B 1 289 ? 9.453 12.227 -17.266 1 94.25 289 THR B O 1
ATOM 4709 N N . LEU B 1 290 ? 10.047 11.758 -15.164 1 94 290 LEU B N 1
ATOM 4710 C CA . LEU B 1 290 ? 10.297 10.367 -15.547 1 94 290 LEU B CA 1
ATOM 4711 C C . LEU B 1 290 ? 9.398 9.422 -14.766 1 94 290 LEU B C 1
ATOM 4713 O O . LEU B 1 290 ? 8.539 8.75 -15.344 1 94 290 LEU B O 1
ATOM 4717 N N . TRP B 1 291 ? 9.484 9.414 -13.461 1 95.06 291 TRP B N 1
ATOM 4718 C CA . TRP B 1 291 ? 8.891 8.344 -12.68 1 95.06 291 TRP B CA 1
ATOM 4719 C C . TRP B 1 291 ? 7.367 8.469 -12.648 1 95.06 291 TRP B C 1
ATOM 4721 O O . TRP B 1 291 ? 6.652 7.48 -12.828 1 95.06 291 TRP B O 1
ATOM 4731 N N . ILE B 1 292 ? 6.828 9.68 -12.43 1 95.12 292 ILE B N 1
ATOM 4732 C CA . ILE B 1 292 ? 5.383 9.844 -12.352 1 95.12 292 ILE B CA 1
ATOM 4733 C C . ILE B 1 292 ? 4.754 9.57 -13.719 1 95.12 292 ILE B C 1
ATOM 4735 O O . ILE B 1 292 ? 3.803 8.789 -13.82 1 95.12 292 ILE B O 1
ATOM 4739 N N . PRO B 1 293 ? 5.301 10.117 -14.812 1 94.88 293 PRO B N 1
ATOM 4740 C CA . PRO B 1 293 ? 4.754 9.742 -16.109 1 94.88 293 PRO B CA 1
ATOM 4741 C C . PRO B 1 293 ? 4.82 8.234 -16.375 1 94.88 293 PRO B C 1
ATOM 4743 O O . PRO B 1 293 ? 3.857 7.648 -16.875 1 94.88 293 PRO B O 1
ATOM 4746 N N . LEU B 1 294 ? 5.926 7.617 -15.992 1 95.69 294 LEU B N 1
ATOM 4747 C CA . LEU B 1 294 ? 6.086 6.18 -16.188 1 95.69 294 LEU B CA 1
ATOM 4748 C C . LEU B 1 294 ? 5.051 5.402 -15.383 1 95.69 294 LEU B C 1
ATOM 4750 O O . LEU B 1 294 ? 4.543 4.375 -15.844 1 95.69 294 LEU B O 1
ATOM 4754 N N . SER B 1 295 ? 4.723 5.867 -14.203 1 95.44 295 SER B N 1
ATOM 4755 C CA . SER B 1 295 ? 3.777 5.18 -13.328 1 95.44 295 SER B CA 1
ATOM 4756 C C . SER B 1 295 ? 2.387 5.129 -13.953 1 95.44 295 SER B C 1
ATOM 4758 O O . SER B 1 295 ? 1.563 4.289 -13.578 1 95.44 295 SER B O 1
ATOM 4760 N N . HIS B 1 296 ? 2.096 5.945 -14.961 1 93.25 296 HIS B N 1
ATOM 4761 C CA . 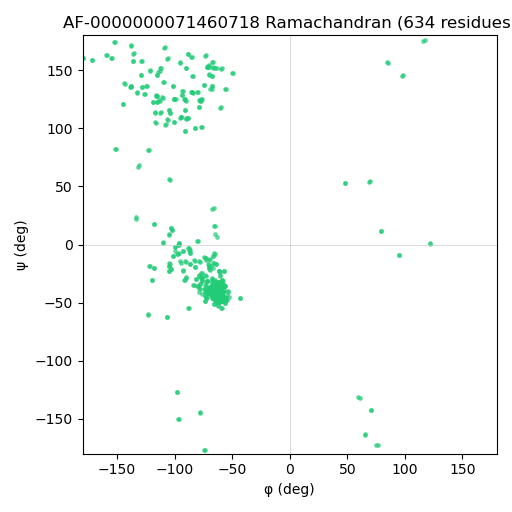HIS B 1 296 ? 0.795 5.977 -15.617 1 93.25 296 HIS B CA 1
ATOM 4762 C C . HIS B 1 296 ? 0.817 5.188 -16.922 1 93.25 296 HIS B C 1
ATOM 4764 O O . HIS B 1 296 ? -0.214 5.047 -17.578 1 93.25 296 HIS B O 1
ATOM 4770 N N . MET B 1 297 ? 1.938 4.676 -17.266 1 94.56 297 MET B N 1
ATOM 4771 C CA . MET B 1 297 ? 2.072 3.922 -18.516 1 94.56 297 MET B CA 1
ATOM 4772 C C . MET B 1 297 ? 1.739 2.449 -18.297 1 94.56 297 MET B C 1
ATOM 4774 O O . MET B 1 297 ? 1.727 1.975 -17.156 1 94.56 297 MET B O 1
ATOM 4778 N N . PRO B 1 298 ? 1.512 1.751 -19.375 1 94 298 PRO B N 1
ATOM 4779 C CA . PRO B 1 298 ? 1.266 0.313 -19.25 1 94 298 PRO B CA 1
ATOM 4780 C C . PRO B 1 298 ? 2.432 -0.429 -18.594 1 94 298 PRO B C 1
ATOM 4782 O O . PRO B 1 298 ? 3.588 -0.031 -18.766 1 94 298 PRO B O 1
ATOM 4785 N N . ALA B 1 299 ? 2.088 -1.49 -17.953 1 95.31 299 ALA B N 1
ATOM 4786 C CA . ALA B 1 299 ? 3.068 -2.262 -17.188 1 95.31 299 ALA B CA 1
ATOM 4787 C C . ALA B 1 299 ? 4.215 -2.723 -18.094 1 95.31 299 ALA B C 1
ATOM 4789 O O . ALA B 1 299 ? 5.363 -2.795 -17.656 1 95.31 299 ALA B O 1
ATOM 4790 N N . VAL B 1 300 ? 3.922 -3.055 -19.344 1 94.06 300 VAL B N 1
ATOM 4791 C CA . VAL B 1 300 ? 4.938 -3.559 -20.25 1 94.06 300 VAL B CA 1
ATOM 4792 C C . VAL B 1 300 ? 6.023 -2.502 -20.453 1 94.06 300 VAL B C 1
ATOM 4794 O O . VAL B 1 300 ? 7.211 -2.83 -20.547 1 94.06 300 VAL B O 1
ATOM 4797 N N . LEU B 1 301 ? 5.613 -1.251 -20.531 1 95.69 301 LEU B N 1
ATOM 4798 C CA . LEU B 1 301 ? 6.57 -0.167 -20.703 1 95.69 301 LEU B CA 1
ATOM 4799 C C . LEU B 1 301 ? 7.332 0.101 -19.406 1 95.69 301 LEU B C 1
ATOM 4801 O O . LEU B 1 301 ? 8.531 0.389 -19.438 1 95.69 301 LEU B O 1
ATOM 4805 N N . GLN B 1 302 ? 6.613 0.008 -18.266 1 96.56 302 GLN B N 1
ATOM 4806 C CA . GLN B 1 302 ? 7.289 0.14 -16.984 1 96.56 302 GLN B CA 1
ATOM 4807 C C . GLN B 1 302 ? 8.375 -0.919 -16.812 1 96.56 302 GLN B C 1
ATOM 4809 O O . GLN B 1 302 ? 9.523 -0.597 -16.484 1 96.56 302 GLN B O 1
ATOM 4814 N N . ASP B 1 303 ? 8.008 -2.137 -17.109 1 96.31 303 ASP B N 1
ATOM 4815 C CA . ASP B 1 303 ? 8.938 -3.25 -16.953 1 96.31 303 ASP B CA 1
ATOM 4816 C C . ASP B 1 303 ? 10.125 -3.113 -17.906 1 96.31 303 ASP B C 1
ATOM 4818 O O . ASP B 1 303 ? 11.266 -3.389 -17.531 1 96.31 303 ASP B O 1
ATOM 4822 N N . PHE B 1 304 ? 9.844 -2.719 -19.125 1 95 304 PHE B N 1
ATOM 4823 C CA . PHE B 1 304 ? 10.906 -2.545 -20.109 1 95 304 PHE B CA 1
ATOM 4824 C C . PHE B 1 304 ? 11.969 -1.582 -19.609 1 95 304 PHE B C 1
ATOM 4826 O O . PHE B 1 304 ? 13.164 -1.893 -19.641 1 95 304 PHE B O 1
ATOM 4833 N N . LEU B 1 305 ? 11.586 -0.471 -19.109 1 93.12 305 LEU B N 1
ATOM 4834 C CA . LEU B 1 305 ? 12.523 0.561 -18.672 1 93.12 305 LEU B CA 1
ATOM 4835 C C . LEU B 1 305 ? 13.219 0.157 -17.375 1 93.12 305 LEU B C 1
ATOM 4837 O O . LEU B 1 305 ? 14.422 0.357 -17.219 1 93.12 305 LEU B O 1
ATOM 4841 N N . LEU B 1 306 ? 12.5 -0.413 -16.453 1 92.88 306 LEU B N 1
ATOM 4842 C CA . LEU B 1 306 ? 13.039 -0.701 -15.125 1 92.88 306 LEU B CA 1
ATOM 4843 C C . LEU B 1 306 ? 13.945 -1.928 -15.156 1 92.88 306 LEU B C 1
ATOM 4845 O O . LEU B 1 306 ? 14.891 -2.031 -14.375 1 92.88 306 LEU B O 1
ATOM 4849 N N . LEU B 1 307 ? 13.688 -2.82 -16.062 1 93.25 307 LEU B N 1
ATOM 4850 C CA . LEU B 1 307 ? 14.461 -4.055 -16.125 1 93.25 307 LEU B CA 1
ATOM 4851 C C . LEU B 1 307 ? 15.727 -3.867 -16.953 1 93.25 307 LEU B C 1
ATOM 4853 O O . LEU B 1 307 ? 16.641 -4.688 -16.891 1 93.25 307 LEU B O 1
ATOM 4857 N N . LYS B 1 308 ? 15.766 -2.824 -17.734 1 87.81 308 LYS B N 1
ATOM 4858 C CA . LYS B 1 308 ? 16.953 -2.545 -18.531 1 87.81 308 LYS B CA 1
ATOM 4859 C C . LYS B 1 308 ? 18.172 -2.342 -17.656 1 87.81 308 LYS B C 1
ATOM 4861 O O . LYS B 1 308 ? 19.297 -2.639 -18.062 1 87.81 308 LYS B O 1
ATOM 4866 N N . GLN B 1 309 ? 17.984 -1.911 -16.453 1 80.94 309 GLN B N 1
ATOM 4867 C CA . GLN B 1 309 ? 19.078 -1.581 -15.562 1 80.94 309 GLN B CA 1
ATOM 4868 C C . GLN B 1 309 ? 19.406 -2.752 -14.641 1 80.94 309 GLN B C 1
ATOM 4870 O O . GLN B 1 309 ? 20.359 -2.689 -13.859 1 80.94 309 GLN B O 1
ATOM 4875 N N . LYS B 1 310 ? 18.734 -3.826 -14.773 1 88.44 310 LYS B N 1
ATOM 4876 C CA . LYS B 1 310 ? 18.953 -4.957 -13.875 1 88.44 310 LYS B CA 1
ATOM 4877 C C . LYS B 1 310 ? 20.125 -5.816 -14.359 1 88.44 310 LYS B C 1
ATOM 4879 O O . LYS B 1 310 ? 20.328 -5.977 -15.562 1 88.44 310 LYS B O 1
ATOM 4884 N N . VAL B 1 311 ? 20.812 -6.328 -13.422 1 91.94 311 VAL B N 1
ATOM 4885 C CA . VAL B 1 311 ? 21.953 -7.207 -13.688 1 91.94 311 VAL B CA 1
ATOM 4886 C C . VAL B 1 311 ? 21.438 -8.57 -14.141 1 91.94 311 VAL B C 1
ATOM 4888 O O . VAL B 1 311 ? 20.484 -9.102 -13.586 1 91.94 311 VAL B O 1
ATOM 4891 N N . GLU B 1 312 ? 22.125 -9.062 -15.148 1 92.69 312 GLU B N 1
ATOM 4892 C CA . GLU B 1 312 ? 21.797 -10.414 -15.602 1 92.69 312 GLU B CA 1
ATOM 4893 C C . GLU B 1 312 ? 22.203 -11.453 -14.562 1 92.69 312 GLU B C 1
ATOM 4895 O O . GLU B 1 312 ? 23.281 -11.375 -13.984 1 92.69 312 GLU B O 1
ATOM 4900 N N . LEU B 1 313 ? 21.344 -12.359 -14.297 1 95.69 313 LEU B N 1
ATOM 4901 C CA . LEU B 1 313 ? 21.625 -13.422 -13.336 1 95.69 313 LEU B CA 1
ATOM 4902 C C . LEU B 1 313 ? 22.641 -14.422 -13.914 1 95.69 313 LEU B C 1
ATOM 4904 O O . LEU B 1 313 ? 22.688 -14.625 -15.133 1 95.69 313 LEU B O 1
ATOM 4908 N N . ALA B 1 314 ? 23.375 -15.047 -13.023 1 95.38 314 ALA B N 1
ATOM 4909 C CA . ALA B 1 314 ? 24.391 -16.016 -13.445 1 95.38 314 ALA B CA 1
ATOM 4910 C C . ALA B 1 314 ? 23.75 -17.312 -13.93 1 95.38 314 ALA B C 1
ATOM 4912 O O . ALA B 1 314 ? 24.109 -17.828 -14.984 1 95.38 314 ALA B O 1
ATOM 4913 N N . ASN B 1 315 ? 22.828 -17.859 -13.18 1 94.62 315 ASN B N 1
ATOM 4914 C CA . ASN B 1 315 ? 22.172 -19.109 -13.531 1 94.62 3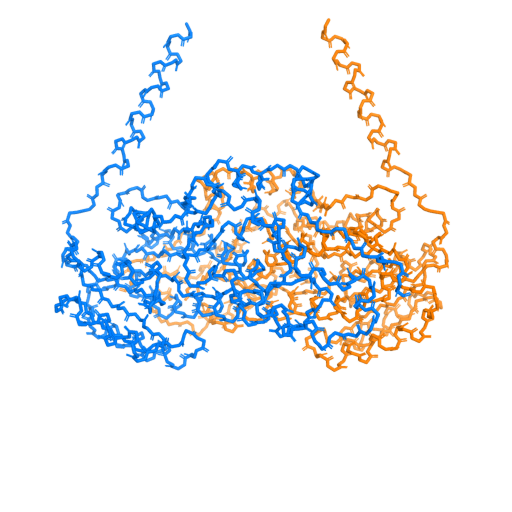15 ASN B CA 1
ATOM 4915 C C . ASN B 1 315 ? 20.75 -19.188 -12.953 1 94.62 315 ASN B C 1
ATOM 4917 O O . ASN B 1 315 ? 20.516 -19.875 -11.969 1 94.62 315 ASN B O 1
ATOM 4921 N N . PRO B 1 316 ? 19.844 -18.594 -13.625 1 91.44 316 PRO B N 1
ATOM 4922 C CA . PRO B 1 316 ? 18.484 -18.609 -13.102 1 91.44 316 PRO B CA 1
ATOM 4923 C C . PRO B 1 316 ? 17.875 -20 -13.055 1 91.44 316 PRO B C 1
ATOM 4925 O O . PRO B 1 316 ? 16.828 -20.203 -12.414 1 91.44 316 PRO B O 1
ATOM 4928 N N . LYS B 1 317 ? 18.516 -21 -13.609 1 87.19 317 LYS B N 1
ATOM 4929 C CA . LYS B 1 317 ? 18 -22.359 -13.664 1 87.19 317 LYS B CA 1
ATOM 4930 C C . LYS B 1 317 ? 18.578 -23.219 -12.547 1 87.19 317 LYS B C 1
ATOM 4932 O O . LYS B 1 317 ? 18.188 -24.359 -12.359 1 87.19 317 LYS B O 1
ATOM 4937 N N . ALA B 1 318 ? 19.547 -22.672 -11.828 1 81.06 318 ALA B N 1
ATOM 4938 C CA . ALA B 1 318 ? 20.141 -23.422 -10.727 1 81.06 318 ALA B CA 1
ATOM 4939 C C . ALA B 1 318 ? 19.125 -23.656 -9.617 1 81.06 318 ALA B C 1
ATOM 4941 O O . ALA B 1 318 ? 19.5 -23.812 -8.445 1 81.06 318 ALA B O 1
ATOM 4942 N N . VAL B 1 319 ? 17.844 -23.797 -9.891 1 67.31 319 VAL B N 1
ATOM 4943 C CA . VAL B 1 319 ? 16.797 -23.906 -8.883 1 67.31 319 VAL B CA 1
ATOM 4944 C C . VAL B 1 319 ? 16.578 -25.375 -8.523 1 67.31 319 VAL B C 1
ATOM 4946 O O . VAL B 1 319 ? 16.797 -26.266 -9.344 1 67.31 319 VAL B O 1
#